Protein 5ZEE (pdb70)

Structure (mmCIF, N/CA/C/O backbone):
data_5ZEE
#
_entry.id   5ZEE
#
_cell.length_a   87.722
_cell.length_b   97.538
_cell.length_c   125.067
_cell.angle_alpha   90.00
_cell.angle_beta   90.00
_cell.angle_gamma   90.00
#
_symmetry.space_group_name_H-M   'I 21 21 21'
#
loop_
_entity.id
_entity.type
_entity.pdbx_description
1 polymer Arginase
2 non-polymer N-OMEGA-HYDROXY-L-ARGININE
3 non-polymer 'MANGANESE (II) ION'
4 non-polymer 1,2-ETHANEDIOL
5 water water
#
loop_
_atom_site.group_PDB
_atom_site.id
_atom_site.type_symbol
_atom_site.label_atom_id
_atom_site.label_alt_id
_atom_site.label_comp_id
_atom_site.label_asym_id
_atom_site.label_entity_id
_atom_site.label_seq_id
_atom_site.pdbx_PDB_ins_code
_atom_site.Cartn_x
_atom_site.Cartn_y
_atom_site.Cartn_z
_atom_site.occupancy
_atom_site.B_iso_or_equiv
_atom_site.auth_seq_id
_atom_site.auth_comp_id
_atom_site.auth_asym_id
_atom_site.auth_atom_id
_atom_site.pdbx_PDB_model_num
ATOM 1 N N . MET A 1 17 ? 6.379 -17.153 5.117 1.00 86.77 1 MET A N 1
ATOM 2 C CA . MET A 1 17 ? 5.416 -16.116 4.827 1.00 89.11 1 MET A CA 1
ATOM 3 C C . MET A 1 17 ? 5.794 -15.403 3.540 1.00 100.74 1 MET A C 1
ATOM 4 O O . MET A 1 17 ? 5.483 -14.222 3.335 1.00 96.50 1 MET A O 1
ATOM 9 N N . GLN A 1 18 ? 6.479 -16.146 2.688 1.00 98.79 2 GLN A N 1
ATOM 10 C CA . GLN A 1 18 ? 6.942 -15.685 1.402 1.00 95.50 2 GLN A CA 1
ATOM 11 C C . GLN A 1 18 ? 5.882 -16.000 0.380 1.00 80.86 2 GLN A C 1
ATOM 12 O O . GLN A 1 18 ? 5.247 -17.022 0.488 1.00 83.74 2 GLN A O 1
ATOM 18 N N . PHE A 1 19 ? 5.739 -15.170 -0.641 1.00 66.46 3 PHE A N 1
ATOM 19 C CA . PHE A 1 19 ? 4.725 -15.394 -1.653 1.00 61.01 3 PHE A CA 1
ATOM 20 C C . PHE A 1 19 ? 5.105 -16.391 -2.728 1.00 53.28 3 PHE A C 1
ATOM 21 O O . PHE A 1 19 ? 6.243 -16.529 -3.082 1.00 52.05 3 PHE A O 1
ATOM 29 N N . GLU A 1 20 ? 4.116 -17.095 -3.227 1.00 49.74 4 GLU A N 1
ATOM 30 C CA . GLU A 1 20 ? 4.327 -17.960 -4.370 1.00 55.08 4 GLU A CA 1
ATOM 31 C C . GLU A 1 20 ? 4.740 -17.120 -5.578 1.00 50.11 4 GLU A C 1
ATOM 32 O O . GLU A 1 20 ? 5.652 -17.504 -6.329 1.00 49.73 4 GLU A O 1
ATOM 38 N N . LYS A 1 21 ? 4.095 -15.973 -5.762 1.00 43.42 5 LYS A N 1
ATOM 39 C CA . LYS A 1 21 ? 4.426 -15.152 -6.908 1.00 40.64 5 LYS A CA 1
ATOM 40 C C . LYS A 1 21 ? 4.150 -13.691 -6.656 1.00 40.67 5 LYS A C 1
ATOM 41 O O . LYS A 1 21 ? 3.323 -13.330 -5.806 1.00 40.64 5 LYS A O 1
ATOM 47 N N . VAL A 1 22 ? 4.843 -12.831 -7.377 1.00 35.18 6 VAL A N 1
ATOM 48 C CA . VAL A 1 22 ? 4.485 -11.443 -7.438 1.00 33.49 6 VAL A CA 1
ATOM 49 C C . VAL A 1 22 ? 4.065 -11.195 -8.876 1.00 31.51 6 VAL A C 1
ATOM 50 O O . VAL A 1 22 ? 4.746 -11.645 -9.797 1.00 30.38 6 VAL A O 1
ATOM 54 N N . THR A 1 23 ? 2.986 -10.460 -9.065 1.00 28.68 7 THR A N 1
ATOM 55 C CA . THR A 1 23 ? 2.601 -9.990 -10.376 1.00 27.89 7 THR A CA 1
ATOM 56 C C . THR A 1 23 ? 3.068 -8.541 -10.475 1.00 26.81 7 THR A C 1
ATOM 57 O O . THR A 1 23 ? 2.749 -7.709 -9.628 1.00 31.87 7 THR A O 1
ATOM 61 N N . TYR A 1 24 ? 3.873 -8.260 -11.493 1.00 27.09 8 TYR A N 1
ATOM 62 C CA . TYR A 1 24 ? 4.502 -6.963 -11.685 1.00 26.88 8 TYR A CA 1
ATOM 63 C C . TYR A 1 24 ? 3.957 -6.426 -13.024 1.00 25.01 8 TYR A C 1
ATOM 64 O O . TYR A 1 24 ? 4.213 -6.999 -14.067 1.00 25.23 8 TYR A O 1
ATOM 73 N N . ILE A 1 25 ? 3.196 -5.344 -12.960 1.00 23.54 9 ILE A N 1
ATOM 74 C CA . ILE A 1 25 ? 2.643 -4.751 -14.146 1.00 25.65 9 ILE A CA 1
ATOM 75 C C . ILE A 1 25 ? 3.365 -3.430 -14.376 1.00 24.84 9 ILE A C 1
ATOM 76 O O . ILE A 1 25 ? 3.328 -2.545 -13.518 1.00 27.90 9 ILE A O 1
ATOM 81 N N . ALA A 1 26 ? 4.023 -3.315 -15.518 1.00 26.17 10 ALA A N 1
ATOM 82 C CA . ALA A 1 26 ? 4.703 -2.103 -15.891 1.00 26.14 10 ALA A CA 1
ATOM 83 C C . ALA A 1 26 ? 3.718 -1.292 -16.717 1.00 28.46 10 ALA A C 1
ATOM 84 O O . ALA A 1 26 ? 3.124 -1.821 -17.654 1.00 27.28 10 ALA A O 1
ATOM 86 N N . VAL A 1 27 ? 3.532 -0.033 -16.355 1.00 24.89 11 VAL A N 1
ATOM 87 C CA . VAL A 1 27 ? 2.540 0.843 -16.973 1.00 26.29 11 VAL A CA 1
ATOM 88 C C . VAL A 1 27 ? 3.222 2.112 -17.510 1.00 24.78 11 VAL A C 1
ATOM 89 O O . VAL A 1 27 ? 3.291 3.123 -16.838 1.00 27.83 11 VAL A O 1
ATOM 93 N N . PRO A 1 28 ? 3.700 2.060 -18.763 1.00 26.71 12 PRO A N 1
ATOM 94 C CA . PRO A 1 28 ? 4.466 3.148 -19.312 1.00 29.41 12 PRO A CA 1
ATOM 95 C C . PRO A 1 28 ? 3.523 4.246 -19.829 1.00 29.39 12 PRO A C 1
ATOM 96 O O . PRO A 1 28 ? 3.365 4.405 -21.025 1.00 29.04 12 PRO A O 1
ATOM 100 N N . GLN A 1 29 ? 2.980 5.001 -18.893 1.00 27.41 13 GLN A N 1
ATOM 101 C CA . GLN A 1 29 ? 2.009 6.048 -19.138 1.00 27.73 13 GLN A CA 1
ATOM 102 C C . GLN A 1 29 ? 2.550 7.419 -18.793 1.00 28.06 13 GLN A C 1
ATOM 103 O O . GLN A 1 29 ? 2.881 7.721 -17.610 1.00 28.16 13 GLN A O 1
ATOM 109 N N . LYS A 1 30 ? 2.578 8.285 -19.796 1.00 25.30 14 LYS A N 1
ATOM 110 C CA . LYS A 1 30 ? 2.882 9.719 -19.600 1.00 27.46 14 LYS A CA 1
ATOM 111 C C . LYS A 1 30 ? 1.727 10.662 -19.933 1.00 29.81 14 LYS A C 1
ATOM 112 O O . LYS A 1 30 ? 1.838 11.864 -19.651 1.00 30.28 14 LYS A O 1
ATOM 118 N N . TYR A 1 31 ? 0.654 10.150 -20.538 1.00 29.01 15 TYR A N 1
ATOM 119 C CA . TYR A 1 31 ? -0.348 11.028 -21.156 1.00 29.44 15 TYR A CA 1
ATOM 120 C C . TYR A 1 31 ? -1.286 11.660 -20.105 1.00 26.81 15 TYR A C 1
ATOM 121 O O . TYR A 1 31 ? -2.079 12.513 -20.441 1.00 27.84 15 TYR A O 1
ATOM 130 N N . GLY A 1 32 ? -1.174 11.292 -18.819 1.00 25.57 16 GLY A N 1
ATOM 131 C CA . GLY A 1 32 ? -1.861 12.017 -17.788 1.00 26.79 16 GLY A CA 1
ATOM 132 C C . GLY A 1 32 ? -1.303 13.369 -17.409 1.00 27.74 16 GLY A C 1
ATOM 133 O O . GLY A 1 32 ? -1.848 14.025 -16.544 1.00 28.18 16 GLY A O 1
ATOM 134 N N . GLN A 1 33 ? -0.196 13.765 -18.025 1.00 27.56 17 GLN A N 1
ATOM 135 C CA . GLN A 1 33 ? 0.493 15.006 -17.717 1.00 28.82 17 GLN A CA 1
ATOM 136 C C . GLN A 1 33 ? 1.324 15.365 -18.931 1.00 32.45 17 GLN A C 1
ATOM 137 O O . GLN A 1 33 ? 1.140 14.754 -19.991 1.00 32.74 17 GLN A O 1
ATOM 143 N N . LYS A 1 34 ? 2.166 16.391 -18.844 1.00 32.44 18 LYS A N 1
ATOM 144 C CA . LYS A 1 34 ? 2.850 16.915 -20.041 1.00 37.57 18 LYS A CA 1
ATOM 145 C C . LYS A 1 34 ? 4.318 16.585 -20.172 1.00 38.28 18 LYS A C 1
ATOM 146 O O . LYS A 1 34 ? 4.853 16.708 -21.247 1.00 41.55 18 LYS A O 1
ATOM 152 N N . LYS A 1 35 ? 4.970 16.187 -19.086 1.00 37.25 19 LYS A N 1
ATOM 153 C CA . LYS A 1 35 ? 6.423 15.993 -19.132 1.00 40.21 19 LYS A CA 1
ATOM 154 C C . LYS A 1 35 ? 6.766 14.590 -19.628 1.00 39.35 19 LYS A C 1
ATOM 155 O O . LYS A 1 35 ? 6.188 13.597 -19.178 1.00 41.69 19 LYS A O 1
ATOM 161 N N . VAL A 1 36 ? 7.738 14.528 -20.525 1.00 37.63 20 VAL A N 1
ATOM 162 C CA A VAL A 1 36 ? 8.247 13.275 -21.044 0.50 37.61 20 VAL A CA 1
ATOM 163 C CA B VAL A 1 36 ? 8.203 13.244 -21.018 0.50 37.45 20 VAL A CA 1
ATOM 164 C C . VAL A 1 36 ? 9.142 12.646 -19.972 1.00 36.95 20 VAL A C 1
ATOM 165 O O . VAL A 1 36 ? 9.849 13.369 -19.251 1.00 36.75 20 VAL A O 1
ATOM 172 N N . GLY A 1 37 ? 9.087 11.319 -19.855 1.00 35.70 21 GLY A N 1
ATOM 173 C CA . GLY A 1 37 ? 10.022 10.568 -19.027 1.00 34.85 21 GLY A CA 1
ATOM 174 C C . GLY A 1 37 ? 9.398 9.677 -17.988 1.00 31.61 21 GLY A C 1
ATOM 175 O O . GLY A 1 37 ? 10.001 8.647 -17.610 1.00 32.51 21 GLY A O 1
ATOM 176 N N . VAL A 1 38 ? 8.198 10.031 -17.516 1.00 30.24 22 VAL A N 1
ATOM 177 C CA . VAL A 1 38 ? 7.534 9.283 -16.459 1.00 28.81 22 VAL A CA 1
ATOM 178 C C . VAL A 1 38 ? 7.133 7.916 -16.989 1.00 30.22 22 VAL A C 1
ATOM 179 O O . VAL A 1 38 ? 7.102 6.958 -16.222 1.00 29.59 22 VAL A O 1
ATOM 183 N N . GLU A 1 39 ? 6.999 7.786 -18.301 1.00 26.65 23 GLU A N 1
ATOM 184 C CA . GLU A 1 39 ? 6.732 6.461 -18.903 1.00 29.70 23 GLU A CA 1
ATOM 185 C C . GLU A 1 39 ? 7.910 5.486 -18.797 1.00 30.10 23 GLU A C 1
ATOM 186 O O . GLU A 1 39 ? 7.736 4.271 -18.971 1.00 33.21 23 GLU A O 1
ATOM 192 N N . GLU A 1 40 ? 9.108 6.000 -18.538 1.00 31.49 24 GLU A N 1
ATOM 193 C CA . GLU A 1 40 ? 10.309 5.171 -18.384 1.00 31.67 24 GLU A CA 1
ATOM 194 C C . GLU A 1 40 ? 10.586 4.811 -16.912 1.00 31.50 24 GLU A C 1
ATOM 195 O O . GLU A 1 40 ? 11.588 4.201 -16.611 1.00 31.11 24 GLU A O 1
ATOM 201 N N . GLY A 1 41 ? 9.684 5.160 -16.011 1.00 31.62 25 GLY A N 1
ATOM 202 C CA . GLY A 1 41 ? 9.782 4.737 -14.612 1.00 31.71 25 GLY A CA 1
ATOM 203 C C . GLY A 1 41 ? 10.100 3.265 -14.415 1.00 32.95 25 GLY A C 1
ATOM 204 O O . GLY A 1 41 ? 11.091 2.927 -13.749 1.00 30.81 25 GLY A O 1
ATOM 205 N N . PRO A 1 42 ? 9.304 2.372 -15.020 1.00 32.91 26 PRO A N 1
ATOM 206 C CA . PRO A 1 42 ? 9.603 0.955 -14.852 1.00 32.15 26 PRO A CA 1
ATOM 207 C C . PRO A 1 42 ? 10.974 0.559 -15.349 1.00 33.09 26 PRO A C 1
ATOM 208 O O . PRO A 1 42 ? 11.723 -0.121 -14.643 1.00 31.93 26 PRO A O 1
ATOM 212 N N . LYS A 1 43 ? 11.316 0.998 -16.550 1.00 31.12 27 LYS A N 1
ATOM 213 C CA . LYS A 1 43 ? 12.583 0.640 -17.126 1.00 34.08 27 LYS A CA 1
ATOM 214 C C . LYS A 1 43 ? 13.760 1.085 -16.259 1.00 32.92 27 LYS A C 1
ATOM 215 O O . LYS A 1 43 ? 14.726 0.327 -16.095 1.00 32.95 27 LYS A O 1
ATOM 221 N N . PHE A 1 44 ? 13.682 2.280 -15.683 1.00 30.48 28 PHE A N 1
ATOM 222 C CA . PHE A 1 44 ? 14.792 2.768 -14.820 1.00 30.88 28 PHE A CA 1
ATOM 223 C C . PHE A 1 44 ? 14.806 2.123 -13.436 1.00 30.84 28 PHE A C 1
ATOM 224 O O . PHE A 1 44 ? 15.870 1.929 -12.873 1.00 33.87 28 PHE A O 1
ATOM 232 N N . LEU A 1 45 ? 13.657 1.743 -12.896 1.00 30.53 29 LEU A N 1
ATOM 233 C CA . LEU A 1 45 ? 13.660 0.950 -11.640 1.00 31.55 29 LEU A CA 1
ATOM 234 C C . LEU A 1 45 ? 14.247 -0.434 -11.892 1.00 31.52 29 LEU A C 1
ATOM 235 O O . LEU A 1 45 ? 14.978 -0.944 -11.053 1.00 33.60 29 LEU A O 1
ATOM 240 N N . GLU A 1 46 ? 13.997 -1.013 -13.069 1.00 32.29 30 GLU A N 1
ATOM 241 C CA . GLU A 1 46 ? 14.673 -2.278 -13.435 1.00 33.59 30 GLU A CA 1
ATOM 242 C C . GLU A 1 46 ? 16.172 -2.102 -13.506 1.00 35.02 30 GLU A C 1
ATOM 243 O O . GLU A 1 46 ? 16.900 -2.904 -12.952 1.00 35.08 30 GLU A O 1
ATOM 249 N N . LYS A 1 47 ? 16.627 -1.036 -14.175 1.00 35.61 31 LYS A N 1
ATOM 250 C CA . LYS A 1 47 ? 18.040 -0.727 -14.303 1.00 37.74 31 LYS A CA 1
ATOM 251 C C . LYS A 1 47 ? 18.729 -0.639 -12.920 1.00 37.44 31 LYS A C 1
ATOM 252 O O . LYS A 1 47 ? 19.859 -1.053 -12.782 1.00 35.58 31 LYS A O 1
ATOM 258 N N . LEU A 1 48 ? 18.030 -0.073 -11.941 1.00 38.46 32 LEU A N 1
ATOM 259 C CA . LEU A 1 48 ? 18.552 0.124 -10.590 1.00 41.40 32 LEU A CA 1
ATOM 260 C C . LEU A 1 48 ? 18.342 -1.076 -9.685 1.00 40.58 32 LEU A C 1
ATOM 261 O O . LEU A 1 48 ? 18.742 -1.025 -8.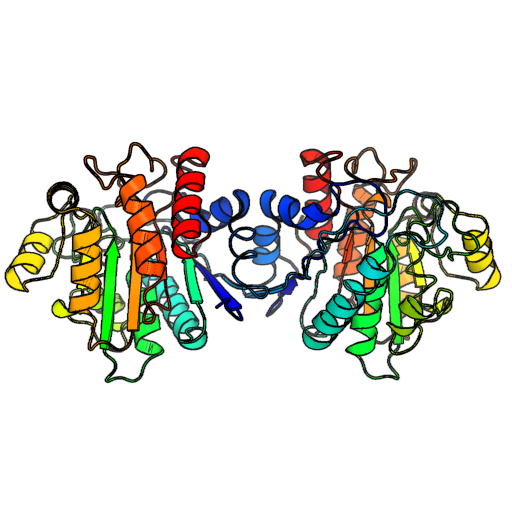560 1.00 42.46 32 LEU A O 1
ATOM 266 N N . GLY A 1 49 ? 17.725 -2.149 -10.180 1.00 40.79 33 GLY A N 1
ATOM 267 C CA . GLY A 1 49 ? 17.715 -3.460 -9.492 1.00 40.75 33 GLY A CA 1
ATOM 268 C C . GLY A 1 49 ? 16.367 -3.901 -8.932 1.00 36.86 33 GLY A C 1
ATOM 269 O O . GLY A 1 49 ? 16.310 -4.777 -8.050 1.00 35.26 33 GLY A O 1
ATOM 270 N N . PHE A 1 50 ? 15.277 -3.336 -9.438 1.00 33.74 34 PHE A N 1
ATOM 271 C CA . PHE A 1 50 ? 13.916 -3.732 -9.022 1.00 35.28 34 PHE A CA 1
ATOM 272 C C . PHE A 1 50 ? 13.691 -5.246 -9.087 1.00 35.09 34 PHE A C 1
ATOM 273 O O . PHE A 1 50 ? 13.131 -5.813 -8.150 1.00 32.71 34 PHE A O 1
ATOM 281 N N . MET A 1 51 ? 14.155 -5.910 -10.148 1.00 34.35 35 MET A N 1
ATOM 282 C CA . MET A 1 51 ? 13.926 -7.360 -10.248 1.00 36.68 35 MET A CA 1
ATOM 283 C C . MET A 1 51 ? 14.682 -8.106 -9.151 1.00 36.56 35 MET A C 1
ATOM 284 O O . MET A 1 51 ? 14.201 -9.134 -8.679 1.00 37.28 35 MET A O 1
ATOM 289 N N . ASN A 1 52 ? 15.834 -7.591 -8.720 1.00 37.52 36 ASN A N 1
ATOM 290 C CA A ASN A 1 52 ? 16.596 -8.248 -7.673 0.67 43.20 36 ASN A CA 1
ATOM 291 C CA B ASN A 1 52 ? 16.606 -8.241 -7.649 0.33 42.63 36 ASN A CA 1
ATOM 292 C C . ASN A 1 52 ? 15.895 -8.101 -6.321 1.00 42.82 36 ASN A C 1
ATOM 293 O O . ASN A 1 52 ? 15.981 -9.005 -5.474 1.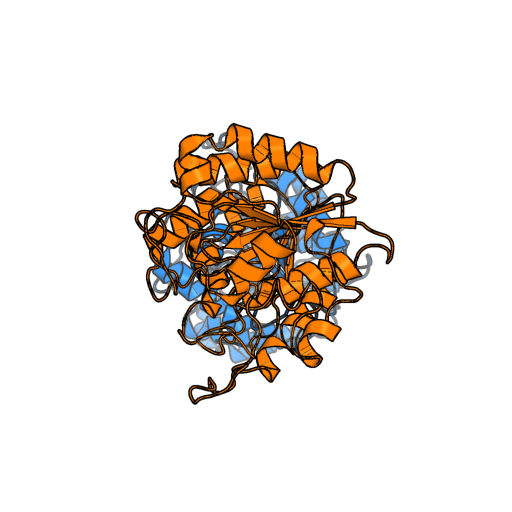00 46.36 36 ASN A O 1
ATOM 302 N N . VAL A 1 53 ? 15.206 -6.967 -6.130 1.00 41.00 37 VAL A N 1
ATOM 303 C CA . VAL A 1 53 ? 14.348 -6.751 -4.949 1.00 42.67 37 VAL A CA 1
ATOM 304 C C . VAL A 1 53 ? 13.215 -7.787 -4.936 1.00 44.51 37 VAL A C 1
ATOM 305 O O . VAL A 1 53 ? 12.959 -8.422 -3.912 1.00 41.09 37 VAL A O 1
ATOM 309 N N . LEU A 1 54 ? 12.540 -7.957 -6.078 1.00 39.34 38 LEU A N 1
ATOM 310 C CA . LEU A 1 54 ? 11.454 -8.939 -6.173 1.00 40.28 38 LEU A CA 1
ATOM 311 C C . LEU A 1 54 ? 11.909 -10.375 -5.951 1.00 42.66 38 LEU A C 1
ATOM 312 O O . LEU A 1 54 ? 11.136 -11.197 -5.439 1.00 44.46 38 LEU A O 1
ATOM 317 N N . GLU A 1 55 ? 13.149 -10.670 -6.318 1.00 44.50 39 GLU A N 1
ATOM 318 C CA . GLU A 1 55 ? 13.762 -11.981 -6.103 1.00 50.79 39 GLU A CA 1
ATOM 319 C C . GLU A 1 55 ? 13.866 -12.368 -4.611 1.00 53.09 39 GLU A C 1
ATOM 320 O O . GLU A 1 55 ? 13.891 -13.537 -4.275 1.00 50.87 39 GLU A O 1
ATOM 326 N N A GLN A 1 56 ? 13.957 -11.388 -3.720 0.50 51.36 40 GLN A N 1
ATOM 327 N N B GLN A 1 56 ? 13.959 -11.388 -3.723 0.50 51.29 40 GLN A N 1
ATOM 328 C CA A GLN A 1 56 ? 14.047 -11.668 -2.285 0.50 53.37 40 GLN A CA 1
ATOM 329 C CA B GLN A 1 56 ? 14.061 -11.654 -2.291 0.50 53.22 40 GLN A CA 1
ATOM 330 C C A GLN A 1 56 ? 12.672 -12.039 -1.738 0.50 54.32 40 GLN A C 1
ATOM 331 C C B GLN A 1 56 ? 12.677 -12.029 -1.738 0.50 54.21 40 GLN A C 1
ATOM 332 O O A GLN A 1 56 ? 12.581 -12.605 -0.671 0.50 56.38 40 GLN A O 1
ATOM 333 O O B GLN A 1 56 ? 12.587 -12.595 -0.670 0.50 56.27 40 GLN A O 1
ATOM 344 N N . VAL A 1 57 ? 11.613 -11.724 -2.479 1.00 53.31 41 VAL A N 1
ATOM 345 C CA . VAL A 1 57 ? 10.236 -11.893 -2.024 1.00 57.28 41 VAL A CA 1
ATOM 346 C C . VAL A 1 57 ? 9.488 -13.081 -2.667 1.00 56.56 41 VAL A C 1
ATOM 347 O O . VAL A 1 57 ? 8.559 -13.613 -2.065 1.00 52.90 41 VAL A O 1
ATOM 351 N N . ALA A 1 58 ? 9.850 -13.487 -3.886 1.00 49.34 42 ALA A N 1
ATOM 352 C CA . ALA A 1 58 ? 9.164 -14.636 -4.549 1.00 50.43 42 ALA A CA 1
ATOM 353 C C . ALA A 1 58 ? 10.099 -15.226 -5.583 1.00 46.86 42 ALA A C 1
ATOM 354 O O . ALA A 1 58 ? 10.846 -14.479 -6.234 1.00 51.18 42 ALA A O 1
ATOM 356 N N . LYS A 1 59 ? 10.044 -16.528 -5.792 1.00 50.49 43 LYS A N 1
ATOM 357 C CA . LYS A 1 59 ? 10.831 -17.129 -6.880 1.00 50.34 43 LYS A CA 1
ATOM 358 C C . LYS A 1 59 ? 10.179 -16.949 -8.245 1.00 51.52 43 LYS A C 1
ATOM 359 O O . LYS A 1 59 ? 10.856 -17.141 -9.258 1.00 55.67 43 LYS A O 1
ATOM 365 N N A SER A 1 60 ? 8.884 -16.619 -8.278 0.61 42.75 44 SER A N 1
ATOM 366 N N B SER A 1 60 ? 8.883 -16.624 -8.275 0.39 46.29 44 SER A N 1
ATOM 367 C CA A SER A 1 60 ? 8.164 -16.402 -9.532 0.61 37.72 44 SER A CA 1
ATOM 368 C CA B SER A 1 60 ? 8.166 -16.403 -9.526 0.39 42.55 44 SER A CA 1
ATOM 369 C C A SER A 1 60 ? 7.713 -14.968 -9.601 0.61 35.86 44 SER A C 1
ATOM 370 C C B SER A 1 60 ? 7.711 -14.964 -9.599 0.39 38.38 44 SER A C 1
ATOM 371 O O A SER A 1 60 ? 7.097 -14.470 -8.654 0.61 36.97 44 SER A O 1
ATOM 372 O O B SER A 1 60 ? 7.090 -14.465 -8.657 0.39 39.00 44 SER A O 1
ATOM 377 N N . VAL A 1 61 ? 8.073 -14.279 -10.684 1.00 34.10 45 VAL A N 1
ATOM 378 C CA . VAL A 1 61 ? 7.560 -12.956 -10.958 1.00 31.73 45 VAL A CA 1
ATOM 379 C C . VAL A 1 61 ? 6.895 -13.042 -12.323 1.00 32.47 45 VAL A C 1
ATOM 380 O O . VAL A 1 61 ? 7.536 -13.421 -13.298 1.00 31.88 45 VAL A O 1
ATOM 384 N N . ASN A 1 62 ? 5.602 -12.727 -12.383 1.00 29.66 46 ASN A N 1
ATOM 385 C CA . ASN A 1 62 ? 4.854 -12.664 -13.620 1.00 29.30 46 ASN A CA 1
ATOM 386 C C . ASN A 1 62 ? 4.779 -11.183 -13.997 1.00 28.80 46 ASN A C 1
ATOM 387 O O . ASN A 1 62 ? 4.017 -10.428 -13.409 1.00 29.40 46 ASN A O 1
ATOM 392 N N . LYS A 1 63 ? 5.549 -10.784 -15.006 1.00 26.62 47 LYS A N 1
ATOM 393 C CA . LYS A 1 63 ? 5.543 -9.447 -15.428 1.00 28.18 47 LYS A CA 1
ATOM 394 C C . LYS A 1 63 ? 4.586 -9.295 -16.601 1.00 28.12 47 LYS A C 1
ATOM 395 O O . LYS A 1 63 ? 4.613 -10.111 -17.529 1.00 28.56 47 LYS A O 1
ATOM 401 N N . LYS A 1 64 ? 3.805 -8.217 -16.552 1.00 30.38 48 LYS A N 1
ATOM 402 C CA . LYS A 1 64 ? 2.936 -7.821 -17.665 1.00 31.63 48 LYS A CA 1
ATOM 403 C C . LYS A 1 64 ? 3.331 -6.414 -18.050 1.00 30.77 48 LYS A C 1
ATOM 404 O O . LYS A 1 64 ? 3.597 -5.586 -17.167 1.00 28.79 48 LYS A O 1
ATOM 410 N N . THR A 1 65 ? 3.327 -6.114 -19.344 1.00 28.70 49 THR A N 1
ATOM 411 C CA . THR A 1 65 ? 3.572 -4.744 -19.789 1.00 32.01 49 THR A CA 1
ATOM 412 C C . THR A 1 65 ? 2.308 -4.226 -20.445 1.00 31.17 49 THR A C 1
ATOM 413 O O . THR A 1 65 ? 1.837 -4.825 -21.420 1.00 31.50 49 THR A O 1
ATOM 417 N N . ILE A 1 66 ? 1.790 -3.122 -19.939 1.00 27.61 50 ILE A N 1
ATOM 418 C CA . ILE A 1 66 ? 0.628 -2.476 -20.557 1.00 26.47 50 ILE A CA 1
ATOM 419 C C . ILE A 1 66 ? 1.140 -1.744 -21.817 1.00 28.84 50 ILE A C 1
ATOM 420 O O . ILE A 1 66 ? 2.224 -1.164 -21.803 1.00 31.46 50 ILE A O 1
ATOM 425 N N . THR A 1 67 ? 0.416 -1.831 -22.924 1.00 28.35 51 THR A N 1
ATOM 426 C CA . THR A 1 67 ? 0.877 -1.224 -24.171 1.00 30.83 51 THR A CA 1
ATOM 427 C C . THR A 1 67 ? 1.066 0.283 -24.005 1.00 29.59 51 THR A C 1
ATOM 428 O O . THR A 1 67 ? 0.166 0.972 -23.506 1.00 30.04 51 THR A O 1
ATOM 432 N N . GLU A 1 68 ? 2.226 0.785 -24.410 1.00 31.41 52 GLU A N 1
ATOM 433 C CA . GLU A 1 68 ? 2.492 2.222 -24.412 1.00 34.01 52 GLU A CA 1
ATOM 434 C C . GLU A 1 68 ? 1.866 2.886 -25.678 1.00 33.14 52 GLU A C 1
ATOM 435 O O . GLU A 1 68 ? 2.244 2.531 -26.781 1.00 35.82 52 GLU A O 1
ATOM 441 N N . PRO A 1 69 ? 0.952 3.868 -25.520 1.00 32.84 53 PRO A N 1
ATOM 442 C CA . PRO A 1 69 ? 0.543 4.637 -26.698 1.00 33.24 53 PRO A CA 1
ATOM 443 C C . PRO A 1 69 ? 1.723 5.440 -27.289 1.00 34.93 53 PRO A C 1
ATOM 444 O O . PRO A 1 69 ? 2.602 5.833 -26.579 1.00 36.01 53 PRO A O 1
ATOM 448 N N . LYS A 1 70 ? 1.729 5.654 -28.590 1.00 34.91 54 LYS A N 1
ATOM 449 C CA . LYS A 1 70 ? 2.806 6.363 -29.288 1.00 39.34 54 LYS A CA 1
ATOM 450 C C . LYS A 1 70 ? 2.367 7.629 -30.042 1.00 43.02 54 LYS A C 1
ATOM 451 O O . LYS A 1 70 ? 3.014 8.071 -30.992 1.00 61.27 54 LYS A O 1
ATOM 457 N N . THR A 1 71 ? 1.245 8.191 -29.692 1.00 42.22 55 THR A N 1
ATOM 458 C CA . THR A 1 71 ? 0.706 9.332 -30.394 1.00 45.03 55 THR A CA 1
ATOM 459 C C . THR A 1 71 ? 1.373 10.626 -29.908 1.00 43.31 55 THR A C 1
ATOM 460 O O . THR A 1 71 ? 1.925 10.679 -28.805 1.00 39.22 55 THR A O 1
ATOM 464 N N . PRO A 1 72 ? 1.298 11.688 -30.712 1.00 40.69 56 PRO A N 1
ATOM 465 C CA . PRO A 1 72 ? 1.802 13.002 -30.259 1.00 39.77 56 PRO A CA 1
ATOM 466 C C . PRO A 1 72 ? 1.023 13.496 -29.037 1.00 42.00 56 PRO A C 1
ATOM 467 O O . PRO A 1 72 ? -0.153 13.224 -28.913 1.00 41.04 56 PRO A O 1
ATOM 471 N N . GLN A 1 73 ? 1.706 14.088 -28.076 1.00 45.97 57 GLN A N 1
ATOM 472 C CA . GLN A 1 73 ? 1.062 14.677 -26.897 1.00 43.88 57 GLN A CA 1
ATOM 473 C C . GLN A 1 73 ? 0.216 15.891 -27.328 1.00 43.25 57 GLN A C 1
ATOM 474 O O . GLN A 1 73 ? 0.557 16.593 -28.270 1.00 39.38 57 GLN A O 1
ATOM 480 N N . GLU A 1 74 ? -0.906 16.106 -26.650 1.00 40.53 58 GLU A N 1
ATOM 481 C CA . GLU A 1 74 ? -1.782 17.307 -26.825 1.00 46.57 58 GLU A CA 1
ATOM 482 C C . GLU A 1 74 ? -1.227 18.318 -25.802 1.00 43.75 58 GLU A C 1
ATOM 483 O O . GLU A 1 74 ? -1.355 18.148 -24.576 1.00 42.70 58 GLU A O 1
ATOM 489 N N . LEU A 1 75 ? -0.506 19.310 -26.297 1.00 44.95 59 LEU A N 1
ATOM 490 C CA . LEU A 1 75 ? 0.222 20.250 -25.413 1.00 45.61 59 LEU A CA 1
ATOM 491 C C . LEU A 1 75 ? -0.418 21.650 -25.284 1.00 48.27 59 LEU A C 1
ATOM 492 O O . LEU A 1 75 ? 0.115 22.480 -24.531 1.00 54.56 59 LEU A O 1
ATOM 497 N N . GLY A 1 76 ? -1.519 21.905 -25.999 1.00 43.15 60 GLY A N 1
ATOM 498 C CA . GLY A 1 76 ? -2.280 23.152 -25.849 1.00 48.28 60 GLY A CA 1
ATOM 499 C C . GLY A 1 76 ? -3.147 23.231 -24.584 1.00 49.19 60 GLY A C 1
ATOM 500 O O . GLY A 1 76 ? -3.019 22.435 -23.650 1.00 45.81 60 GLY A O 1
ATOM 501 N N . VAL A 1 77 ? -4.039 24.216 -24.567 1.00 52.28 61 VAL A N 1
ATOM 502 C CA . VAL A 1 77 ? -5.040 24.360 -23.491 1.00 53.39 61 VAL A CA 1
ATOM 503 C C . VAL A 1 77 ? -6.202 23.394 -23.821 1.00 51.84 61 VAL A C 1
ATOM 504 O O . VAL A 1 77 ? -6.726 23.369 -24.934 1.00 49.51 61 VAL A O 1
ATOM 508 N N . THR A 1 78 ? -6.559 22.569 -22.858 1.00 50.03 62 THR A N 1
ATOM 509 C CA . THR A 1 78 ? -7.736 21.714 -22.941 1.00 48.61 62 THR A CA 1
ATOM 510 C C . THR A 1 78 ? -8.103 21.375 -21.514 1.00 44.42 62 THR A C 1
ATOM 511 O O . THR A 1 78 ? -7.257 21.481 -20.633 1.00 42.55 62 THR A O 1
ATOM 515 N N . ASN A 1 79 ? -9.351 20.975 -21.305 1.00 44.38 63 ASN A N 1
ATOM 516 C CA . ASN A 1 79 ? -9.845 20.538 -19.969 1.00 45.44 63 ASN A CA 1
ATOM 517 C C . ASN A 1 79 ? -9.563 19.054 -19.636 1.00 43.08 63 ASN A C 1
ATOM 518 O O . ASN A 1 79 ? -9.697 18.643 -18.464 1.00 38.45 63 ASN A O 1
ATOM 523 N N . ALA A 1 80 ? -9.172 18.267 -20.640 1.00 42.57 64 ALA A N 1
ATOM 524 C CA . ALA A 1 80 ? -8.931 16.829 -20.445 1.00 46.35 64 ALA A CA 1
ATOM 525 C C . ALA A 1 80 ? -7.969 16.298 -21.524 1.00 47.06 64 ALA A C 1
ATOM 526 O O . ALA A 1 80 ? -8.368 15.741 -22.579 1.00 41.85 64 ALA A O 1
ATOM 528 N N . ARG A 1 81 ? -6.688 16.556 -21.286 1.00 35.94 65 ARG A N 1
ATOM 529 C CA . ARG A 1 81 ? -5.627 16.216 -22.228 1.00 37.67 65 ARG A CA 1
ATOM 530 C C . ARG A 1 81 ? -5.359 14.739 -22.494 1.00 33.45 65 ARG A C 1
ATOM 531 O O . ARG A 1 81 ? -5.180 13.943 -21.573 1.00 29.80 65 ARG A O 1
ATOM 539 N N . ASN A 1 82 ? -5.334 14.395 -23.778 1.00 30.51 66 ASN A N 1
ATOM 540 C CA . ASN A 1 82 ? -5.018 13.042 -24.218 1.00 33.29 66 ASN A CA 1
ATOM 541 C C . ASN A 1 82 ? -5.929 11.982 -23.576 1.00 31.37 66 ASN A C 1
ATOM 542 O O . ASN A 1 82 ? -5.494 10.908 -23.135 1.00 29.62 66 ASN A O 1
ATOM 547 N N . LEU A 1 83 ? -7.214 12.313 -23.527 1.00 33.97 67 LEU A N 1
ATOM 548 C CA . LEU A 1 83 ? -8.222 11.406 -23.019 1.00 34.64 67 LEU A CA 1
ATOM 549 C C . LEU A 1 83 ? -8.202 10.020 -23.683 1.00 32.09 67 LEU A C 1
ATOM 550 O O . LEU A 1 83 ? -8.304 9.034 -22.972 1.00 31.96 67 LEU A O 1
ATOM 555 N N . ASN A 1 84 ? -8.021 9.923 -24.995 1.00 33.09 68 ASN A N 1
ATOM 556 C CA . ASN A 1 84 ? -7.931 8.602 -25.655 1.00 34.91 68 ASN A CA 1
ATOM 557 C C . ASN A 1 84 ? -6.851 7.721 -25.017 1.00 36.75 68 ASN A C 1
ATOM 558 O O . ASN A 1 84 ? -7.082 6.531 -24.809 1.00 33.67 68 ASN A O 1
ATOM 563 N N . GLU A 1 85 ? -5.679 8.294 -24.728 1.00 32.25 69 GLU A N 1
ATOM 564 C CA . GLU A 1 85 ? -4.522 7.512 -24.264 1.00 29.97 69 GLU A CA 1
ATOM 565 C C . GLU A 1 85 ? -4.718 7.118 -22.788 1.00 29.03 69 GLU A C 1
ATOM 566 O O . GLU A 1 85 ? -4.287 6.037 -22.369 1.00 27.49 69 GLU A O 1
ATOM 572 N N . VAL A 1 86 ? -5.346 7.986 -22.000 1.00 27.45 70 VAL A N 1
ATOM 573 C CA . VAL A 1 86 ? -5.602 7.652 -20.604 1.00 28.36 70 VAL A CA 1
ATOM 574 C C . VAL A 1 86 ? -6.673 6.552 -20.555 1.00 29.40 70 VAL A C 1
ATOM 575 O O . VAL A 1 86 ? -6.589 5.618 -19.737 1.00 28.55 70 VAL A O 1
ATOM 579 N N . GLU A 1 87 ? -7.661 6.659 -21.431 1.00 28.26 71 GLU A N 1
ATOM 580 C CA . GLU A 1 87 ? -8.751 5.694 -21.472 1.00 29.70 71 GLU A CA 1
ATOM 581 C C . GLU A 1 87 ? -8.223 4.319 -21.875 1.00 29.28 71 GLU A C 1
ATOM 582 O O . GLU A 1 87 ? -8.493 3.322 -21.213 1.00 28.93 71 GLU A O 1
ATOM 588 N N . SER A 1 88 ? -7.516 4.262 -22.992 1.00 30.01 72 SER A N 1
ATOM 589 C CA . SER A 1 88 ? -7.014 2.996 -23.500 1.00 30.29 72 SER A CA 1
ATOM 590 C C . SER A 1 88 ? -6.070 2.286 -22.505 1.00 29.72 72 SER A C 1
ATOM 591 O O . SER A 1 88 ? -6.245 1.090 -22.225 1.00 29.32 72 SER A O 1
ATOM 594 N N . VAL A 1 89 ? -5.108 2.993 -21.955 1.00 25.07 73 VAL A N 1
ATOM 595 C CA . VAL A 1 89 ? -4.251 2.431 -20.938 1.00 29.97 73 VAL A CA 1
ATOM 596 C C . VAL A 1 89 ? -5.031 1.950 -19.711 1.00 27.02 73 VAL A C 1
ATOM 597 O O . VAL A 1 89 ? -4.815 0.828 -19.244 1.00 27.16 73 VAL A O 1
ATOM 601 N N . ASN A 1 90 ? -5.970 2.756 -19.214 1.00 26.22 74 ASN A N 1
ATOM 602 C CA . ASN A 1 90 ? -6.697 2.370 -17.995 1.00 24.37 74 ASN A CA 1
ATOM 603 C C . ASN A 1 90 ? -7.612 1.168 -18.200 1.00 25.82 74 ASN A C 1
ATOM 604 O O . ASN A 1 90 ? -7.784 0.362 -17.299 1.00 24.24 74 ASN A O 1
ATOM 609 N N . ILE A 1 91 ? -8.179 1.042 -19.371 1.00 23.87 75 ILE A N 1
ATOM 610 C CA . ILE A 1 91 ? -9.011 -0.120 -19.689 1.00 26.57 75 ILE A CA 1
ATOM 611 C C . ILE A 1 91 ? -8.144 -1.388 -19.748 1.00 26.79 75 ILE A C 1
ATOM 612 O O . ILE A 1 91 ? -8.508 -2.394 -19.164 1.00 25.54 75 ILE A O 1
ATOM 617 N N . GLU A 1 92 ? -7.026 -1.336 -20.468 1.00 26.60 76 GLU A N 1
ATOM 618 C CA . GLU A 1 92 ? -6.107 -2.472 -20.519 1.00 26.48 76 GLU A CA 1
ATOM 619 C C . GLU A 1 92 ? -5.581 -2.846 -19.088 1.00 25.89 76 GLU A C 1
ATOM 620 O O . GLU A 1 92 ? -5.512 -4.023 -18.692 1.00 28.98 76 GLU A O 1
ATOM 626 N N . LEU A 1 93 ? -5.240 -1.835 -18.331 1.00 24.96 77 LEU A N 1
ATOM 627 C CA . LEU A 1 93 ? -4.774 -2.010 -16.975 1.00 23.45 77 LEU A CA 1
ATOM 628 C C . LEU A 1 93 ? -5.821 -2.650 -16.069 1.00 24.12 77 LEU A C 1
ATOM 629 O O . LEU A 1 93 ? -5.533 -3.671 -15.388 1.00 25.81 77 LEU A O 1
ATOM 634 N N . ARG A 1 94 ? -7.043 -2.112 -16.093 1.00 24.67 78 ARG A N 1
ATOM 635 C CA . ARG A 1 94 ? -8.179 -2.690 -15.381 1.00 24.19 78 ARG A CA 1
ATOM 636 C C . ARG A 1 94 ? -8.382 -4.166 -15.697 1.00 25.63 78 ARG A C 1
ATOM 637 O O . ARG A 1 94 ? -8.534 -4.982 -14.802 1.00 24.38 78 ARG A O 1
ATOM 645 N N . ASP A 1 95 ? -8.409 -4.502 -16.978 1.00 23.04 79 ASP A N 1
ATOM 646 C CA . ASP A 1 95 ? -8.689 -5.844 -17.399 1.00 26.24 79 ASP A CA 1
ATOM 647 C C . ASP A 1 95 ? -7.542 -6.820 -17.067 1.00 26.83 79 ASP A C 1
ATOM 648 O O . ASP A 1 95 ? -7.811 -7.978 -16.761 1.00 30.15 79 ASP A O 1
ATOM 653 N N . THR A 1 96 ? -6.295 -6.343 -17.089 1.00 24.75 80 THR A N 1
ATOM 654 C CA . THR A 1 96 ? -5.161 -7.174 -16.751 1.00 25.01 80 THR A CA 1
ATOM 655 C C . THR A 1 96 ? -5.181 -7.451 -15.221 1.00 24.74 80 THR A C 1
ATOM 656 O O . THR A 1 96 ? -5.026 -8.568 -14.799 1.00 26.22 80 THR A O 1
ATOM 660 N N . ILE A 1 97 ? -5.424 -6.429 -14.431 1.00 24.07 81 ILE A N 1
ATOM 661 C CA . ILE A 1 97 ? -5.554 -6.574 -12.957 1.00 25.57 81 ILE A CA 1
ATOM 662 C C . ILE A 1 97 ? -6.709 -7.499 -12.604 1.00 29.02 81 ILE A C 1
ATOM 663 O O . ILE A 1 97 ? -6.574 -8.376 -11.752 1.00 27.29 81 ILE A O 1
ATOM 668 N N . ALA A 1 98 ? -7.827 -7.372 -13.315 1.00 26.07 82 ALA A N 1
ATOM 669 C CA . ALA A 1 98 ? -8.982 -8.206 -13.039 1.00 28.44 82 ALA A CA 1
ATOM 670 C C . ALA A 1 98 ? -8.641 -9.687 -13.145 1.00 31.67 82 ALA A C 1
ATOM 671 O O . ALA A 1 98 ? -9.101 -10.505 -12.325 1.00 32.49 82 ALA A O 1
ATOM 673 N N . LYS A 1 99 ? -7.827 -10.034 -14.135 1.00 28.95 83 LYS A N 1
ATOM 674 C CA . LYS A 1 99 ? -7.345 -11.397 -14.311 1.00 30.50 83 LYS A CA 1
ATOM 675 C C . LYS A 1 99 ? -6.265 -11.828 -13.326 1.00 31.41 83 LYS A C 1
ATOM 676 O O . LYS A 1 99 ? -6.262 -12.968 -12.927 1.00 31.83 83 LYS A O 1
ATOM 682 N N . GLU A 1 100 ? -5.323 -10.958 -12.988 1.00 27.92 84 GLU A N 1
ATOM 683 C CA . GLU A 1 100 ? -4.141 -11.367 -12.196 1.00 28.80 84 GLU A CA 1
ATOM 684 C C . GLU A 1 100 ? -4.257 -11.126 -10.676 1.00 29.58 84 GLU A C 1
ATOM 685 O O . GLU A 1 100 ? -3.536 -11.711 -9.899 1.00 32.96 84 GLU A O 1
ATOM 691 N N . TYR A 1 101 ? -5.166 -10.274 -10.249 1.00 28.49 85 TYR A N 1
ATOM 692 C CA . TYR A 1 101 ? -5.359 -9.984 -8.831 1.00 29.20 85 TYR A CA 1
ATOM 693 C C . TYR A 1 101 ? -5.628 -11.235 -8.032 1.00 31.60 85 TYR A C 1
ATOM 694 O O . TYR A 1 101 ? -6.403 -12.083 -8.438 1.00 28.98 85 TYR A O 1
ATOM 703 N N . ASP A 1 102 ? -5.001 -11.369 -6.878 1.00 29.98 86 ASP A N 1
ATOM 704 C CA . ASP A 1 102 ? -5.057 -12.645 -6.145 1.00 33.70 86 ASP A CA 1
ATOM 705 C C . ASP A 1 102 ? -4.816 -12.289 -4.677 1.00 34.72 86 ASP A C 1
ATOM 706 O O . ASP A 1 102 ? -3.757 -11.732 -4.326 1.00 31.89 86 ASP A O 1
ATOM 711 N N . VAL A 1 103 ? -5.763 -12.644 -3.824 1.00 33.90 87 VAL A N 1
ATOM 712 C CA . VAL A 1 103 ? -5.666 -12.335 -2.373 1.00 37.01 87 VAL A CA 1
ATOM 713 C C . VAL A 1 103 ? -4.607 -13.108 -1.619 1.00 38.98 87 VAL A C 1
ATOM 714 O O . VAL A 1 103 ? -4.354 -12.789 -0.459 1.00 41.80 87 VAL A O 1
ATOM 718 N N . ASN A 1 104 ? -4.005 -14.127 -2.243 1.00 39.79 88 ASN A N 1
ATOM 719 C CA . ASN A 1 104 ? -2.879 -14.869 -1.667 1.00 39.91 88 ASN A CA 1
ATOM 720 C C . ASN A 1 104 ? -1.499 -14.508 -2.206 1.00 37.96 88 ASN A C 1
ATOM 721 O O . ASN A 1 104 ? -0.489 -15.056 -1.765 1.00 40.51 88 ASN A O 1
ATOM 726 N N . ASN A 1 105 ? -1.446 -13.592 -3.140 1.00 34.63 89 ASN A N 1
ATOM 727 C CA . ASN A 1 105 ? -0.178 -13.110 -3.675 1.00 37.09 89 ASN A CA 1
ATOM 728 C C . ASN A 1 105 ? -0.163 -11.598 -3.745 1.00 33.54 89 ASN A C 1
ATOM 729 O O . ASN A 1 105 ? -1.015 -10.941 -3.181 1.00 38.74 89 ASN A O 1
ATOM 734 N N . LEU A 1 106 ? 0.815 -11.018 -4.424 1.00 32.11 90 LEU A N 1
ATOM 735 C CA . LEU A 1 106 ? 0.992 -9.625 -4.376 1.00 31.11 90 LEU A CA 1
ATOM 736 C C . LEU A 1 106 ? 1.066 -9.123 -5.787 1.00 30.32 90 LEU A C 1
ATOM 737 O O . LEU A 1 106 ? 1.735 -9.726 -6.624 1.00 31.62 90 LEU A O 1
ATOM 742 N N . LEU A 1 107 ? 0.369 -8.035 -6.024 1.00 27.57 91 LEU A N 1
ATOM 743 C CA . LEU A 1 107 ? 0.382 -7.327 -7.356 1.00 24.97 91 LEU A CA 1
ATOM 744 C C . LEU A 1 107 ? 0.972 -5.926 -7.180 1.00 27.91 91 LEU A C 1
ATOM 745 O O . LEU A 1 107 ? 0.574 -5.174 -6.285 1.00 30.59 91 LEU A O 1
ATOM 750 N N . ILE A 1 108 ? 1.975 -5.583 -7.993 1.00 26.88 92 ILE A N 1
ATOM 751 C CA . ILE A 1 108 ? 2.606 -4.267 -7.926 1.00 26.77 92 ILE A CA 1
ATOM 752 C C . ILE A 1 108 ? 2.564 -3.636 -9.311 1.00 26.58 92 ILE A C 1
ATOM 753 O O . ILE A 1 108 ? 3.013 -4.261 -10.273 1.00 27.51 92 ILE A O 1
ATOM 758 N N . ASN A 1 109 ? 1.966 -2.449 -9.381 1.00 25.11 93 ASN A N 1
ATOM 759 C CA . ASN A 1 109 ? 1.864 -1.689 -10.621 1.00 26.12 93 ASN A CA 1
ATOM 760 C C . ASN A 1 109 ? 2.899 -0.581 -10.544 1.00 26.66 93 ASN A C 1
ATOM 761 O O . ASN A 1 109 ? 2.917 0.168 -9.582 1.00 27.77 93 ASN A O 1
ATOM 766 N N . ILE A 1 110 ? 3.774 -0.496 -11.532 1.00 25.58 94 ILE A N 1
ATOM 767 C CA . ILE A 1 110 ? 4.793 0.572 -11.542 1.00 27.71 94 ILE A CA 1
ATOM 768 C C . ILE A 1 110 ? 4.427 1.495 -12.690 1.00 26.87 94 ILE A C 1
ATOM 769 O O . ILE A 1 110 ? 4.390 1.062 -13.845 1.00 25.19 94 ILE A O 1
ATOM 774 N N . GLY A 1 111 ? 4.202 2.775 -12.359 1.00 26.32 95 GLY A N 1
ATOM 775 C CA . GLY A 1 111 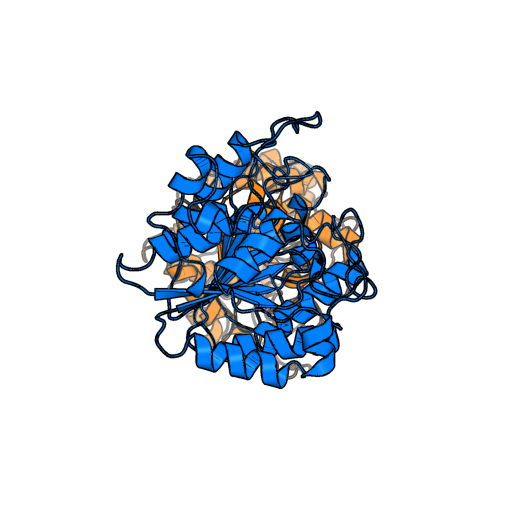? 3.927 3.794 -13.353 1.00 26.27 95 GLY A CA 1
ATOM 776 C C . GLY A 1 111 ? 5.175 4.506 -13.820 1.00 27.94 95 GLY A C 1
ATOM 777 O O . GLY A 1 111 ? 6.288 4.210 -13.378 1.00 27.84 95 GLY A O 1
ATOM 778 N N . GLY A 1 112 ? 5.023 5.465 -14.739 1.00 28.48 96 GLY A N 1
ATOM 779 C CA . GLY A 1 112 ? 3.766 6.006 -15.169 1.00 27.00 96 GLY A CA 1
ATOM 780 C C . GLY A 1 112 ? 3.206 7.031 -14.237 1.00 26.35 96 GLY A C 1
ATOM 781 O O . GLY A 1 112 ? 3.429 7.002 -13.000 1.00 27.35 96 GLY A O 1
ATOM 782 N N . ASP A 1 113 ? 2.446 7.950 -14.814 1.00 26.59 97 ASP A N 1
ATOM 783 C CA . ASP A 1 113 ? 1.805 8.991 -14.009 1.00 27.36 97 ASP A CA 1
ATOM 784 C C . ASP A 1 113 ? 0.564 8.500 -13.243 1.00 28.49 97 ASP A C 1
ATOM 785 O O . ASP A 1 113 ? 0.079 7.372 -13.441 1.00 27.68 97 ASP A O 1
ATOM 790 N N . HIS A 1 114 ? 0.054 9.339 -12.347 1.00 27.12 98 HIS A N 1
ATOM 791 C CA . HIS A 1 114 ? -1.033 8.897 -11.450 1.00 25.19 98 HIS A CA 1
ATOM 792 C C . HIS A 1 114 ? -2.392 8.774 -12.099 1.00 26.24 98 HIS A C 1
ATOM 793 O O . HIS A 1 114 ? -3.317 8.251 -11.461 1.00 26.21 98 HIS A O 1
ATOM 800 N N . SER A 1 115 ? -2.546 9.088 -13.403 1.00 24.31 99 SER A N 1
ATOM 801 C CA . SER A 1 115 ? -3.803 8.806 -14.058 1.00 24.11 99 SER A CA 1
ATOM 802 C C . SER A 1 115 ? -4.071 7.322 -14.074 1.00 26.54 99 SER A C 1
ATOM 803 O O . SER A 1 115 ? -5.243 6.887 -14.159 1.00 26.06 99 SER A O 1
ATOM 806 N N . ILE A 1 116 ? -3.009 6.515 -13.988 1.00 25.84 100 ILE A N 1
ATOM 807 C CA . ILE A 1 116 ? -3.176 5.067 -13.940 1.00 26.33 100 ILE A CA 1
ATOM 808 C C . ILE A 1 116 ? -3.950 4.559 -12.695 1.00 25.49 100 ILE A C 1
ATOM 809 O O . ILE A 1 116 ? -4.452 3.420 -12.704 1.00 26.69 100 ILE A O 1
ATOM 814 N N . GLY A 1 117 ? -4.055 5.389 -11.668 1.00 26.86 101 GLY A N 1
ATOM 815 C CA . GLY A 1 117 ? -4.769 5.022 -10.415 1.00 25.81 101 GLY A CA 1
ATOM 816 C C . GLY A 1 117 ? -6.244 4.720 -10.674 1.00 28.79 101 GLY A C 1
ATOM 817 O O . GLY A 1 117 ? -6.864 3.943 -9.938 1.00 27.37 101 GLY A O 1
ATOM 818 N N . LEU A 1 118 ? -6.827 5.327 -11.733 1.00 23.16 102 LEU A N 1
ATOM 819 C CA . LEU A 1 118 ? -8.193 4.986 -12.101 1.00 26.86 102 LEU A CA 1
ATOM 820 C C . LEU A 1 118 ? -8.241 3.513 -12.568 1.00 28.61 102 LEU A C 1
ATOM 821 O O . LEU A 1 118 ? -9.135 2.760 -12.173 1.00 27.70 102 LEU A O 1
ATOM 826 N N . GLY A 1 119 ? -7.318 3.115 -13.438 1.00 26.50 103 GLY A N 1
ATOM 827 C CA . GLY A 1 119 ? -7.207 1.742 -13.906 1.00 24.51 103 GLY A CA 1
ATOM 828 C C . GLY A 1 119 ? -6.919 0.737 -12.797 1.00 27.98 103 GLY A C 1
ATOM 829 O O . GLY A 1 119 ? -7.453 -0.355 -12.802 1.00 24.59 103 GLY A O 1
ATOM 830 N N . THR A 1 120 ? -6.054 1.092 -11.857 1.00 24.35 104 THR A N 1
ATOM 831 C CA . THR A 1 120 ? -5.668 0.161 -10.807 1.00 25.90 104 THR A CA 1
ATOM 832 C C . THR A 1 120 ? -6.814 -0.078 -9.890 1.00 25.56 104 THR A C 1
ATOM 833 O O . THR A 1 120 ? -7.175 -1.235 -9.633 1.00 29.13 104 THR A O 1
ATOM 837 N N . ILE A 1 121 ? -7.499 0.984 -9.480 1.00 26.65 105 ILE A N 1
ATOM 838 C CA . ILE A 1 121 ? -8.625 0.827 -8.569 1.00 27.13 105 ILE A CA 1
ATOM 839 C C . ILE A 1 121 ? -9.766 0.123 -9.313 1.00 25.53 105 ILE A C 1
ATOM 840 O O . ILE A 1 121 ? -10.402 -0.757 -8.774 1.00 26.29 105 ILE A O 1
ATOM 845 N N . ALA A 1 122 ? -10.022 0.487 -10.574 1.00 27.95 106 ALA A N 1
ATOM 846 C CA . ALA A 1 122 ? -11.057 -0.200 -11.349 1.00 24.68 106 ALA A CA 1
ATOM 847 C C . ALA A 1 122 ? -10.781 -1.684 -11.442 1.00 23.98 106 ALA A C 1
ATOM 848 O O . ALA A 1 122 ? -11.723 -2.487 -11.404 1.00 25.13 106 ALA A O 1
ATOM 850 N N . GLY A 1 123 ? -9.503 -2.047 -11.635 1.00 25.71 107 GLY A N 1
ATOM 851 C CA . GLY A 1 123 ? -9.126 -3.421 -11.769 1.00 25.00 107 GLY A CA 1
ATOM 852 C C . GLY A 1 123 ? -9.367 -4.218 -10.486 1.00 22.69 107 GLY A C 1
ATOM 853 O O . GLY A 1 123 ? -9.848 -5.341 -10.546 1.00 25.43 107 GLY A O 1
ATOM 854 N N . VAL A 1 124 ? -9.033 -3.631 -9.338 1.00 24.32 108 VAL A N 1
ATOM 855 C CA . VAL A 1 124 ? -9.314 -4.278 -8.042 1.00 26.45 108 VAL A CA 1
ATOM 856 C C . VAL A 1 124 ? -10.788 -4.460 -7.856 1.00 26.79 108 VAL A C 1
ATOM 857 O O . VAL A 1 124 ? -11.259 -5.558 -7.510 1.00 27.40 108 VAL A O 1
ATOM 861 N N . VAL A 1 125 ? -11.558 -3.419 -8.135 1.00 27.76 109 VAL A N 1
ATOM 862 C CA . VAL A 1 125 ? -13.015 -3.533 -8.082 1.00 26.82 109 VAL A CA 1
ATOM 863 C C . VAL A 1 125 ? -13.567 -4.614 -9.019 1.00 30.17 109 VAL A C 1
ATOM 864 O O . VAL A 1 125 ? -14.455 -5.391 -8.654 1.00 29.39 109 VAL A O 1
ATOM 868 N N . LYS A 1 126 ? -13.050 -4.688 -10.238 1.00 27.79 110 LYS A N 1
ATOM 869 C CA . LYS A 1 126 ? -13.507 -5.691 -11.180 1.00 26.68 110 LYS A CA 1
ATOM 870 C C . LYS A 1 126 ? -13.211 -7.133 -10.759 1.00 27.82 110 LYS A C 1
ATOM 871 O O . LYS A 1 126 ? -13.980 -8.062 -11.081 1.00 28.09 110 LYS A O 1
ATOM 877 N N . ALA A 1 127 ? -12.089 -7.300 -10.032 1.00 28.68 111 ALA A N 1
ATOM 878 C CA . ALA A 1 127 ? -11.628 -8.608 -9.591 1.00 31.50 111 ALA A CA 1
ATOM 879 C C . ALA A 1 127 ? -12.539 -9.137 -8.463 1.00 33.13 111 ALA A C 1
ATOM 880 O O . ALA A 1 127 ? -12.625 -10.324 -8.265 1.00 34.36 111 ALA A O 1
ATOM 882 N N . MET A 1 128 ? -13.183 -8.243 -7.740 1.00 31.13 112 MET A N 1
ATOM 883 C CA . MET A 1 128 ? -14.011 -8.622 -6.573 1.00 35.26 112 MET A CA 1
ATOM 884 C C . MET A 1 128 ? -15.479 -8.702 -6.976 1.00 32.01 112 MET A C 1
ATOM 885 O O . MET A 1 128 ? -15.906 -8.088 -7.956 1.00 34.57 112 MET A O 1
ATOM 890 N N . LYS A 1 129 ? -16.259 -9.419 -6.189 1.00 34.94 113 LYS A N 1
ATOM 891 C CA . LYS A 1 129 ? -17.727 -9.413 -6.302 1.00 38.52 113 LYS A CA 1
ATOM 892 C C . LYS A 1 129 ? -18.311 -7.999 -6.136 1.00 34.43 113 LYS A C 1
ATOM 893 O O . LYS A 1 129 ? -17.685 -7.157 -5.506 1.00 33.56 113 LYS A O 1
ATOM 899 N N . PRO A 1 130 ? -19.458 -7.742 -6.732 1.00 36.51 114 PRO A N 1
ATOM 900 C CA . PRO A 1 130 ? -20.029 -6.409 -6.690 1.00 38.85 114 PRO A CA 1
ATOM 901 C C . PRO A 1 130 ? -20.277 -5.843 -5.308 1.00 39.53 114 PRO A C 1
ATOM 902 O O . PRO A 1 130 ? -20.277 -4.675 -5.160 1.00 40.55 114 PRO A O 1
ATOM 906 N N . ASN A 1 131 ? -20.464 -6.681 -4.327 1.00 40.26 115 ASN A N 1
ATOM 907 C CA . ASN A 1 131 ? -20.726 -6.209 -2.993 1.00 49.19 115 ASN A CA 1
ATOM 908 C C . ASN A 1 131 ? -19.484 -6.044 -2.151 1.00 49.77 115 ASN A C 1
ATOM 909 O O . ASN A 1 131 ? -19.596 -5.772 -0.986 1.00 48.25 115 ASN A O 1
ATOM 914 N N . ALA A 1 132 ? -18.305 -6.199 -2.736 1.00 45.16 116 ALA A N 1
ATOM 915 C CA . ALA A 1 132 ? -17.084 -6.120 -1.968 1.00 42.01 116 ALA A CA 1
ATOM 916 C C . ALA A 1 132 ? -16.756 -4.709 -1.544 1.00 40.05 116 ALA A C 1
ATOM 917 O O . ALA A 1 132 ? -17.072 -3.746 -2.234 1.00 36.16 116 ALA A O 1
ATOM 919 N N . ARG A 1 133 ? -16.095 -4.587 -0.396 1.00 35.37 117 ARG A N 1
ATOM 920 C CA . ARG A 1 133 ? -15.672 -3.295 0.120 1.00 35.74 117 ARG A CA 1
ATOM 921 C C . ARG A 1 133 ? -14.155 -3.149 -0.088 1.00 33.97 117 ARG A C 1
ATOM 922 O O . ARG A 1 133 ? -13.371 -3.859 0.512 1.00 33.01 117 ARG A O 1
ATOM 930 N N . VAL A 1 134 ? -13.797 -2.212 -0.946 1.00 30.49 118 VAL A N 1
ATOM 931 C CA . VAL A 1 134 ? -12.466 -1.939 -1.338 1.00 34.63 118 VAL A CA 1
ATOM 932 C C . VAL A 1 134 ? -12.021 -0.613 -0.728 1.00 33.04 118 VAL A C 1
ATOM 933 O O . VAL A 1 134 ? -12.671 0.402 -0.943 1.00 33.84 118 VAL A O 1
ATOM 937 N N . GLY A 1 135 ? -10.943 -0.647 0.041 1.00 31.15 119 GLY A N 1
ATOM 938 C CA . GLY A 1 135 ? -10.384 0.547 0.688 1.00 33.26 119 GLY A CA 1
ATOM 939 C C . GLY A 1 135 ? -9.209 1.071 -0.123 1.00 31.00 119 GLY A C 1
ATOM 940 O O . GLY A 1 135 ? -8.473 0.287 -0.731 1.00 32.29 119 GLY A O 1
ATOM 941 N N . VAL A 1 136 ? -9.017 2.377 -0.126 1.00 31.10 120 VAL A N 1
ATOM 942 C CA . VAL A 1 136 ? -7.896 2.954 -0.825 1.00 31.76 120 VAL A CA 1
ATOM 943 C C . VAL A 1 136 ? -7.082 3.875 0.087 1.00 31.37 120 VAL A C 1
ATOM 944 O O . VAL A 1 136 ? -7.643 4.757 0.681 1.00 31.80 120 VAL A O 1
ATOM 948 N N . VAL A 1 137 ? -5.779 3.639 0.202 1.00 30.48 121 VAL A N 1
ATOM 949 C CA . VAL A 1 137 ? -4.852 4.538 0.862 1.00 30.26 121 VAL A CA 1
ATOM 950 C C . VAL A 1 137 ? -4.103 5.218 -0.254 1.00 30.41 121 VAL A C 1
ATOM 951 O O . VAL A 1 137 ? -3.489 4.558 -1.093 1.00 29.04 121 VAL A O 1
ATOM 955 N N . TRP A 1 138 ? -4.145 6.545 -0.241 1.00 31.49 122 TRP A N 1
ATOM 956 C CA . TRP A 1 138 ? -3.603 7.355 -1.341 1.00 28.73 122 TRP A CA 1
ATOM 957 C C . TRP A 1 138 ? -2.533 8.225 -0.729 1.00 28.43 122 TRP A C 1
ATOM 958 O O . TRP A 1 138 ? -2.825 9.198 -0.055 1.00 30.22 122 TRP A O 1
ATOM 969 N N . PHE A 1 139 ? -1.285 7.832 -0.921 1.00 28.19 123 PHE A N 1
ATOM 970 C CA . PHE A 1 139 ? -0.127 8.551 -0.395 1.00 28.85 123 PHE A CA 1
ATOM 971 C C . PHE A 1 139 ? 0.359 9.485 -1.501 1.00 29.28 123 PHE A C 1
ATOM 972 O O . PHE A 1 139 ? 0.763 9.038 -2.584 1.00 27.96 123 PHE A O 1
ATOM 980 N N . ASP A 1 140 ? 0.349 10.781 -1.224 1.00 28.67 124 ASP A N 1
ATOM 981 C CA . ASP A 1 140 ? 0.479 11.763 -2.304 1.00 27.66 124 ASP A CA 1
ATOM 982 C C . ASP A 1 140 ? 0.584 13.149 -1.730 1.00 29.80 124 ASP A C 1
ATOM 983 O O . ASP A 1 140 ? 0.072 13.420 -0.631 1.00 31.21 124 ASP A O 1
ATOM 988 N N . ALA A 1 141 ? 1.292 14.044 -2.410 1.00 31.54 125 ALA A N 1
ATOM 989 C CA . ALA A 1 141 ? 1.142 15.498 -2.148 1.00 32.17 125 ALA A CA 1
ATOM 990 C C . ALA A 1 141 ? -0.241 16.084 -2.582 1.00 31.17 125 ALA A C 1
ATOM 991 O O . ALA A 1 141 ? -0.679 17.124 -2.053 1.00 33.30 125 ALA A O 1
ATOM 993 N N . HIS A 1 142 ? -0.922 15.391 -3.514 1.00 29.17 126 HIS A N 1
ATOM 994 C CA . HIS A 1 142 ? -2.142 15.875 -4.130 1.00 28.65 126 HIS A CA 1
ATOM 995 C C . HIS A 1 142 ? -3.316 14.922 -3.898 1.00 27.44 126 HIS A C 1
ATOM 996 O O . HIS A 1 142 ? -3.154 13.721 -3.964 1.00 29.92 126 HIS A O 1
ATOM 1003 N N . PRO A 1 143 ? -4.513 15.462 -3.688 1.00 28.94 127 PRO A N 1
ATOM 1004 C CA . PRO A 1 143 ? -5.689 14.593 -3.590 1.00 27.27 127 PRO A CA 1
ATOM 1005 C C . PRO A 1 143 ? -6.168 13.963 -4.901 1.00 29.21 127 PRO A C 1
ATOM 1006 O O . PRO A 1 143 ? -6.908 12.969 -4.862 1.00 30.54 127 PRO A O 1
ATOM 1010 N N . ASP A 1 144 ? -5.788 14.545 -6.035 1.00 27.29 128 ASP A N 1
ATOM 1011 C CA . ASP A 1 144 ? -6.125 13.975 -7.362 1.00 26.82 128 ASP A CA 1
ATOM 1012 C C . ASP A 1 144 ? -7.633 13.791 -7.510 1.00 26.52 128 ASP A C 1
ATOM 1013 O O . ASP A 1 144 ? -8.107 12.797 -8.081 1.00 28.75 128 ASP A O 1
ATOM 1018 N N . MET A 1 145 ? -8.378 14.782 -7.048 1.00 28.38 129 MET A N 1
ATOM 1019 C CA . MET A 1 145 ? -9.843 14.794 -7.098 1.00 30.85 129 MET A CA 1
ATOM 1020 C C . MET A 1 145 ? -10.411 16.000 -7.868 1.00 33.76 129 MET A C 1
ATOM 1021 O O . MET A 1 145 ? -11.508 16.460 -7.563 1.00 35.77 129 MET A O 1
ATOM 1026 N N . ASN A 1 146 ? -9.683 16.480 -8.875 1.00 30.22 130 ASN A N 1
ATOM 1027 C CA . ASN A 1 146 ? -10.168 17.544 -9.727 1.00 32.97 130 ASN A CA 1
ATOM 1028 C C . ASN A 1 146 ? -11.000 16.910 -10.852 1.00 31.40 130 ASN A C 1
ATOM 1029 O O . ASN A 1 146 ? -10.935 15.713 -11.085 1.00 29.92 130 ASN A O 1
ATOM 1034 N N . THR A 1 147 ? -11.818 17.723 -11.494 1.00 31.87 131 THR A N 1
ATOM 1035 C CA . THR A 1 147 ? -12.548 17.338 -12.705 1.00 31.91 131 THR A CA 1
ATOM 1036 C C . THR A 1 147 ? -12.131 18.229 -13.855 1.00 35.80 131 THR A C 1
ATOM 1037 O O . THR A 1 147 ? -11.484 19.260 -13.651 1.00 35.86 131 THR A O 1
ATOM 1041 N N . PRO A 1 148 ? -12.564 17.881 -15.078 1.00 35.41 132 PRO A N 1
ATOM 1042 C CA . PRO A 1 148 ? -12.272 18.775 -16.173 1.00 37.22 132 PRO A CA 1
ATOM 1043 C C . PRO A 1 148 ? -12.897 20.163 -15.980 1.00 40.35 132 PRO A C 1
ATOM 1044 O O . PRO A 1 148 ? -12.363 21.116 -16.505 1.00 39.30 132 PRO A O 1
ATOM 1048 N N . GLU A 1 149 ? -13.992 20.281 -15.233 1.00 42.91 133 GLU A N 1
ATOM 1049 C CA . GLU A 1 149 ? -14.591 21.580 -15.013 1.00 48.36 133 GLU A CA 1
ATOM 1050 C C . GLU A 1 149 ? -13.747 22.467 -14.090 1.00 43.26 133 GLU A C 1
ATOM 1051 O O . GLU A 1 149 ? -13.774 23.676 -14.232 1.00 45.63 133 GLU A O 1
ATOM 1057 N N . ASN A 1 150 ? -13.038 21.910 -13.126 1.00 41.04 134 ASN A N 1
ATOM 1058 C CA . ASN A 1 150 ? -12.254 22.759 -12.164 1.00 40.91 134 ASN A CA 1
ATOM 1059 C C . ASN A 1 150 ? -10.748 22.560 -12.229 1.00 39.18 134 ASN A C 1
ATOM 1060 O O . ASN A 1 150 ? -10.029 23.126 -11.427 1.00 43.01 134 ASN A O 1
ATOM 1065 N N . SER A 1 151 ? -10.259 21.744 -13.163 1.00 37.99 135 SER A N 1
ATOM 1066 C CA . SER A 1 151 ? -8.815 21.430 -13.186 1.00 38.22 135 SER A CA 1
ATOM 1067 C C . SER A 1 151 ? -8.029 22.653 -13.593 1.00 41.40 135 SER A C 1
ATOM 1068 O O . SER A 1 151 ? -8.381 23.284 -14.557 1.00 38.81 135 SER A O 1
ATOM 1071 N N . PRO A 1 152 ? -6.942 22.969 -12.883 1.00 44.85 136 PRO A N 1
ATOM 1072 C CA . PRO A 1 152 ? -6.129 24.113 -13.359 1.00 47.12 136 PRO A CA 1
ATOM 1073 C C . PRO A 1 152 ? -5.258 23.806 -14.565 1.00 47.55 136 PRO A C 1
ATOM 1074 O O . PRO A 1 152 ? -4.734 24.724 -15.150 1.00 48.06 136 PRO A O 1
ATOM 1078 N N . SER A 1 153 ? -5.074 22.541 -14.921 1.00 44.47 137 SER A N 1
ATOM 1079 C CA . SER A 1 153 ? -4.132 22.146 -15.951 1.00 40.89 137 SER A CA 1
ATOM 1080 C C . SER A 1 153 ? -4.732 21.345 -17.112 1.00 41.98 137 SER A C 1
ATOM 1081 O O . SER A 1 153 ? -4.119 21.259 -18.168 1.00 40.13 137 SER A O 1
ATOM 1084 N N . GLY A 1 154 ? -5.878 20.693 -16.928 1.00 39.64 138 GLY A N 1
ATOM 1085 C CA . GLY A 1 154 ? -6.361 19.683 -17.890 1.00 37.64 138 GLY A CA 1
ATOM 1086 C C . GLY A 1 154 ? -5.650 18.333 -17.859 1.00 35.99 138 GLY A C 1
ATOM 1087 O O . GLY A 1 154 ? -5.965 17.435 -18.638 1.00 36.91 138 GLY A O 1
ATOM 1088 N N . ASN A 1 155 ? -4.719 18.157 -16.913 1.00 36.53 139 ASN A N 1
ATOM 1089 C CA . ASN A 1 155 ? -3.905 16.947 -16.789 1.00 33.61 139 ASN A CA 1
ATOM 1090 C C . ASN A 1 155 ? -4.693 15.901 -15.978 1.00 30.25 139 ASN A C 1
ATOM 1091 O O . ASN A 1 155 ? -5.040 16.121 -14.837 1.00 30.23 139 ASN A O 1
ATOM 1096 N N . ILE A 1 156 ? -4.962 14.764 -16.604 1.00 29.37 140 ILE A N 1
ATOM 1097 C CA . ILE A 1 156 ? -5.821 13.734 -16.043 1.00 27.43 140 ILE A CA 1
ATOM 1098 C C . ILE A 1 156 ? -5.194 13.064 -14.816 1.00 28.19 140 ILE A C 1
ATOM 1099 O O . ILE A 1 156 ? -5.911 12.475 -13.998 1.00 26.29 140 ILE A O 1
ATOM 1104 N N . HIS A 1 157 ? -3.880 13.207 -14.630 1.00 27.15 141 HIS A N 1
ATOM 1105 C CA . HIS A 1 157 ? -3.267 12.654 -13.428 1.00 27.80 141 HIS A CA 1
ATOM 1106 C C . HIS A 1 157 ? -3.734 13.333 -12.155 1.00 27.30 141 HIS A C 1
ATOM 1107 O O . HIS A 1 157 ? -3.526 12.777 -11.062 1.00 30.13 141 HIS A O 1
ATOM 1114 N N . GLY A 1 158 ? -4.428 14.437 -12.297 1.00 28.00 142 GLY A N 1
ATOM 1115 C CA . GLY A 1 158 ? -4.983 15.124 -11.165 1.00 30.96 142 GLY A CA 1
ATOM 1116 C C . GLY A 1 158 ? -6.449 14.818 -10.961 1.00 27.28 142 GLY A C 1
ATOM 1117 O O . GLY A 1 158 ? -7.072 15.402 -10.142 1.00 30.35 142 GLY A O 1
ATOM 1118 N N . MET A 1 159 ? -6.966 13.854 -11.700 1.00 30.20 143 MET A N 1
ATOM 1119 C CA . MET A 1 159 ? -8.375 13.494 -11.641 1.00 28.23 143 MET A CA 1
ATOM 1120 C C . MET A 1 159 ? -8.795 12.063 -11.288 1.00 26.19 143 MET A C 1
ATOM 1121 O O . MET A 1 159 ? -9.953 11.819 -11.123 1.00 28.66 143 MET A O 1
ATOM 1126 N N . PRO A 1 160 ? -7.859 11.130 -11.160 1.00 25.84 144 PRO A N 1
ATOM 1127 C CA . PRO A 1 160 ? -8.300 9.747 -10.996 1.00 27.30 144 PRO A CA 1
ATOM 1128 C C . PRO A 1 160 ? -9.207 9.408 -9.835 1.00 26.81 144 PRO A C 1
ATOM 1129 O O . PRO A 1 160 ? -10.075 8.610 -9.997 1.00 25.07 144 PRO A O 1
ATOM 1133 N N . LEU A 1 161 ? -9.033 10.017 -8.684 1.00 27.35 145 LEU A N 1
ATOM 1134 C CA A LEU A 1 161 ? -9.891 9.667 -7.563 0.46 28.58 145 LEU A CA 1
ATOM 1135 C CA B LEU A 1 161 ? -9.904 9.671 -7.568 0.54 26.50 145 LEU A CA 1
ATOM 1136 C C . LEU A 1 161 ? -11.276 10.296 -7.734 1.00 30.24 145 LEU A C 1
ATOM 1137 O O . LEU A 1 161 ? -12.242 9.755 -7.262 1.00 30.45 145 LEU A O 1
ATOM 1146 N N . ALA A 1 162 ? -11.357 11.440 -8.418 1.00 27.71 146 ALA A N 1
ATOM 1147 C CA . ALA A 1 162 ? -12.640 11.994 -8.788 1.00 30.05 146 ALA A CA 1
ATOM 1148 C C . ALA A 1 162 ? -13.352 10.996 -9.709 1.00 28.96 146 ALA A C 1
ATOM 1149 O O . ALA A 1 162 ? -14.496 10.650 -9.442 1.00 29.59 146 ALA A O 1
ATOM 1151 N N . CYS A 1 163 ? -12.677 10.531 -10.775 1.00 30.81 147 CYS A N 1
ATOM 1152 C CA . CYS A 1 163 ? -13.293 9.567 -11.683 1.00 28.20 147 CYS A CA 1
ATOM 1153 C C . CYS A 1 163 ? -13.725 8.296 -10.912 1.00 29.13 147 CYS A C 1
ATOM 1154 O O . CYS A 1 163 ? -14.814 7.779 -11.178 1.00 32.61 147 CYS A O 1
ATOM 1157 N N . ALA A 1 164 ? -12.909 7.843 -9.947 1.00 25.88 148 ALA A N 1
ATOM 1158 C CA . ALA A 1 164 ? -13.220 6.619 -9.227 1.00 26.33 148 ALA A CA 1
ATOM 1159 C C . ALA A 1 164 ? -14.489 6.726 -8.377 1.00 26.79 148 ALA A C 1
ATOM 1160 O O . ALA A 1 164 ? -15.174 5.706 -8.190 1.00 27.85 148 ALA A O 1
ATOM 1162 N N . VAL A 1 165 ? -14.823 7.939 -7.927 1.00 28.26 149 VAL A N 1
ATOM 1163 C CA . VAL A 1 165 ? -16.043 8.174 -7.158 1.00 29.21 149 VAL A CA 1
ATOM 1164 C C . VAL A 1 165 ? -17.171 8.619 -8.046 1.00 32.88 149 VAL A C 1
ATOM 1165 O O . VAL A 1 165 ? -18.256 8.863 -7.568 1.00 34.54 149 VAL A O 1
ATOM 1169 N N . GLY A 1 166 ? -16.957 8.665 -9.358 1.00 30.10 150 GLY A N 1
ATOM 1170 C CA . GLY A 1 166 ? -18.031 9.005 -10.265 1.00 31.67 150 GLY A CA 1
ATOM 1171 C C . GLY A 1 166 ? -18.162 10.475 -10.637 1.00 34.19 150 GLY A C 1
ATOM 1172 O O . GLY A 1 166 ? -19.194 10.865 -11.155 1.00 33.91 150 GLY A O 1
ATOM 1173 N N . LEU A 1 167 ? -17.120 11.272 -10.405 1.00 31.08 151 LEU A N 1
ATOM 1174 C CA . LEU A 1 167 ? -17.117 12.702 -10.755 1.00 34.50 151 LEU A CA 1
ATOM 1175 C C . LEU A 1 167 ? -16.138 12.827 -11.892 1.00 36.85 151 LEU A C 1
ATOM 1176 O O . LEU A 1 167 ? -14.927 12.671 -11.707 1.00 36.15 151 LEU A O 1
ATOM 1181 N N . GLY A 1 168 ? -16.634 13.079 -13.086 1.00 37.39 152 GLY A N 1
ATOM 1182 C CA . GLY A 1 168 ? -15.710 13.142 -14.212 1.00 35.70 152 GLY A CA 1
ATOM 1183 C C . GLY A 1 168 ? -16.425 12.861 -15.502 1.00 36.60 152 GLY A C 1
ATOM 1184 O O . GLY A 1 168 ? -17.616 12.619 -15.494 1.00 33.07 152 GLY A O 1
ATOM 1185 N N . PRO A 1 169 ? -15.688 12.886 -16.608 1.00 33.86 153 PRO A N 1
ATOM 1186 C CA . PRO A 1 169 ? -16.260 12.562 -17.888 1.00 37.77 153 PRO A CA 1
ATOM 1187 C C . PRO A 1 169 ? -16.651 11.095 -17.985 1.00 37.13 153 PRO A C 1
ATOM 1188 O O . PRO A 1 169 ? -15.964 10.241 -17.438 1.00 33.19 153 PRO A O 1
ATOM 1192 N N . GLN A 1 170 ? -17.736 10.846 -18.691 1.00 33.96 154 GLN A N 1
ATOM 1193 C CA . GLN A 1 170 ? -18.273 9.528 -18.866 1.00 37.68 154 GLN A CA 1
ATOM 1194 C C . GLN A 1 170 ? -17.256 8.502 -19.346 1.00 32.42 154 GLN A C 1
ATOM 1195 O O . GLN A 1 170 ? -17.277 7.361 -18.895 1.00 33.00 154 GLN A O 1
ATOM 1201 N N . ARG A 1 171 ? -16.401 8.900 -20.282 1.00 34.15 155 ARG A N 1
ATOM 1202 C CA . ARG A 1 171 ? -15.394 8.002 -20.840 1.00 32.84 155 ARG A CA 1
ATOM 1203 C C . ARG A 1 171 ? -14.479 7.421 -19.768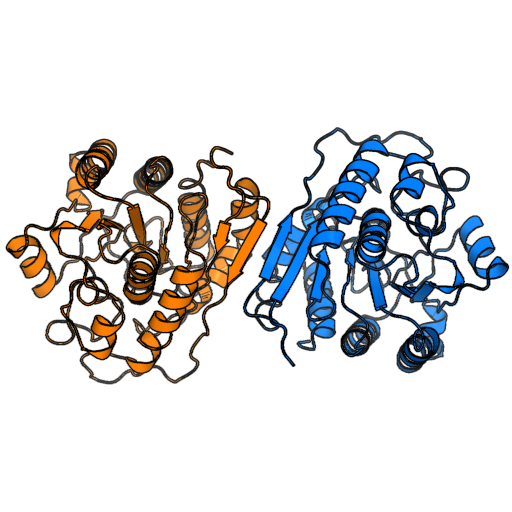 1.00 30.34 155 ARG A C 1
ATOM 1204 O O . ARG A 1 171 ? -14.012 6.288 -19.884 1.00 31.96 155 ARG A O 1
ATOM 1212 N N . LEU A 1 172 ? -14.229 8.205 -18.727 1.00 29.13 156 LEU A N 1
ATOM 1213 C CA . LEU A 1 172 ? -13.369 7.781 -17.637 1.00 29.96 156 LEU A CA 1
ATOM 1214 C C . LEU A 1 172 ? -14.134 7.155 -16.480 1.00 27.93 156 LEU A C 1
ATOM 1215 O O . LEU A 1 172 ? -13.709 6.139 -15.980 1.00 26.59 156 LEU A O 1
ATOM 1220 N N . THR A 1 173 ? -15.243 7.754 -16.064 1.00 29.28 157 THR A N 1
ATOM 1221 C CA . THR A 1 173 ? -15.992 7.199 -14.943 1.00 30.17 157 THR A CA 1
ATOM 1222 C C . THR A 1 173 ? -16.566 5.832 -15.296 1.00 29.81 157 THR A C 1
ATOM 1223 O O . THR A 1 173 ? -16.660 4.985 -14.418 1.00 30.44 157 THR A O 1
ATOM 1227 N N . SER A 1 174 ? -16.902 5.597 -16.571 1.00 29.00 158 SER A N 1
ATOM 1228 C CA . SER A 1 174 ? -17.416 4.333 -16.957 1.00 29.21 158 SER A CA 1
ATOM 1229 C C . SER A 1 174 ? -16.372 3.171 -16.929 1.00 29.43 158 SER A C 1
ATOM 1230 O O . SER A 1 174 ? -16.740 2.023 -17.043 1.00 30.83 158 SER A O 1
ATOM 1233 N N . ILE A 1 175 ? -15.109 3.475 -16.760 1.00 28.53 159 ILE A N 1
ATOM 1234 C CA . ILE A 1 175 ? -14.072 2.451 -16.579 1.00 26.15 159 ILE A CA 1
ATOM 1235 C C . ILE A 1 175 ? -14.314 1.697 -15.260 1.00 27.68 159 ILE A C 1
ATOM 1236 O O . ILE A 1 175 ? -14.037 0.498 -15.171 1.00 29.08 159 ILE A O 1
ATOM 1241 N N . MET A 1 176 ? -14.900 2.368 -14.282 1.00 28.37 160 MET A N 1
ATOM 1242 C CA . MET A 1 176 ? -15.199 1.691 -13.019 1.00 27.58 160 MET A CA 1
ATOM 1243 C C . MET A 1 176 ? -16.379 0.704 -13.216 1.00 30.84 160 MET A C 1
ATOM 1244 O O . MET A 1 176 ? -17.424 1.102 -13.763 1.00 30.03 160 MET A O 1
ATOM 1249 N N . PRO A 1 177 ? -16.234 -0.550 -12.782 1.00 30.20 161 PRO A N 1
ATOM 1250 C CA . PRO A 1 177 ? -17.421 -1.406 -12.784 1.00 31.52 161 PRO A CA 1
ATOM 1251 C C . PRO A 1 177 ? -18.555 -0.853 -11.908 1.00 32.78 161 PRO A C 1
ATOM 1252 O O . PRO A 1 177 ? -19.706 -0.875 -12.309 1.00 30.52 161 PRO A O 1
ATOM 1256 N N . HIS A 1 178 ? -18.213 -0.322 -10.740 1.00 30.70 162 HIS A N 1
ATOM 1257 C CA . HIS A 1 178 ? -19.081 0.577 -10.022 1.00 32.07 162 HIS A CA 1
ATOM 1258 C C . HIS A 1 178 ? -18.176 1.522 -9.241 1.00 32.06 162 HIS A C 1
ATOM 1259 O O . HIS A 1 178 ? -16.969 1.273 -9.114 1.00 31.93 162 HIS A O 1
ATOM 1266 N N . TYR A 1 179 ? -18.724 2.615 -8.726 1.00 29.91 163 TYR A N 1
ATOM 1267 C CA . TYR A 1 179 ? -17.898 3.628 -8.075 1.00 32.20 163 TYR A CA 1
ATOM 1268 C C . TYR A 1 179 ? -17.493 3.203 -6.672 1.00 31.83 163 TYR A C 1
ATOM 1269 O O . TYR A 1 179 ? -18.222 2.489 -6.024 1.00 31.97 163 TYR A O 1
ATOM 1278 N N . ILE A 1 180 ? -16.314 3.614 -6.240 1.00 30.75 164 ILE A N 1
ATOM 1279 C CA . ILE A 1 180 ? -16.024 3.652 -4.786 1.00 31.64 164 ILE A CA 1
ATOM 1280 C C . ILE A 1 180 ? -16.641 4.952 -4.273 1.00 31.29 164 ILE A C 1
ATOM 1281 O O . ILE A 1 180 ? -17.214 5.740 -5.070 1.00 31.00 164 ILE A O 1
ATOM 1286 N N . THR A 1 181 ? -16.570 5.162 -2.967 1.00 31.69 165 THR A N 1
ATOM 1287 C CA . THR A 1 181 ? -17.201 6.311 -2.361 1.00 33.30 165 THR A CA 1
ATOM 1288 C C . THR A 1 181 ? -16.151 7.095 -1.590 1.00 36.88 165 THR A C 1
ATOM 1289 O O . THR A 1 181 ? -15.097 6.550 -1.259 1.00 32.35 165 THR A O 1
ATOM 1293 N N . PRO A 1 182 ? -16.408 8.383 -1.316 1.00 37.17 166 PRO A N 1
ATOM 1294 C CA . PRO A 1 182 ? -15.436 9.104 -0.525 1.00 38.72 166 PRO A CA 1
ATOM 1295 C C . PRO A 1 182 ? -15.081 8.483 0.860 1.00 40.72 166 PRO A C 1
ATOM 1296 O O . PRO A 1 182 ? -13.937 8.660 1.318 1.00 37.96 166 PRO A O 1
ATOM 1300 N N . LYS A 1 183 ? -16.017 7.775 1.498 1.00 34.56 167 LYS A N 1
ATOM 1301 C CA . LYS A 1 183 ? -15.696 7.088 2.750 1.00 39.49 167 LYS A CA 1
ATOM 1302 C C . LYS A 1 183 ? -14.650 5.959 2.601 1.00 35.38 167 LYS A C 1
ATOM 1303 O O . LYS A 1 183 ? -14.075 5.542 3.591 1.00 35.46 167 LYS A O 1
ATOM 1309 N N . ASP A 1 184 ? -14.348 5.527 1.374 1.00 30.93 168 ASP A N 1
ATOM 1310 C CA . ASP A 1 184 ? -13.366 4.451 1.142 1.00 32.34 168 ASP A CA 1
ATOM 1311 C C . ASP A 1 184 ? -11.912 4.927 1.078 1.00 31.07 168 ASP A C 1
ATOM 1312 O O . ASP A 1 184 ? -11.024 4.095 1.007 1.00 31.79 168 ASP A O 1
ATOM 1317 N N . ILE A 1 185 ? -11.671 6.237 1.167 1.00 30.61 169 ILE A N 1
ATOM 1318 C CA . ILE A 1 185 ? -10.385 6.828 0.893 1.00 30.32 169 ILE A CA 1
ATOM 1319 C C . ILE A 1 185 ? -9.711 7.320 2.148 1.00 32.29 169 ILE A C 1
ATOM 1320 O O . ILE A 1 185 ? -10.353 7.972 2.972 1.00 32.58 169 ILE A O 1
ATOM 1325 N N . MET A 1 186 ? -8.407 7.034 2.273 1.00 30.91 170 MET A N 1
ATOM 1326 C CA . MET A 1 186 ? -7.549 7.633 3.301 1.00 34.10 170 MET A CA 1
ATOM 1327 C C . MET A 1 186 ? -6.389 8.300 2.583 1.00 31.84 170 MET A C 1
ATOM 1328 O O . MET A 1 186 ? -5.563 7.630 1.986 1.00 31.70 170 MET A O 1
ATOM 1333 N N . TYR A 1 187 ? -6.317 9.619 2.695 1.00 33.28 171 TYR A N 1
ATOM 1334 C CA . TYR A 1 187 ? -5.193 10.363 2.187 1.00 32.80 171 TYR A CA 1
ATOM 1335 C C . TYR A 1 187 ? -4.042 10.434 3.203 1.00 33.67 171 TYR A C 1
ATOM 1336 O O . TYR A 1 187 ? -4.279 10.658 4.372 1.00 34.68 171 TYR A O 1
ATOM 1345 N N . VAL A 1 188 ? -2.821 10.384 2.716 1.00 34.34 172 VAL A N 1
ATOM 1346 C CA . VAL A 1 188 ? -1.639 10.515 3.533 1.00 35.50 172 VAL A CA 1
ATOM 1347 C C . VAL A 1 188 ? -0.604 11.385 2.820 1.00 35.14 172 VAL A C 1
ATOM 1348 O O . VAL A 1 188 ? -0.148 11.037 1.789 1.00 29.95 172 VAL A O 1
ATOM 1352 N N . GLY A 1 189 ? -0.256 12.514 3.412 1.00 35.45 173 GLY A N 1
ATOM 1353 C CA . GLY A 1 189 ? 0.743 13.394 2.867 1.00 33.78 173 GLY A CA 1
ATOM 1354 C C . GLY A 1 189 ? 0.273 14.578 2.080 1.00 32.71 173 GLY A C 1
ATOM 1355 O O . GLY A 1 189 ? 1.049 15.376 1.731 1.00 32.93 173 GLY A O 1
ATOM 1356 N N . ILE A 1 190 ? -1.011 14.707 1.860 1.00 32.94 174 ILE A N 1
ATOM 1357 C CA . ILE A 1 190 ? -1.524 15.779 1.040 1.00 36.29 174 ILE A CA 1
ATOM 1358 C C . ILE A 1 190 ? -1.198 17.160 1.560 1.00 36.80 174 ILE A C 1
ATOM 1359 O O . ILE A 1 190 ? -1.292 17.408 2.736 1.00 37.25 174 ILE A O 1
ATOM 1364 N N . ARG A 1 191 ? -0.842 18.043 0.637 1.00 33.82 175 ARG A N 1
ATOM 1365 C CA . ARG A 1 191 ? -0.431 19.393 0.968 1.00 35.50 175 ARG A CA 1
ATOM 1366 C C . ARG A 1 191 ? -0.612 20.406 -0.145 1.00 34.89 175 ARG A C 1
ATOM 1367 O O . ARG A 1 191 ? -0.458 21.552 0.073 1.00 34.22 175 ARG A O 1
ATOM 1375 N N . SER A 1 192 ? -0.910 19.966 -1.347 1.00 34.26 176 SER A N 1
ATOM 1376 C CA . SER A 1 192 ? -1.181 20.885 -2.430 1.00 36.20 176 SER A CA 1
ATOM 1377 C C . SER A 1 192 ? -2.613 20.581 -2.839 1.00 35.60 176 SER A C 1
ATOM 1378 O O . SER A 1 192 ? -2.856 19.688 -3.582 1.00 40.41 176 SER A O 1
ATOM 1381 N N . ILE A 1 193 ? -3.543 21.349 -2.326 1.00 35.61 177 ILE A N 1
ATOM 1382 C CA . ILE A 1 193 ? -4.952 21.127 -2.498 1.00 36.85 177 ILE A CA 1
ATOM 1383 C C . ILE A 1 193 ? -5.701 22.230 -3.219 1.00 36.86 177 ILE A C 1
ATOM 1384 O O . ILE A 1 193 ? -5.630 23.337 -2.826 1.00 37.53 177 ILE A O 1
ATOM 1389 N N . ASP A 1 194 ? -6.422 21.905 -4.276 1.00 33.63 178 ASP A N 1
ATOM 1390 C CA . ASP A 1 194 ? -7.154 22.890 -5.040 1.00 37.46 178 ASP A CA 1
ATOM 1391 C C . ASP A 1 194 ? -8.519 23.166 -4.453 1.00 36.84 178 ASP A C 1
ATOM 1392 O O . ASP A 1 194 ? -8.970 22.455 -3.612 1.00 37.96 178 ASP A O 1
ATOM 1397 N N . VAL A 1 195 ? -9.170 24.200 -4.931 1.00 35.86 179 VAL A N 1
ATOM 1398 C CA . VAL A 1 195 ? -10.452 24.595 -4.412 1.00 38.92 179 VAL A CA 1
ATOM 1399 C C . VAL A 1 195 ? -11.488 23.481 -4.402 1.00 40.29 179 VAL A C 1
ATOM 1400 O O . VAL A 1 195 ? -12.082 23.211 -3.408 1.00 40.51 179 VAL A O 1
ATOM 1404 N N . GLY A 1 196 ? -11.656 22.816 -5.519 1.00 38.23 180 GLY A N 1
ATOM 1405 C CA . GLY A 1 196 ? -12.618 21.695 -5.619 1.00 40.50 180 GLY A CA 1
ATOM 1406 C C . GLY A 1 196 ? -12.285 20.503 -4.725 1.00 38.63 180 GLY A C 1
ATOM 1407 O O . GLY A 1 196 ? -13.160 19.808 -4.253 1.00 40.99 180 GLY A O 1
ATOM 1408 N N . GLU A 1 197 ? -11.012 20.262 -4.498 1.00 35.66 181 GLU A N 1
ATOM 1409 C CA . GLU A 1 197 ? -10.564 19.159 -3.689 1.00 35.42 181 GLU A CA 1
ATOM 1410 C C . GLU A 1 197 ? -10.808 19.444 -2.212 1.00 36.80 181 GLU A C 1
ATOM 1411 O O . GLU A 1 197 ? -11.260 18.575 -1.492 1.00 35.84 181 GLU A O 1
ATOM 1417 N N . GLN A 1 198 ? -10.524 20.662 -1.784 1.00 35.84 182 GLN A N 1
ATOM 1418 C CA . GLN A 1 198 ? -10.815 21.109 -0.428 1.00 36.33 182 GLN A CA 1
ATOM 1419 C C . GLN A 1 198 ? -12.295 20.966 -0.158 1.00 40.72 182 GLN A C 1
ATOM 1420 O O . GLN A 1 198 ? -12.677 20.536 0.926 1.00 40.38 182 GLN A O 1
ATOM 1426 N N . PHE A 1 199 ? -13.132 21.373 -1.121 1.00 39.54 183 PHE A N 1
ATOM 1427 C CA . PHE A 1 199 ? -14.568 21.232 -0.973 1.00 41.71 183 PHE A CA 1
ATOM 1428 C C . PHE A 1 199 ? -14.955 19.736 -0.759 1.00 39.38 183 PHE A C 1
ATOM 1429 O O . PHE A 1 199 ? -15.662 19.420 0.189 1.00 42.33 183 PHE A O 1
ATOM 1437 N N . GLU A 1 200 ? -14.515 18.852 -1.633 1.00 38.54 184 GLU A N 1
ATOM 1438 C CA . GLU A 1 200 ? -14.833 17.404 -1.496 1.00 40.85 184 GLU A CA 1
ATOM 1439 C C . GLU A 1 200 ? -14.354 16.818 -0.158 1.00 39.76 184 GLU A C 1
ATOM 1440 O O . GLU A 1 200 ? -15.114 16.129 0.527 1.00 38.84 184 GLU A O 1
ATOM 1446 N N . ILE A 1 201 ? -13.133 17.156 0.235 1.00 35.95 185 ILE A N 1
ATOM 1447 C CA . ILE A 1 201 ? -12.569 16.637 1.460 1.00 36.79 185 ILE A CA 1
ATOM 1448 C C . ILE A 1 201 ? -13.387 17.073 2.673 1.00 43.22 185 ILE A C 1
ATOM 1449 O O . ILE A 1 201 ? -13.706 16.244 3.512 1.00 42.60 185 ILE A O 1
ATOM 1454 N N . GLN A 1 202 ? -13.738 18.345 2.761 1.00 43.03 186 GLN A N 1
ATOM 1455 C CA . GLN A 1 202 ? -14.544 18.816 3.860 1.00 45.45 186 GLN A CA 1
ATOM 1456 C C . GLN A 1 202 ? -16.021 18.441 3.728 1.00 46.37 186 GLN A C 1
ATOM 1457 O O . GLN A 1 202 ? -16.656 18.070 4.717 1.00 45.82 186 GLN A O 1
ATOM 1463 N N . ASP A 1 203 ? -16.587 18.540 2.527 1.00 43.26 187 ASP A N 1
ATOM 1464 C CA . ASP A 1 203 ? -18.039 18.245 2.341 1.00 47.75 187 ASP A CA 1
ATOM 1465 C C . ASP A 1 203 ? -18.339 16.757 2.544 1.00 47.91 187 ASP A C 1
ATOM 1466 O O . ASP A 1 203 ? -19.378 16.413 3.089 1.00 49.26 187 ASP A O 1
ATOM 1471 N N . LYS A 1 204 ? -17.452 15.877 2.082 1.00 44.25 188 LYS A N 1
ATOM 1472 C CA . LYS A 1 204 ? -17.683 14.445 2.204 1.00 46.41 188 LYS A CA 1
ATOM 1473 C C . LYS A 1 204 ? -16.964 13.844 3.410 1.00 47.13 188 LYS A C 1
ATOM 1474 O O . LYS A 1 204 ? -16.978 12.645 3.542 1.00 45.10 188 LYS A O 1
ATOM 1480 N N . HIS A 1 205 ? -16.333 14.659 4.261 1.00 45.63 189 HIS A N 1
ATOM 1481 C CA . HIS A 1 205 ? -15.577 14.186 5.420 1.00 47.19 189 HIS A CA 1
ATOM 1482 C C . HIS A 1 205 ? -14.566 13.080 5.093 1.00 45.10 189 HIS A C 1
ATOM 1483 O O . HIS A 1 205 ? -14.543 12.012 5.725 1.00 45.43 189 HIS A O 1
ATOM 1490 N N . ILE A 1 206 ? -13.737 13.329 4.086 1.00 36.98 190 ILE A N 1
ATOM 1491 C CA . ILE A 1 206 ? -12.814 12.317 3.618 1.00 36.79 190 ILE A CA 1
ATOM 1492 C C . ILE A 1 206 ? -11.656 12.278 4.619 1.00 39.44 190 ILE A C 1
ATOM 1493 O O . ILE A 1 206 ? -11.090 13.303 4.978 1.00 37.88 190 ILE A O 1
ATOM 1498 N N . ASP A 1 207 ? -11.325 11.071 5.080 1.00 40.91 191 ASP A N 1
ATOM 1499 C CA . ASP A 1 207 ? -10.267 10.875 6.066 1.00 37.98 191 ASP A CA 1
ATOM 1500 C C . ASP A 1 207 ? -8.924 11.212 5.465 1.00 35.50 191 ASP A C 1
ATOM 1501 O O . ASP A 1 207 ? -8.618 10.828 4.307 1.00 34.47 191 ASP A O 1
ATOM 1506 N N . HIS A 1 208 ? -8.114 11.962 6.218 1.00 33.86 192 HIS A N 1
ATOM 1507 C CA . HIS A 1 208 ? -6.804 12.365 5.696 1.00 34.41 192 HIS A CA 1
ATOM 1508 C C . HIS A 1 208 ? -5.867 12.757 6.817 1.00 37.32 192 HIS A C 1
ATOM 1509 O O . HIS A 1 208 ? -6.315 13.153 7.889 1.00 35.66 192 HIS A O 1
ATOM 1516 N N . PHE A 1 209 ? -4.578 12.657 6.513 1.00 36.59 193 PHE A N 1
ATOM 1517 C CA . PHE A 1 209 ? -3.500 13.299 7.233 1.00 38.72 193 PHE A CA 1
ATOM 1518 C C . PHE A 1 209 ? -2.694 14.082 6.199 1.00 37.23 193 PHE A C 1
ATOM 1519 O O . PHE A 1 209 ? -2.133 13.499 5.237 1.00 36.88 193 PHE A O 1
ATOM 1527 N N . THR A 1 210 ? -2.647 15.392 6.392 1.00 38.55 194 THR A N 1
ATOM 1528 C CA . THR A 1 210 ? -1.749 16.239 5.609 1.00 36.74 194 THR A CA 1
ATOM 1529 C C . THR A 1 210 ? -0.316 15.916 6.050 1.00 38.17 194 THR A C 1
ATOM 1530 O O . THR A 1 210 ? -0.101 15.232 7.050 1.00 36.22 194 THR A O 1
ATOM 1534 N N . ALA A 1 211 ? 0.664 16.426 5.338 1.00 37.18 195 ALA A N 1
ATOM 1535 C CA . ALA A 1 211 ? 2.027 16.203 5.721 1.00 35.72 195 ALA A CA 1
ATOM 1536 C C . ALA A 1 211 ? 2.264 16.853 7.081 1.00 40.09 195 ALA A C 1
ATOM 1537 O O . ALA A 1 211 ? 2.935 16.313 7.893 1.00 44.59 195 ALA A O 1
ATOM 1539 N N . GLU A 1 212 ? 1.684 18.009 7.309 1.00 42.32 196 GLU A N 1
ATOM 1540 C CA . GLU A 1 212 ? 1.817 18.678 8.594 1.00 46.96 196 GLU A CA 1
ATOM 1541 C C . GLU A 1 212 ? 1.196 17.844 9.710 1.00 44.80 196 GLU A C 1
ATOM 1542 O O . GLU A 1 212 ? 1.725 17.779 10.798 1.00 43.16 196 GLU A O 1
ATOM 1548 N N . ASP A 1 213 ? 0.062 17.224 9.434 1.00 41.65 197 ASP A N 1
ATOM 1549 C CA . ASP A 1 213 ? -0.592 16.354 10.385 1.00 43.85 197 ASP A CA 1
ATOM 1550 C C . ASP A 1 213 ? 0.336 15.222 10.741 1.00 44.20 197 ASP A C 1
ATOM 1551 O O . ASP A 1 213 ? 0.480 14.894 11.874 1.00 43.68 197 ASP A O 1
ATOM 1556 N N . VAL A 1 214 ? 0.948 14.606 9.752 1.00 40.08 198 VAL A N 1
ATOM 1557 C CA . VAL A 1 214 ? 1.884 13.494 9.984 1.00 41.75 198 VAL A CA 1
ATOM 1558 C C . VAL A 1 214 ? 3.030 13.933 10.880 1.00 46.00 198 VAL A C 1
ATOM 1559 O O . VAL A 1 214 ? 3.405 13.213 11.820 1.00 44.50 198 VAL A O 1
ATOM 1563 N N . LYS A 1 215 ? 3.591 15.101 10.590 1.00 44.72 199 LYS A N 1
ATOM 1564 C CA . LYS A 1 215 ? 4.671 15.603 11.387 1.00 49.48 199 LYS A CA 1
ATOM 1565 C C . LYS A 1 215 ? 4.218 15.767 12.857 1.00 50.93 199 LYS A C 1
ATOM 1566 O O . LYS A 1 215 ? 4.978 15.491 13.779 1.00 54.00 199 LYS A O 1
ATOM 1572 N N . ARG A 1 216 ? 2.993 16.236 13.052 1.00 52.04 200 ARG A N 1
ATOM 1573 C CA . ARG A 1 216 ? 2.471 16.513 14.376 1.00 53.66 200 ARG A CA 1
ATOM 1574 C C . ARG A 1 216 ? 2.146 15.229 15.149 1.00 53.78 200 ARG A C 1
ATOM 1575 O O . ARG A 1 216 ? 2.475 15.121 16.331 1.00 51.27 200 ARG A O 1
ATOM 1583 N N . VAL A 1 217 ? 1.485 14.270 14.513 1.00 49.10 201 VAL A N 1
ATOM 1584 C CA . VAL A 1 217 ? 0.979 13.104 15.250 1.00 49.06 201 VAL A CA 1
ATOM 1585 C C . VAL A 1 217 ? 1.844 11.852 15.124 1.00 50.44 201 VAL A C 1
ATOM 1586 O O . VAL A 1 217 ? 1.689 10.929 15.918 1.00 54.17 201 VAL A O 1
ATOM 1590 N N . GLY A 1 218 ? 2.714 11.799 14.116 1.00 46.82 202 GLY A N 1
ATOM 1591 C CA . GLY A 1 218 ? 3.571 10.644 13.872 1.00 46.00 202 GLY A CA 1
ATOM 1592 C C . GLY A 1 218 ? 2.916 9.599 12.976 1.00 46.49 202 GLY A C 1
ATOM 1593 O O . GLY A 1 218 ? 1.701 9.433 12.969 1.00 46.93 202 GLY A O 1
ATOM 1594 N N . MET A 1 219 ? 3.744 8.841 12.280 1.00 44.30 203 MET A N 1
ATOM 1595 C CA . MET A 1 219 ? 3.289 7.872 11.317 1.00 47.46 203 MET A CA 1
ATOM 1596 C C . MET A 1 219 ? 2.696 6.651 12.041 1.00 48.34 203 MET A C 1
ATOM 1597 O O . MET A 1 219 ? 1.827 5.966 11.513 1.00 46.08 203 MET A O 1
ATOM 1602 N N . LYS A 1 220 ? 3.093 6.400 13.274 1.00 47.34 204 LYS A N 1
ATOM 1603 C CA . LYS A 1 220 ? 2.452 5.321 14.035 1.00 51.01 204 LYS A CA 1
ATOM 1604 C C . LYS A 1 220 ? 0.934 5.562 14.145 1.00 50.55 204 LYS A C 1
ATOM 1605 O O . LYS A 1 220 ? 0.138 4.627 13.919 1.00 51.14 204 LYS A O 1
ATOM 1611 N N . GLU A 1 221 ? 0.538 6.796 14.463 1.00 48.33 205 GLU A N 1
ATOM 1612 C CA . GLU A 1 221 ? -0.884 7.132 14.548 1.00 49.82 205 GLU A CA 1
ATOM 1613 C C . GLU A 1 221 ? -1.577 6.991 13.181 1.00 47.68 205 GLU A C 1
ATOM 1614 O O . GLU A 1 221 ? -2.735 6.585 13.092 1.00 45.40 205 GLU A O 1
ATOM 1620 N N . VAL A 1 222 ? -0.873 7.343 12.130 1.00 42.08 206 VAL A N 1
ATOM 1621 C CA . VAL A 1 222 ? -1.461 7.224 10.778 1.00 39.79 206 VAL A CA 1
ATOM 1622 C C . VAL A 1 222 ? -1.811 5.766 10.486 1.00 38.17 206 VAL A C 1
ATOM 1623 O O . VAL A 1 222 ? -2.912 5.447 10.043 1.00 37.27 206 VAL A O 1
ATOM 1627 N N . ILE A 1 223 ? -0.861 4.884 10.750 1.00 42.21 207 ILE A N 1
ATOM 1628 C CA . ILE A 1 223 ? -1.055 3.441 10.551 1.00 42.51 207 ILE A CA 1
ATOM 1629 C C . ILE A 1 223 ? -2.213 2.901 11.424 1.00 45.72 207 ILE A C 1
ATOM 1630 O O . ILE A 1 223 ? -3.030 2.108 10.939 1.00 41.23 207 ILE A O 1
ATOM 1635 N N . GLU A 1 224 ? -2.296 3.336 12.679 1.00 44.99 208 GLU A N 1
ATOM 1636 C CA . GLU A 1 224 ? -3.389 2.909 13.547 1.00 48.15 208 GLU A CA 1
ATOM 1637 C C . GLU A 1 224 ? -4.774 3.316 12.973 1.00 44.08 208 GLU A C 1
ATOM 1638 O O . GLU A 1 224 ? -5.714 2.529 12.975 1.00 42.08 208 GLU A O 1
ATOM 1644 N N . ALA A 1 225 ? -4.865 4.535 12.460 1.00 41.99 209 ALA A N 1
ATOM 1645 C CA . ALA A 1 225 ? -6.061 5.074 11.854 1.00 42.43 209 ALA A CA 1
ATOM 1646 C C . ALA A 1 225 ? -6.425 4.283 10.605 1.00 39.43 209 ALA A C 1
ATOM 1647 O O . ALA A 1 225 ? -7.589 3.980 10.421 1.00 41.16 209 ALA A O 1
ATOM 1649 N N . ILE A 1 226 ? -5.436 3.896 9.796 1.00 37.94 210 ILE A N 1
ATOM 1650 C CA . ILE A 1 226 ? -5.680 3.060 8.615 1.00 37.00 210 ILE A CA 1
ATOM 1651 C C . ILE A 1 226 ? -6.238 1.669 9.048 1.00 39.57 210 ILE A C 1
ATOM 1652 O O . ILE A 1 226 ? -7.260 1.229 8.536 1.00 38.30 210 ILE A O 1
ATOM 1657 N N . ASN A 1 227 ? -5.574 1.017 10.013 1.00 38.83 211 ASN A N 1
ATOM 1658 C CA . ASN A 1 227 ? -6.041 -0.259 10.553 1.00 42.48 211 ASN A CA 1
ATOM 1659 C C . ASN A 1 227 ? -7.487 -0.196 11.064 1.00 45.20 211 ASN A C 1
ATOM 1660 O O . ASN A 1 227 ? -8.298 -1.089 10.771 1.00 44.23 211 ASN A O 1
ATOM 1665 N N . LYS A 1 228 ? -7.803 0.845 11.815 1.00 42.85 212 LYS A N 1
ATOM 1666 C CA . LYS A 1 228 ? -9.153 1.003 12.348 1.00 48.86 212 LYS A CA 1
ATOM 1667 C C . LYS A 1 228 ? -10.156 1.290 11.235 1.00 44.19 212 LYS A C 1
ATOM 1668 O O . LYS A 1 228 ? -11.204 0.704 11.209 1.00 42.74 212 LYS A O 1
ATOM 1674 N N . LYS A 1 229 ? -9.815 2.162 10.303 1.00 41.63 213 LYS A N 1
ATOM 1675 C CA . LYS A 1 229 ? -10.747 2.525 9.254 1.00 43.37 213 LYS A CA 1
ATOM 1676 C C . LYS A 1 229 ? -11.194 1.306 8.399 1.00 41.12 213 LYS A C 1
ATOM 1677 O O . LYS A 1 229 ? -12.371 1.195 8.041 1.00 41.26 213 LYS A O 1
ATOM 1683 N N . PHE A 1 230 ? -10.252 0.420 8.064 1.00 39.43 214 PHE A N 1
ATOM 1684 C CA . PHE A 1 230 ? -10.491 -0.639 7.089 1.00 39.32 214 PHE A CA 1
ATOM 1685 C C . PHE A 1 230 ? -10.795 -2.042 7.702 1.00 40.35 214 PHE A C 1
ATOM 1686 O O . PHE A 1 230 ? -10.806 -3.093 6.981 1.00 38.27 214 PHE A O 1
ATOM 1694 N N . VAL A 1 231 ? -11.034 -2.056 9.011 1.00 42.05 215 VAL A N 1
ATOM 1695 C CA . VAL A 1 231 ? -11.213 -3.302 9.726 1.00 43.23 215 VAL A CA 1
ATOM 1696 C C . VAL A 1 231 ? -12.364 -4.125 9.150 1.00 45.38 215 VAL A C 1
ATOM 1697 O O . VAL A 1 231 ? -12.249 -5.349 9.097 1.00 45.07 215 VAL A O 1
ATOM 1701 N N . ASP A 1 232 ? -13.438 -3.485 8.682 1.00 44.11 216 ASP A N 1
ATOM 1702 C CA . ASP A 1 232 ? -14.597 -4.237 8.104 1.00 41.50 216 ASP A CA 1
ATOM 1703 C C . ASP A 1 232 ? -14.564 -4.272 6.565 1.00 40.02 216 ASP A C 1
ATOM 1704 O O . ASP A 1 232 ? -15.492 -4.743 5.959 1.00 37.55 216 ASP A O 1
ATOM 1709 N N . TYR A 1 233 ? -13.469 -3.864 5.945 1.00 35.94 217 TYR A N 1
ATOM 1710 C CA . TYR A 1 233 ? -13.345 -3.934 4.486 1.00 37.15 217 TYR A CA 1
ATOM 1711 C C . TYR A 1 233 ? -12.801 -5.276 4.028 1.00 39.37 217 TYR A C 1
ATOM 1712 O O . TYR A 1 233 ? -12.226 -6.015 4.815 1.00 37.57 217 TYR A O 1
ATOM 1721 N N . ASP A 1 234 ? -13.002 -5.616 2.763 1.00 36.51 218 ASP A N 1
ATOM 1722 C CA . ASP A 1 234 ? -12.494 -6.882 2.263 1.00 36.98 218 ASP A CA 1
ATOM 1723 C C . ASP A 1 234 ? -11.028 -6.815 1.864 1.00 36.28 218 ASP A C 1
ATOM 1724 O O . ASP A 1 234 ? -10.256 -7.734 2.177 1.00 36.85 218 ASP A O 1
ATOM 1729 N N . VAL A 1 235 ? -10.670 -5.766 1.115 1.00 32.15 219 VAL A N 1
ATOM 1730 C CA . VAL A 1 235 ? -9.306 -5.535 0.707 1.00 31.73 219 VAL A CA 1
ATOM 1731 C C . VAL A 1 235 ? -8.950 -4.066 0.849 1.00 34.40 219 VAL A C 1
ATOM 1732 O O . VAL A 1 235 ? -9.824 -3.190 0.874 1.00 35.99 219 VAL A O 1
ATOM 1736 N N . ILE A 1 236 ? -7.651 -3.799 0.857 1.00 30.38 220 ILE A N 1
ATOM 1737 C CA . ILE A 1 236 ? -7.091 -2.472 0.821 1.00 33.07 220 ILE A CA 1
ATOM 1738 C C . ILE A 1 236 ? -6.160 -2.387 -0.384 1.00 30.40 220 ILE A C 1
ATOM 1739 O O . ILE A 1 236 ? -5.415 -3.336 -0.644 1.00 31.36 220 ILE A O 1
ATOM 1744 N N . HIS A 1 237 ? -6.166 -1.258 -1.084 1.00 29.28 221 HIS A N 1
ATOM 1745 C CA . HIS A 1 237 ? -5.256 -1.004 -2.210 1.00 27.59 221 HIS A CA 1
ATOM 1746 C C . HIS A 1 237 ? -4.464 0.233 -1.821 1.00 28.19 221 HIS A C 1
ATOM 1747 O O . HIS A 1 237 ? -5.049 1.246 -1.387 1.00 30.28 221 HIS A O 1
ATOM 1754 N N . LEU A 1 238 ? -3.144 0.157 -1.955 1.00 26.02 222 LEU A N 1
ATOM 1755 C CA . LEU A 1 238 ? -2.267 1.330 -1.709 1.00 25.44 222 LEU A CA 1
ATOM 1756 C C . LEU A 1 238 ? -1.843 1.957 -3.045 1.00 26.16 222 LEU A C 1
ATOM 1757 O O . LEU A 1 238 ? -1.282 1.278 -3.874 1.00 27.65 222 LEU A O 1
ATOM 1762 N N . SER A 1 239 ? -2.065 3.256 -3.215 1.00 25.85 223 SER A N 1
ATOM 1763 C CA . SER A 1 239 ? -1.565 3.983 -4.386 1.00 26.64 223 SER A CA 1
ATOM 1764 C C . SER A 1 239 ? -0.544 5.011 -3.899 1.00 27.65 223 SER A C 1
ATOM 1765 O O . SER A 1 239 ? -0.901 5.969 -3.234 1.00 28.97 223 SER A O 1
ATOM 1768 N N . PHE A 1 240 ? 0.725 4.770 -4.199 1.00 27.21 224 PHE A N 1
ATOM 1769 C CA . PHE A 1 240 ? 1.857 5.513 -3.617 1.00 25.78 224 PHE A CA 1
ATOM 1770 C C . PHE A 1 240 ? 2.473 6.380 -4.694 1.00 28.40 224 PHE A C 1
ATOM 1771 O O . PHE A 1 240 ? 3.192 5.893 -5.551 1.00 27.83 224 PHE A O 1
ATOM 1779 N N . ASP A 1 241 ? 2.148 7.676 -4.654 1.00 29.77 225 ASP A N 1
ATOM 1780 C CA . ASP A 1 241 ? 2.767 8.703 -5.439 1.00 31.17 225 ASP A CA 1
ATOM 1781 C C . ASP A 1 241 ? 4.011 9.172 -4.725 1.00 30.19 225 ASP A C 1
ATOM 1782 O O . ASP A 1 241 ? 3.966 9.673 -3.592 1.00 29.60 225 ASP A O 1
ATOM 1787 N N . ILE A 1 242 ? 5.144 8.982 -5.373 1.00 30.26 226 ILE A N 1
ATOM 1788 C CA . ILE A 1 242 ? 6.402 9.317 -4.751 1.00 29.36 226 ILE A CA 1
ATOM 1789 C C . ILE A 1 242 ? 6.537 10.805 -4.389 1.00 31.42 226 ILE A C 1
ATOM 1790 O O . ILE A 1 242 ? 7.363 11.157 -3.529 1.00 28.14 226 ILE A O 1
ATOM 1795 N N . ASP A 1 243 ? 5.741 11.686 -4.998 1.00 28.56 227 ASP A N 1
ATOM 1796 C CA . ASP A 1 243 ? 5.797 13.117 -4.617 1.00 32.65 227 ASP A CA 1
ATOM 1797 C C . ASP A 1 243 ? 5.150 13.433 -3.251 1.00 30.29 227 ASP A C 1
ATOM 1798 O O . ASP A 1 243 ? 5.230 14.545 -2.755 1.00 30.48 227 ASP A O 1
ATOM 1803 N N . GLY A 1 244 ? 4.534 12.431 -2.661 1.00 29.60 228 GLY A N 1
ATOM 1804 C CA . GLY A 1 244 ? 4.202 12.496 -1.211 1.00 30.21 228 GLY A CA 1
ATOM 1805 C C . GLY A 1 244 ? 5.423 12.776 -0.357 1.00 32.25 228 GLY A C 1
ATOM 1806 O O . GLY A 1 244 ? 5.352 13.460 0.692 1.00 33.82 228 GLY A O 1
ATOM 1807 N N . ILE A 1 245 ? 6.543 12.182 -0.772 1.00 30.09 229 ILE A N 1
ATOM 1808 C CA . ILE A 1 245 ? 7.795 12.295 -0.057 1.00 31.98 229 ILE A CA 1
ATOM 1809 C C . ILE A 1 245 ? 8.389 13.704 -0.267 1.00 33.21 229 ILE A C 1
ATOM 1810 O O . ILE A 1 245 ? 8.314 14.291 -1.368 1.00 31.05 229 ILE A O 1
ATOM 1815 N N . ASP A 1 246 ? 9.007 14.232 0.772 1.00 32.98 230 ASP A N 1
ATOM 1816 C CA . ASP A 1 246 ? 9.709 15.516 0.628 1.00 36.66 230 ASP A CA 1
ATOM 1817 C C . ASP A 1 246 ? 10.726 15.565 -0.578 1.00 39.32 230 ASP A C 1
ATOM 1818 O O . ASP A 1 246 ? 11.495 14.621 -0.762 1.00 38.31 230 ASP A O 1
ATOM 1823 N N . PRO A 1 247 ? 10.761 16.685 -1.341 1.00 38.43 231 PRO A N 1
ATOM 1824 C CA . PRO A 1 247 ? 11.696 16.815 -2.471 1.00 40.86 231 PRO A CA 1
ATOM 1825 C C . PRO A 1 247 ? 13.189 16.766 -2.178 1.00 40.83 231 PRO A C 1
ATOM 1826 O O . PRO A 1 247 ? 13.975 16.586 -3.103 1.00 42.88 231 PRO A O 1
ATOM 1830 N N . GLU A 1 248 ? 13.605 16.915 -0.931 1.00 40.87 232 GLU A N 1
ATOM 1831 C CA . GLU A 1 248 ? 14.991 16.576 -0.574 1.00 44.11 232 GLU A CA 1
ATOM 1832 C C . GLU A 1 248 ? 15.395 15.153 -1.039 1.00 43.44 232 GLU A C 1
ATOM 1833 O O . GLU A 1 248 ? 16.494 14.958 -1.502 1.00 42.12 232 GLU A O 1
ATOM 1839 N N . PHE A 1 249 ? 14.476 14.191 -0.930 1.00 41.31 233 PHE A N 1
ATOM 1840 C CA . PHE A 1 249 ? 14.728 12.776 -1.245 1.00 40.09 233 PHE A CA 1
ATOM 1841 C C . PHE A 1 249 ? 14.235 12.327 -2.619 1.00 37.83 233 PHE A C 1
ATOM 1842 O O . PHE A 1 249 ? 14.753 11.347 -3.189 1.00 37.82 233 PHE A O 1
ATOM 1850 N N . ILE A 1 250 ? 13.229 13.018 -3.142 1.00 39.85 234 ILE A N 1
ATOM 1851 C CA . ILE A 1 250 ? 12.583 12.616 -4.380 1.00 37.68 234 ILE A CA 1
ATOM 1852 C C . ILE A 1 250 ? 12.574 13.846 -5.285 1.00 37.65 234 ILE A C 1
ATOM 1853 O O . ILE A 1 250 ? 11.748 14.754 -5.129 1.00 42.15 234 ILE A O 1
ATOM 1858 N N . LEU A 1 251 ? 13.513 13.862 -6.209 1.00 39.47 235 LEU A N 1
ATOM 1859 C CA . LEU A 1 251 ? 13.693 14.940 -7.138 1.00 39.40 235 LEU A CA 1
ATOM 1860 C C . LEU A 1 251 ? 13.066 14.608 -8.503 1.00 38.64 235 LEU A C 1
ATOM 1861 O O . LEU A 1 251 ? 12.569 15.477 -9.172 1.00 34.57 235 LEU A O 1
ATOM 1866 N N . GLY A 1 252 ? 13.142 13.353 -8.922 1.00 34.40 236 GLY A N 1
ATOM 1867 C CA . GLY A 1 252 ? 12.779 12.953 -10.286 1.00 34.20 236 GLY A CA 1
ATOM 1868 C C . GLY A 1 252 ? 11.293 12.703 -10.309 1.00 31.29 236 GLY A C 1
ATOM 1869 O O . GLY A 1 252 ? 10.822 11.554 -10.273 1.00 32.31 236 GLY A O 1
ATOM 1870 N N . THR A 1 253 ? 10.526 13.779 -10.327 1.00 32.65 237 THR A N 1
ATOM 1871 C CA . THR A 1 253 ? 9.059 13.684 -10.299 1.00 30.37 237 THR A CA 1
ATOM 1872 C C . THR A 1 253 ? 8.540 15.001 -10.847 1.00 31.85 237 THR A C 1
ATOM 1873 O O . THR A 1 253 ? 9.192 15.998 -10.736 1.00 30.88 237 THR A O 1
ATOM 1877 N N . GLY A 1 254 ? 7.398 14.982 -11.503 1.00 31.79 238 GLY A N 1
ATOM 1878 C CA . GLY A 1 254 ? 6.952 16.130 -12.293 1.00 32.11 238 GLY A CA 1
ATOM 1879 C C . GLY A 1 254 ? 6.364 17.276 -11.516 1.00 35.06 238 GLY A C 1
ATOM 1880 O O . GLY A 1 254 ? 6.453 18.429 -11.976 1.00 32.71 238 GLY A O 1
ATOM 1881 N N . THR A 1 255 ? 5.767 16.985 -10.353 1.00 33.08 239 THR A N 1
ATOM 1882 C CA . THR A 1 255 ? 5.117 18.004 -9.548 1.00 33.43 239 THR A CA 1
ATOM 1883 C C . THR A 1 255 ? 5.568 17.902 -8.084 1.00 35.60 239 THR A C 1
ATOM 1884 O O . THR A 1 255 ? 4.758 17.545 -7.207 1.00 35.81 239 THR A O 1
ATOM 1888 N N . PRO A 1 256 ? 6.833 18.265 -7.802 1.00 35.16 240 PRO A N 1
ATOM 1889 C CA . PRO A 1 256 ? 7.320 18.253 -6.418 1.00 35.06 240 PRO A CA 1
ATOM 1890 C C . PRO A 1 256 ? 6.703 19.364 -5.610 1.00 35.81 240 PRO A C 1
ATOM 1891 O O . PRO A 1 256 ? 6.515 20.450 -6.121 1.00 37.06 240 PRO A O 1
ATOM 1895 N N . VAL A 1 257 ? 6.457 19.113 -4.335 1.00 35.09 241 VAL A N 1
ATOM 1896 C CA . VAL A 1 257 ? 5.843 20.099 -3.477 1.00 35.32 241 VAL A CA 1
ATOM 1897 C C . VAL A 1 257 ? 6.625 20.085 -2.163 1.00 36.79 241 VAL A C 1
ATOM 1898 O O . VAL A 1 257 ? 6.784 19.026 -1.577 1.00 35.66 241 VAL A O 1
ATOM 1902 N N . PRO A 1 258 ? 7.099 21.238 -1.711 1.00 37.94 242 PRO A N 1
ATOM 1903 C CA . PRO A 1 258 ? 7.877 21.257 -0.443 1.00 38.42 242 PRO A CA 1
ATOM 1904 C C . PRO A 1 258 ? 7.091 20.859 0.796 1.00 37.04 242 PRO A C 1
ATOM 1905 O O . PRO A 1 258 ? 5.869 20.719 0.740 1.00 36.51 242 PRO A O 1
ATOM 1909 N N . LYS A 1 259 ? 7.834 20.635 1.878 1.00 36.86 243 LYS A N 1
ATOM 1910 C CA . LYS A 1 259 ? 7.291 20.267 3.207 1.00 39.46 243 LYS A CA 1
ATOM 1911 C C . LYS A 1 259 ? 6.493 18.991 3.183 1.00 37.57 243 LYS A C 1
ATOM 1912 O O . LYS A 1 259 ? 5.360 18.922 3.666 1.00 39.46 243 LYS A O 1
ATOM 1918 N N . GLY A 1 260 ? 7.134 17.985 2.596 1.00 34.91 244 GLY A N 1
ATOM 1919 C CA . GLY A 1 260 ? 6.592 16.650 2.419 1.00 34.98 244 GLY A CA 1
ATOM 1920 C C . GLY A 1 260 ? 6.919 15.689 3.563 1.00 36.89 244 GLY A C 1
ATOM 1921 O O . GLY A 1 260 ? 7.502 16.070 4.565 1.00 37.82 244 GLY A O 1
ATOM 1922 N N . ILE A 1 261 ? 6.553 14.439 3.378 1.00 36.96 245 ILE A N 1
ATOM 1923 C CA . ILE A 1 261 ? 6.847 13.365 4.339 1.00 40.46 245 ILE A CA 1
ATOM 1924 C C . ILE A 1 261 ? 8.342 13.013 4.263 1.00 39.10 245 ILE A C 1
ATOM 1925 O O . ILE A 1 261 ? 8.907 12.887 3.169 1.00 34.16 245 ILE A O 1
ATOM 1930 N N . SER A 1 262 ? 8.987 12.882 5.420 1.00 37.54 246 SER A N 1
ATOM 1931 C CA . SER A 1 262 ? 10.399 12.517 5.455 1.00 39.94 246 SER A CA 1
ATOM 1932 C C . SER A 1 262 ? 10.572 11.098 4.870 1.00 41.70 246 SER A C 1
ATOM 1933 O O . SER A 1 262 ? 9.631 10.264 4.855 1.00 38.61 246 SER A O 1
ATOM 1936 N N . LEU A 1 263 ? 11.778 10.817 4.391 1.00 40.49 247 LEU A N 1
ATOM 1937 C CA . LEU A 1 263 ? 12.067 9.477 3.911 1.00 42.59 247 LEU A CA 1
ATOM 1938 C C . LEU A 1 263 ? 11.948 8.463 5.058 1.00 42.86 247 LEU A C 1
ATOM 1939 O O . LEU A 1 263 ? 11.392 7.386 4.869 1.00 40.60 247 LEU A O 1
ATOM 1944 N N . GLU A 1 264 ? 12.420 8.814 6.235 1.00 39.23 248 GLU A N 1
ATOM 1945 C CA . GLU A 1 264 ? 12.303 7.930 7.380 1.00 43.65 248 GLU A CA 1
ATOM 1946 C C . GLU A 1 264 ? 10.852 7.537 7.642 1.00 40.89 248 GLU A C 1
ATOM 1947 O O . GLU A 1 264 ? 10.527 6.350 7.824 1.00 40.95 248 GLU A O 1
ATOM 1953 N N . ASP A 1 265 ? 9.965 8.529 7.648 1.00 39.22 249 ASP A N 1
ATOM 1954 C CA . ASP A 1 265 ? 8.540 8.255 7.830 1.00 41.15 249 ASP A CA 1
ATOM 1955 C C . ASP A 1 265 ? 7.937 7.493 6.706 1.00 39.26 249 ASP A C 1
ATOM 1956 O O . ASP A 1 265 ? 7.006 6.700 6.930 1.00 37.21 249 ASP A O 1
ATOM 1961 N N . SER A 1 266 ? 8.396 7.754 5.484 1.00 35.17 250 SER A N 1
ATOM 1962 C CA . SER A 1 266 ? 7.874 7.010 4.344 1.00 36.42 250 SER A CA 1
ATOM 1963 C C . SER A 1 266 ? 8.276 5.532 4.393 1.00 38.13 250 SER A C 1
ATOM 1964 O O . SER A 1 266 ? 7.493 4.664 4.027 1.00 35.25 250 SER A O 1
ATOM 1967 N N . LEU A 1 267 ? 9.497 5.244 4.827 1.00 39.03 251 LEU A N 1
ATOM 1968 C CA . LEU A 1 267 ? 9.946 3.853 4.938 1.00 40.16 251 LEU A CA 1
ATOM 1969 C C . LEU A 1 267 ? 9.173 3.101 6.029 1.00 40.96 251 LEU A C 1
ATOM 1970 O O . LEU A 1 267 ? 8.778 1.959 5.855 1.00 41.19 251 LEU A O 1
ATOM 1975 N N . TYR A 1 268 ? 8.952 3.768 7.150 1.00 41.51 252 TYR A N 1
ATOM 1976 C CA . TYR A 1 268 ? 8.149 3.203 8.200 1.00 41.61 252 TYR A CA 1
ATOM 1977 C C . TYR A 1 268 ? 6.717 2.936 7.736 1.00 39.43 252 TYR A C 1
ATOM 1978 O O . TYR A 1 268 ? 6.161 1.862 8.018 1.00 39.73 252 TYR A O 1
ATOM 1987 N N . PHE A 1 269 ? 6.129 3.924 7.053 1.00 40.26 253 PHE A N 1
ATOM 1988 C CA . PHE A 1 269 ? 4.803 3.792 6.467 1.00 37.70 253 PHE A CA 1
ATOM 1989 C C . PHE A 1 269 ? 4.719 2.547 5.567 1.00 37.96 253 PHE A C 1
ATOM 1990 O O . PHE A 1 269 ? 3.808 1.713 5.741 1.00 36.91 253 PHE A O 1
ATOM 1998 N N . MET A 1 270 ? 5.646 2.426 4.615 1.00 37.43 254 MET A N 1
ATOM 1999 C CA . MET A 1 270 ? 5.646 1.266 3.730 1.00 37.50 254 MET A CA 1
ATOM 2000 C C . MET A 1 270 ? 5.823 -0.045 4.511 1.00 38.47 254 MET A C 1
ATOM 2001 O O . MET A 1 270 ? 5.156 -1.024 4.239 1.00 37.41 254 MET A O 1
ATOM 2006 N N . SER A 1 271 ? 6.689 -0.045 5.505 1.00 39.10 255 SER A N 1
ATOM 2007 C CA . SER A 1 271 ? 6.926 -1.260 6.253 1.00 42.31 255 SER A CA 1
ATOM 2008 C C . SER A 1 271 ? 5.633 -1.727 6.930 1.00 42.47 255 SER A C 1
ATOM 2009 O O . SER A 1 271 ? 5.292 -2.932 6.879 1.00 42.06 255 SER A O 1
ATOM 2012 N N . GLU A 1 272 ? 4.927 -0.769 7.539 1.00 40.30 256 GLU A N 1
ATOM 2013 C CA . GLU A 1 272 ? 3.664 -1.066 8.231 1.00 42.34 256 GLU A CA 1
ATOM 2014 C C . GLU A 1 272 ? 2.483 -1.414 7.305 1.00 39.98 256 GLU A C 1
ATOM 2015 O O . GLU A 1 272 ? 1.688 -2.326 7.598 1.00 38.50 256 GLU A O 1
ATOM 2021 N N . MET A 1 273 ? 2.383 -0.727 6.178 1.00 35.39 257 MET A N 1
ATOM 2022 C CA . MET A 1 273 ? 1.406 -1.126 5.153 1.00 37.71 257 MET A CA 1
ATOM 2023 C C . MET A 1 273 ? 1.630 -2.577 4.694 1.00 38.76 257 MET A C 1
ATOM 2024 O O . MET A 1 273 ? 0.666 -3.318 4.450 1.00 36.31 257 MET A O 1
ATOM 2029 N N . GLY A 1 274 ? 2.899 -2.969 4.543 1.00 38.24 258 GLY A N 1
ATOM 2030 C CA . GLY A 1 274 ? 3.260 -4.305 4.083 1.00 40.47 258 GLY A CA 1
ATOM 2031 C C . GLY A 1 274 ? 2.842 -5.444 4.984 1.00 41.59 258 GLY A C 1
ATOM 2032 O O . GLY A 1 274 ? 2.696 -6.583 4.526 1.00 40.67 258 GLY A O 1
ATOM 2033 N N . LYS A 1 275 ? 2.674 -5.136 6.264 1.00 41.10 259 LYS A N 1
ATOM 2034 C CA . LYS A 1 275 ? 2.173 -6.078 7.258 1.00 44.61 259 LYS A CA 1
ATOM 2035 C C . LYS A 1 275 ? 0.659 -6.223 7.297 1.00 45.08 259 LYS A C 1
ATOM 2036 O O . LYS A 1 275 ? 0.147 -7.033 8.045 1.00 44.25 259 LYS A O 1
ATOM 2042 N N . MET A 1 276 ? -0.077 -5.427 6.536 1.00 43.31 260 MET A N 1
ATOM 2043 C CA . MET A 1 276 ? -1.540 -5.491 6.570 1.00 40.80 260 MET A CA 1
ATOM 2044 C C . MET A 1 276 ? -2.037 -6.650 5.723 1.00 40.43 260 MET A C 1
ATOM 2045 O O . MET A 1 276 ? -1.769 -6.722 4.502 1.00 39.97 260 MET A O 1
ATOM 2050 N N . LYS A 1 277 ? -2.799 -7.554 6.332 1.00 41.23 261 LYS A N 1
ATOM 2051 C CA . LYS A 1 277 ? -3.157 -8.775 5.605 1.00 43.95 261 LYS A CA 1
ATOM 2052 C C . LYS A 1 277 ? -4.115 -8.512 4.435 1.00 40.00 261 LYS A C 1
ATOM 2053 O O . LYS A 1 277 ? -4.177 -9.302 3.512 1.00 40.78 261 LYS A O 1
ATOM 2059 N N . LYS A 1 278 ? -4.822 -7.393 4.460 1.00 38.66 262 LYS A N 1
ATOM 2060 C CA . LYS A 1 278 ? -5.809 -7.073 3.431 1.00 39.47 262 LYS A CA 1
ATOM 2061 C C . LYS A 1 278 ? -5.206 -6.390 2.224 1.00 36.03 262 LYS A C 1
ATOM 2062 O O . LYS A 1 278 ? -5.908 -6.152 1.257 1.00 34.48 262 LYS A O 1
ATOM 2068 N N . LEU A 1 279 ? -3.916 -6.053 2.295 1.00 34.25 263 LEU A N 1
ATOM 2069 C CA . LEU A 1 279 ? -3.245 -5.359 1.218 1.00 34.37 263 LEU A CA 1
ATOM 2070 C C . LEU A 1 279 ? -2.738 -6.374 0.228 1.00 33.88 263 LEU A C 1
ATOM 2071 O O . LEU A 1 279 ? -1.914 -7.174 0.583 1.00 35.33 263 LEU A O 1
ATOM 2076 N N . HIS A 1 280 ? -3.230 -6.354 -0.997 1.00 30.40 264 HIS A N 1
ATOM 2077 C CA . HIS A 1 280 ? -2.750 -7.306 -2.021 1.00 29.43 264 HIS A CA 1
ATOM 2078 C C . HIS A 1 280 ? -2.323 -6.633 -3.288 1.00 30.85 264 HIS A C 1
ATOM 2079 O O . HIS A 1 280 ? -1.956 -7.307 -4.225 1.00 30.10 264 HIS A O 1
ATOM 2086 N N . SER A 1 281 ? -2.344 -5.310 -3.322 1.00 31.01 265 SER A N 1
ATOM 2087 C CA . SER A 1 281 ? -1.972 -4.576 -4.519 1.00 29.56 265 SER A CA 1
ATOM 2088 C C . SER A 1 281 ? -1.469 -3.191 -4.125 1.00 30.35 265 SER A C 1
ATOM 2089 O O . SER A 1 281 ? -1.948 -2.587 -3.112 1.00 29.13 265 SER A O 1
ATOM 2092 N N . VAL A 1 282 ? -0.462 -2.740 -4.876 1.00 27.97 266 VAL A N 1
ATOM 2093 C CA A VAL A 1 282 ? 0.234 -1.481 -4.607 0.71 28.90 266 VAL A CA 1
ATOM 2094 C CA B VAL A 1 282 ? 0.227 -1.479 -4.625 0.29 28.95 266 VAL A CA 1
ATOM 2095 C C . VAL A 1 282 ? 0.592 -0.856 -5.975 1.00 28.53 266 VAL A C 1
ATOM 2096 O O . VAL A 1 282 ? 0.991 -1.556 -6.876 1.00 26.35 266 VAL A O 1
ATOM 2103 N N . ASP A 1 283 ? 0.397 0.456 -6.097 1.00 28.08 267 ASP A N 1
ATOM 2104 C CA . ASP A 1 283 ? 0.862 1.237 -7.245 1.00 28.14 267 ASP A CA 1
ATOM 2105 C C . ASP A 1 283 ? 2.066 2.086 -6.766 1.00 28.51 267 ASP A C 1
ATOM 2106 O O . ASP A 1 283 ? 2.034 2.643 -5.660 1.00 29.11 267 ASP A O 1
ATOM 2111 N N . ILE A 1 284 ? 3.082 2.181 -7.588 1.00 25.93 268 ILE A N 1
ATOM 2112 C CA . ILE A 1 284 ? 4.202 3.113 -7.345 1.00 26.71 268 ILE A CA 1
ATOM 2113 C C . ILE A 1 284 ? 4.263 4.004 -8.570 1.00 28.36 268 ILE A C 1
ATOM 2114 O O . ILE A 1 284 ? 4.593 3.537 -9.666 1.00 28.21 268 ILE A O 1
ATOM 2119 N N . VAL A 1 285 ? 3.944 5.286 -8.383 1.00 28.30 269 VAL A N 1
ATOM 2120 C CA . VAL A 1 285 ? 3.773 6.186 -9.511 1.00 26.48 269 VAL A CA 1
ATOM 2121 C C . VAL A 1 285 ? 4.584 7.466 -9.424 1.00 27.53 269 VAL A C 1
ATOM 2122 O O . VAL A 1 285 ? 5.021 7.892 -8.362 1.00 25.14 269 VAL A O 1
ATOM 2126 N N . GLU A 1 286 ? 4.762 8.067 -10.595 1.00 26.36 270 GLU A N 1
ATOM 2127 C CA . GLU A 1 286 ? 5.289 9.401 -10.810 1.00 26.61 270 GLU A CA 1
ATOM 2128 C C . GLU A 1 286 ? 6.809 9.525 -10.763 1.00 25.59 270 GLU A C 1
ATOM 2129 O O . GLU A 1 286 ? 7.322 10.618 -10.699 1.00 28.70 270 GLU A O 1
ATOM 2135 N N . TYR A 1 287 ? 7.519 8.422 -10.890 1.00 25.56 271 TYR A N 1
ATOM 2136 C CA . TYR A 1 287 ? 8.977 8.454 -11.015 1.00 28.03 271 TYR A CA 1
ATOM 2137 C C . TYR A 1 287 ? 9.311 8.875 -12.453 1.00 28.49 271 TYR A C 1
ATOM 2138 O O . TYR A 1 287 ? 8.988 8.183 -13.391 1.00 29.64 271 TYR A O 1
ATOM 2147 N N . ASN A 1 288 ? 9.943 10.031 -12.593 1.00 27.68 272 ASN A N 1
ATOM 2148 C CA . ASN A 1 288 ? 10.387 10.502 -13.890 1.00 29.66 272 ASN A CA 1
ATOM 2149 C C . ASN A 1 288 ? 11.907 10.555 -13.873 1.00 29.84 272 ASN A C 1
ATOM 2150 O O . ASN A 1 288 ? 12.489 11.559 -13.450 1.00 31.82 272 ASN A O 1
ATOM 2155 N N . PRO A 1 289 ? 12.557 9.480 -14.364 1.00 31.54 273 PRO A N 1
ATOM 2156 C CA . PRO A 1 289 ? 14.016 9.426 -14.333 1.00 34.41 273 PRO A CA 1
ATOM 2157 C C . PRO A 1 289 ? 14.715 10.425 -15.229 1.00 35.40 273 PRO A C 1
ATOM 2158 O O . PRO A 1 289 ? 15.872 10.714 -15.005 1.00 36.04 273 PRO A O 1
ATOM 2162 N N . LYS A 1 290 ? 14.008 10.999 -16.195 1.00 34.53 274 LYS A N 1
ATOM 2163 C CA . LYS A 1 290 ? 14.589 12.049 -17.038 1.00 37.01 274 LYS A CA 1
ATOM 2164 C C . LYS A 1 290 ? 14.666 13.353 -16.291 1.00 38.30 274 LYS A C 1
ATOM 2165 O O . LYS A 1 290 ? 15.402 14.200 -16.676 1.00 41.31 274 LYS A O 1
ATOM 2171 N N . ILE A 1 291 ? 13.909 13.541 -15.210 1.00 34.31 275 ILE A N 1
ATOM 2172 C CA . ILE A 1 291 ? 14.062 14.723 -14.387 1.00 37.22 275 ILE A CA 1
ATOM 2173 C C . ILE A 1 291 ? 15.247 14.495 -13.427 1.00 38.01 275 ILE A C 1
ATOM 2174 O O . ILE A 1 291 ? 16.111 15.312 -13.347 1.00 36.73 275 ILE A O 1
ATOM 2179 N N . GLU A 1 292 ? 15.280 13.385 -12.721 1.00 37.28 276 GLU A N 1
ATOM 2180 C CA A GLU A 1 292 ? 16.469 12.970 -11.954 0.85 39.14 276 GLU A CA 1
ATOM 2181 C CA B GLU A 1 292 ? 16.458 12.969 -11.953 0.15 39.44 276 GLU A CA 1
ATOM 2182 C C . GLU A 1 292 ? 16.387 11.467 -11.745 1.00 38.78 276 GLU A C 1
ATOM 2183 O O . GLU A 1 292 ? 15.334 10.939 -11.321 1.00 36.65 276 GLU A O 1
ATOM 2194 N N . GLU A 1 293 ? 17.491 10.796 -12.050 1.00 38.98 277 GLU A N 1
ATOM 2195 C CA . GLU A 1 293 ? 17.495 9.354 -12.112 1.00 43.72 277 GLU A CA 1
ATOM 2196 C C . GLU A 1 293 ? 17.893 8.640 -10.806 1.00 41.64 277 GLU A C 1
ATOM 2197 O O . GLU A 1 293 ? 17.129 7.843 -10.284 1.00 40.35 277 GLU A O 1
ATOM 2203 N N . GLU A 1 294 ? 19.099 8.909 -10.342 1.00 44.12 278 GLU A N 1
ATOM 2204 C CA . GLU A 1 294 ? 19.761 8.013 -9.404 1.00 50.19 278 GLU A CA 1
ATOM 2205 C C . GLU A 1 294 ? 19.353 8.158 -7.952 1.00 48.50 278 GLU A C 1
ATOM 2206 O O . GLU A 1 294 ? 18.995 7.148 -7.333 1.00 46.36 278 GLU A O 1
ATOM 2212 N N . ILE A 1 295 ? 19.427 9.377 -7.409 1.00 42.67 279 ILE A N 1
ATOM 2213 C CA . ILE A 1 295 ? 19.008 9.625 -6.022 1.00 43.65 279 ILE A CA 1
ATOM 2214 C C . ILE A 1 295 ? 17.567 9.223 -5.853 1.00 40.44 279 ILE A C 1
ATOM 2215 O O . ILE A 1 295 ? 17.197 8.497 -4.909 1.00 41.70 279 ILE A O 1
ATOM 2220 N N . THR A 1 296 ? 16.737 9.672 -6.781 1.00 38.64 280 THR A N 1
ATOM 2221 C CA . THR A 1 296 ? 15.314 9.359 -6.718 1.00 36.97 280 THR A CA 1
ATOM 2222 C C . THR A 1 296 ? 15.014 7.846 -6.849 1.00 36.23 280 THR A C 1
ATOM 2223 O O . THR A 1 296 ? 14.275 7.282 -6.034 1.00 35.14 280 THR A O 1
ATOM 2227 N N . GLY A 1 297 ? 15.577 7.215 -7.875 1.00 36.32 281 GLY A N 1
ATOM 2228 C CA . GLY A 1 297 ? 15.305 5.812 -8.142 1.00 36.89 281 GLY A CA 1
ATOM 2229 C C . GLY A 1 297 ? 15.729 4.940 -6.958 1.00 38.98 281 GLY A C 1
ATOM 2230 O O . GLY A 1 297 ? 15.008 4.023 -6.558 1.00 35.02 281 GLY A O 1
ATOM 2231 N N . LYS A 1 298 ? 16.890 5.233 -6.403 1.00 39.69 282 LYS A N 1
ATOM 2232 C CA . LYS A 1 298 ? 17.377 4.496 -5.251 1.00 42.90 282 LYS A CA 1
ATOM 2233 C C . LYS A 1 298 ? 16.508 4.695 -4.025 1.00 43.63 282 LYS A C 1
ATOM 2234 O O . LYS A 1 298 ? 16.256 3.708 -3.339 1.00 39.06 282 LYS A O 1
ATOM 2240 N N . ASN A 1 299 ? 15.996 5.915 -3.786 1.00 39.87 283 ASN A N 1
ATOM 2241 C CA . ASN A 1 299 ? 15.028 6.115 -2.696 1.00 37.30 283 ASN A CA 1
ATOM 2242 C C . ASN A 1 299 ? 13.669 5.445 -2.958 1.00 36.27 283 ASN A C 1
ATOM 2243 O O . ASN A 1 299 ? 13.005 4.965 -2.010 1.00 36.87 283 ASN A O 1
ATOM 2248 N N . VAL A 1 300 ? 13.247 5.375 -4.235 1.00 32.53 284 VAL A N 1
ATOM 2249 C CA . VAL A 1 300 ? 12.023 4.671 -4.579 1.00 32.04 284 VAL A CA 1
ATOM 2250 C C . VAL A 1 300 ? 12.192 3.183 -4.268 1.00 34.33 284 VAL A C 1
ATOM 2251 O O . VAL A 1 300 ? 11.314 2.565 -3.699 1.00 31.64 284 VAL A O 1
ATOM 2255 N N . LEU A 1 301 ? 13.336 2.620 -4.632 1.00 34.45 285 LEU A N 1
ATOM 2256 C CA . LEU A 1 301 ? 13.614 1.204 -4.359 1.00 37.53 285 LEU A CA 1
ATOM 2257 C C . LEU A 1 301 ? 13.719 0.925 -2.867 1.00 36.76 285 LEU A C 1
ATOM 2258 O O . LEU A 1 301 ? 13.289 -0.113 -2.431 1.00 36.70 285 LEU A O 1
ATOM 2263 N N . LYS A 1 302 ? 14.226 1.865 -2.076 1.00 39.21 286 LYS A N 1
ATOM 2264 C CA . LYS A 1 302 ? 14.121 1.710 -0.623 1.00 42.08 286 LYS A CA 1
ATOM 2265 C C . LYS A 1 302 ? 12.681 1.602 -0.104 1.00 39.38 286 LYS A C 1
ATOM 2266 O O . LYS A 1 302 ? 12.405 0.780 0.818 1.00 38.90 286 LYS A O 1
ATOM 2272 N N . CYS A 1 303 ? 11.775 2.435 -0.642 1.00 37.45 287 CYS A N 1
ATOM 2273 C CA . CYS A 1 303 ? 10.377 2.414 -0.241 1.00 35.10 287 CYS A CA 1
ATOM 2274 C C . CYS A 1 303 ? 9.752 1.059 -0.583 1.00 36.43 287 CYS A C 1
ATOM 2275 O O . CYS A 1 303 ? 9.056 0.466 0.238 1.00 36.36 287 CYS A O 1
ATOM 2278 N N . ILE A 1 304 ? 10.030 0.574 -1.791 1.00 34.51 288 ILE A N 1
ATOM 2279 C CA . ILE A 1 304 ? 9.488 -0.683 -2.256 1.00 34.36 288 ILE A CA 1
ATOM 2280 C C . ILE A 1 304 ? 10.053 -1.816 -1.414 1.00 38.34 288 ILE A C 1
ATOM 2281 O O . ILE A 1 304 ? 9.291 -2.697 -0.962 1.00 38.03 288 ILE A O 1
ATOM 2286 N N . SER A 1 305 ? 11.363 -1.779 -1.169 1.00 36.63 289 SER A N 1
ATOM 2287 C CA . SER A 1 305 ? 12.000 -2.767 -0.307 1.00 39.69 289 SER A CA 1
ATOM 2288 C C . SER A 1 305 ? 11.379 -2.805 1.069 1.00 39.15 289 SER A C 1
ATOM 2289 O O . SER A 1 305 ? 11.144 -3.906 1.598 1.00 39.87 289 SER A O 1
ATOM 2292 N N . SER A 1 306 ? 11.135 -1.629 1.640 1.00 35.96 290 SER A N 1
ATOM 2293 C CA . SER A 1 306 ? 10.527 -1.582 2.978 1.00 40.90 290 SER A CA 1
ATOM 2294 C C . SER A 1 306 ? 9.111 -2.174 3.002 1.00 39.67 290 SER A C 1
ATOM 2295 O O . SER A 1 306 ? 8.746 -2.821 3.972 1.00 39.44 290 SER A O 1
ATOM 2298 N N . LEU A 1 307 ? 8.331 -1.932 1.945 1.00 36.41 291 LEU A N 1
ATOM 2299 C CA . LEU A 1 307 ? 6.987 -2.525 1.818 1.00 39.58 291 LEU A CA 1
ATOM 2300 C C . LEU A 1 307 ? 7.067 -4.063 1.986 1.00 41.67 291 LEU A C 1
ATOM 2301 O O . LEU A 1 307 ? 6.266 -4.694 2.705 1.00 40.12 291 LEU A O 1
ATOM 2306 N N . PHE A 1 308 ? 8.083 -4.645 1.353 1.00 46.12 292 PHE A N 1
ATOM 2307 C CA . PHE A 1 308 ? 8.288 -6.078 1.338 1.00 46.78 292 PHE A CA 1
ATOM 2308 C C . PHE A 1 308 ? 9.056 -6.589 2.530 1.00 48.08 292 PHE A C 1
ATOM 2309 O O . PHE A 1 308 ? 9.371 -7.769 2.559 1.00 51.98 292 PHE A O 1
ATOM 2317 N N . GLY A 1 309 ? 9.419 -5.741 3.490 1.00 53.06 293 GLY A N 1
ATOM 2318 C CA . GLY A 1 309 ? 10.173 -6.182 4.650 1.00 55.25 293 GLY A CA 1
ATOM 2319 C C . GLY A 1 309 ? 11.687 -6.335 4.466 1.00 59.84 293 GLY A C 1
ATOM 2320 O O . GLY A 1 309 ? 12.347 -6.877 5.347 1.00 63.51 293 GLY A O 1
ATOM 2321 N N . ILE A 1 310 ? 12.232 -5.869 3.340 1.00 60.51 294 ILE A N 1
ATOM 2322 C CA . ILE A 1 310 ? 13.651 -6.027 3.017 1.00 61.07 294 ILE A CA 1
ATOM 2323 C C . ILE A 1 310 ? 14.431 -4.861 3.608 1.00 68.42 294 ILE A C 1
ATOM 2324 O O . ILE A 1 310 ? 15.261 -5.099 4.488 1.00 89.54 294 ILE A O 1
ATOM 2329 N N . LYS A 1 311 ? 14.120 -3.633 3.182 1.00 69.15 295 LYS A N 1
ATOM 2330 C CA . LYS A 1 311 ? 14.728 -2.353 3.682 1.00 83.11 295 LYS A CA 1
ATOM 2331 C C . LYS A 1 311 ? 14.826 -1.299 2.563 1.00 83.46 295 LYS A C 1
ATOM 2332 O O . LYS A 1 311 ? 14.469 -0.132 2.734 1.00 63.30 295 LYS A O 1
ATOM 2338 N N . GLN B 1 15 ? 10.394 -6.279 -32.253 1.00 83.27 -1 GLN B N 1
ATOM 2339 C CA . GLN B 1 15 ? 10.503 -6.312 -33.696 1.00 83.75 -1 GLN B CA 1
ATOM 2340 C C . GLN B 1 15 ? 10.916 -7.674 -34.177 1.00 86.83 -1 GLN B C 1
ATOM 2341 O O . GLN B 1 15 ? 11.796 -8.270 -33.624 1.00 74.61 -1 GLN B O 1
ATOM 2342 N N . SER B 1 16 ? 10.275 -8.173 -35.217 1.00 93.48 0 SER B N 1
ATOM 2343 C CA . SER B 1 16 ? 10.611 -9.484 -35.728 1.00 89.86 0 SER B CA 1
ATOM 2344 C C . SER B 1 16 ? 9.945 -10.652 -35.022 1.00 87.93 0 SER B C 1
ATOM 2345 O O . SER B 1 16 ? 9.167 -11.382 -35.613 1.00 86.19 0 SER B O 1
ATOM 2346 N N . MET B 1 17 ? 10.262 -10.828 -33.751 1.00 82.34 1 MET B N 1
ATOM 2347 C CA . MET B 1 17 ? 9.753 -11.945 -32.963 1.00 74.35 1 MET B CA 1
ATOM 2348 C C . MET B 1 17 ? 8.717 -11.512 -31.955 1.00 61.65 1 MET B C 1
ATOM 2349 O O . MET B 1 17 ? 9.036 -10.711 -31.119 1.00 60.91 1 MET B O 1
ATOM 2354 N N . GLN B 1 18 ? 7.477 -11.968 -32.073 1.00 58.31 2 GLN B N 1
ATOM 2355 C CA . GLN B 1 18 ? 6.473 -11.720 -31.036 1.00 47.70 2 GLN B CA 1
ATOM 2356 C C . GLN B 1 18 ? 5.897 -13.019 -30.494 1.00 45.88 2 GLN B C 1
ATOM 2357 O O . GLN B 1 18 ? 5.403 -13.848 -31.234 1.00 42.65 2 GLN B O 1
ATOM 2363 N N . PHE B 1 19 ? 5.906 -13.167 -29.189 1.00 41.03 3 PHE B N 1
ATOM 2364 C CA . PHE B 1 19 ? 5.357 -14.325 -28.524 1.00 40.63 3 PHE B CA 1
ATOM 2365 C C . PHE B 1 19 ? 4.289 -13.895 -27.524 1.00 40.44 3 PHE B C 1
ATOM 2366 O O . PHE B 1 19 ? 4.286 -12.766 -27.080 1.00 38.17 3 PHE B O 1
ATOM 2374 N N . GLU B 1 20 ? 3.369 -14.802 -27.190 1.00 38.60 4 GLU B N 1
ATOM 2375 C CA . GLU B 1 20 ? 2.465 -14.575 -26.068 1.00 41.67 4 GLU B CA 1
ATOM 2376 C C . GLU B 1 20 ? 3.257 -14.377 -24.775 1.00 37.73 4 GLU B C 1
ATOM 2377 O O . GLU B 1 20 ? 2.935 -13.514 -23.982 1.00 37.61 4 GLU B O 1
ATOM 2383 N N . LYS B 1 21 ? 4.292 -15.146 -24.595 1.00 34.48 5 LYS B N 1
ATOM 2384 C CA . LYS B 1 21 ? 5.111 -15.029 -23.388 1.00 37.12 5 LYS B CA 1
ATOM 2385 C C . LYS B 1 21 ? 6.529 -15.459 -23.592 1.00 32.87 5 LYS B C 1
ATOM 2386 O O . LYS B 1 21 ? 6.819 -16.236 -24.465 1.00 35.80 5 LYS B O 1
ATOM 2392 N N . VAL B 1 22 ? 7.433 -14.910 -22.795 1.00 31.36 6 VAL B N 1
ATOM 2393 C CA . VAL B 1 22 ? 8.771 -15.447 -22.687 1.00 29.67 6 VAL B CA 1
ATOM 2394 C C . VAL B 1 22 ? 8.895 -15.985 -21.275 1.00 30.32 6 VAL B C 1
ATOM 2395 O O . VAL B 1 22 ? 8.505 -15.310 -20.339 1.00 31.38 6 VAL B O 1
ATOM 2399 N N . THR B 1 23 ? 9.477 -17.163 -21.124 1.00 28.44 7 THR B N 1
ATOM 2400 C CA . THR B 1 23 ? 9.869 -17.633 -19.812 1.00 28.62 7 THR B CA 1
ATOM 2401 C C . THR B 1 23 ? 11.352 -17.322 -19.621 1.00 28.66 7 THR B C 1
ATOM 2402 O O . THR B 1 23 ? 12.171 -17.746 -20.434 1.00 27.04 7 THR B O 1
ATOM 2406 N N . TYR B 1 24 ? 11.663 -16.597 -18.544 1.00 27.51 8 TYR B N 1
ATOM 2407 C CA . TYR B 1 24 ? 13.035 -16.209 -18.241 1.00 26.02 8 TYR B CA 1
ATOM 2408 C C . TYR B 1 24 ? 13.450 -16.873 -16.931 1.00 25.86 8 TYR B C 1
ATOM 2409 O O . TYR B 1 24 ? 12.872 -16.568 -15.891 1.00 26.32 8 TYR B O 1
ATOM 2418 N N . ILE B 1 25 ? 14.443 -17.764 -16.996 1.00 26.14 9 ILE B N 1
ATOM 2419 C CA A ILE B 1 25 ? 14.930 -18.432 -15.805 0.50 25.55 9 ILE B CA 1
ATOM 2420 C CA B ILE B 1 25 ? 14.954 -18.472 -15.823 0.50 28.76 9 ILE B CA 1
ATOM 2421 C C . ILE B 1 25 ? 16.317 -17.900 -15.501 1.00 28.79 9 ILE B C 1
ATOM 2422 O O . ILE B 1 25 ? 17.243 -18.031 -16.308 1.00 26.48 9 ILE B O 1
ATOM 2431 N N . ALA B 1 26 ? 16.449 -17.293 -14.320 1.00 28.29 10 ALA B N 1
ATOM 2432 C CA . ALA B 1 26 ? 17.741 -16.811 -13.869 1.00 29.44 10 ALA B CA 1
ATOM 2433 C C . ALA B 1 26 ? 18.390 -17.919 -13.076 1.00 30.12 10 ALA B C 1
ATOM 2434 O O . ALA B 1 26 ? 17.760 -18.491 -12.206 1.00 27.37 10 ALA B O 1
ATOM 2436 N N . VAL B 1 27 ? 19.635 -18.248 -13.404 1.00 29.46 11 VAL B N 1
ATOM 2437 C CA . VAL B 1 27 ? 20.331 -19.390 -12.787 1.00 29.77 11 VAL B CA 1
ATOM 2438 C C . VAL B 1 27 ? 21.650 -18.899 -12.178 1.00 29.26 11 VAL B C 1
ATOM 2439 O O . VAL B 1 27 ? 22.692 -18.950 -12.840 1.00 28.70 11 VAL B O 1
ATOM 2443 N N . PRO B 1 28 ? 21.621 -18.453 -10.927 1.00 29.19 12 PRO B N 1
ATOM 2444 C CA . PRO B 1 28 ? 22.785 -17.841 -10.315 1.00 33.71 12 PRO B CA 1
ATOM 2445 C C . PRO B 1 28 ? 23.736 -18.932 -9.797 1.00 34.61 12 PRO B C 1
ATOM 2446 O O . PRO B 1 28 ? 23.826 -19.194 -8.590 1.00 33.69 12 PRO B O 1
ATOM 2450 N N . GLN B 1 29 ? 24.424 -19.559 -10.741 1.00 31.07 13 GLN B N 1
ATOM 2451 C CA . GLN B 1 29 ? 25.314 -20.696 -10.467 1.00 32.69 13 GLN B CA 1
ATOM 2452 C C . GLN B 1 29 ? 26.774 -20.339 -10.737 1.00 31.94 13 GLN B C 1
ATOM 2453 O O . GLN B 1 29 ? 27.156 -20.005 -11.881 1.00 31.22 13 GLN B O 1
ATOM 2459 N N . LYS B 1 30 ? 27.591 -20.462 -9.716 1.00 31.74 14 LYS B N 1
ATOM 2460 C CA . LYS B 1 30 ? 29.081 -20.357 -9.828 1.00 30.99 14 LYS B CA 1
ATOM 2461 C C . LYS B 1 30 ? 29.835 -21.639 -9.513 1.00 33.28 14 LYS B C 1
ATOM 2462 O O . LYS B 1 30 ? 31.058 -21.679 -9.731 1.00 32.52 14 LYS B O 1
ATOM 2468 N N . TYR B 1 31 ? 29.143 -22.679 -9.022 1.00 33.10 15 TYR B N 1
ATOM 2469 C CA . TYR B 1 31 ? 29.837 -23.816 -8.427 1.00 35.64 15 TYR B CA 1
ATOM 2470 C C . TYR B 1 31 ? 30.438 -24.780 -9.472 1.00 33.97 15 TYR B C 1
ATOM 2471 O O . TYR B 1 31 ? 31.160 -25.697 -9.143 1.00 37.99 15 TYR B O 1
ATOM 2480 N N . GLY B 1 32 ? 30.144 -24.565 -10.739 1.00 30.94 16 GLY B N 1
ATOM 2481 C CA . GLY B 1 32 ? 30.802 -25.310 -11.793 1.00 30.53 16 GLY B CA 1
ATOM 2482 C C . GLY B 1 32 ? 32.230 -24.893 -12.087 1.00 32.76 16 GLY B C 1
ATOM 2483 O O . GLY B 1 32 ? 32.868 -25.498 -12.951 1.00 38.29 16 GLY B O 1
ATOM 2484 N N . GLN B 1 33 ? 32.731 -23.860 -11.423 1.00 33.60 17 GLN B N 1
ATOM 2485 C CA . GLN B 1 33 ? 34.063 -23.341 -11.659 1.00 36.63 17 GLN B CA 1
ATOM 2486 C C . GLN B 1 33 ? 34.481 -22.617 -10.396 1.00 39.91 17 GLN B C 1
ATOM 2487 O O . GLN B 1 33 ? 33.811 -22.755 -9.371 1.00 34.40 17 GLN B O 1
ATOM 2493 N N . LYS B 1 34 ? 35.624 -21.931 -10.425 1.00 39.86 18 LYS B N 1
ATOM 2494 C CA . LYS B 1 34 ? 36.222 -21.395 -9.214 1.00 44.23 18 LYS B CA 1
ATOM 2495 C C . LYS B 1 34 ? 36.135 -19.910 -8.998 1.00 41.07 18 LYS B C 1
ATOM 2496 O O . LYS B 1 34 ? 36.345 -19.450 -7.883 1.00 44.21 18 LYS B O 1
ATOM 2502 N N . LYS B 1 35 ? 35.828 -19.148 -10.028 1.00 38.91 19 LYS B N 1
ATOM 2503 C CA . LYS B 1 35 ? 35.812 -17.686 -9.907 1.00 39.51 19 LYS B CA 1
ATOM 2504 C C . LYS B 1 35 ? 34.468 -17.190 -9.393 1.00 39.89 19 LYS B C 1
ATOM 2505 O O . LYS B 1 35 ? 33.420 -17.618 -9.885 1.00 44.83 19 LYS B O 1
ATOM 2511 N N . VAL B 1 36 ? 34.512 -16.238 -8.485 1.00 40.56 20 VAL B N 1
ATOM 2512 C CA . VAL B 1 36 ? 33.322 -15.562 -8.006 1.00 43.39 20 VAL B CA 1
ATOM 2513 C C . VAL B 1 36 ? 32.842 -14.565 -9.058 1.00 42.61 20 VAL B C 1
ATOM 2514 O O . VAL B 1 36 ? 33.656 -13.939 -9.735 1.00 40.38 20 VAL B O 1
ATOM 2518 N N . GLY B 1 37 ? 31.532 -14.450 -9.220 1.00 38.93 21 GLY B N 1
ATOM 2519 C CA . GLY B 1 37 ? 30.944 -13.368 -10.018 1.00 37.11 21 GLY B CA 1
ATOM 2520 C C . GLY B 1 37 ? 29.995 -13.839 -11.126 1.00 35.53 21 GLY B C 1
ATOM 2521 O O . GLY B 1 37 ? 29.071 -13.095 -11.501 1.00 34.94 21 GLY B O 1
ATOM 2522 N N . VAL B 1 38 ? 30.203 -15.046 -11.633 1.00 33.39 22 VAL B N 1
ATOM 2523 C CA . VAL B 1 38 ? 29.392 -15.551 -12.745 1.00 33.47 22 VAL B CA 1
ATOM 2524 C C . VAL B 1 38 ? 27.966 -15.794 -12.276 1.00 33.31 22 VAL B C 1
ATOM 2525 O O . VAL B 1 38 ? 27.051 -15.668 -13.049 1.00 30.15 22 VAL B O 1
ATOM 2529 N N . GLU B 1 39 ? 27.771 -15.979 -10.950 1.00 30.55 23 GLU B N 1
ATOM 2530 C CA . GLU B 1 39 ? 26.415 -16.059 -10.417 1.00 32.93 23 GLU B CA 1
ATOM 2531 C C . GLU B 1 39 ? 25.604 -14.750 -10.501 1.00 34.02 23 GLU B C 1
ATOM 2532 O O . GLU B 1 39 ? 24.371 -14.779 -10.403 1.00 35.96 23 GLU B O 1
ATOM 2538 N N . GLU B 1 40 ? 26.279 -13.629 -10.714 1.00 34.62 24 GLU B N 1
ATOM 2539 C CA . GLU B 1 40 ? 25.652 -12.330 -10.859 1.00 37.98 24 GLU B CA 1
ATOM 2540 C C . GLU B 1 40 ? 25.364 -11.957 -12.325 1.00 35.20 24 GLU B C 1
ATOM 2541 O O . GLU B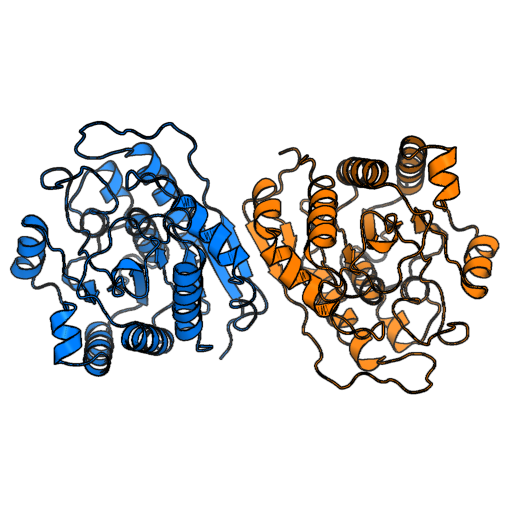 1 40 ? 24.912 -10.863 -12.607 1.00 35.23 24 GLU B O 1
ATOM 2547 N N . GLY B 1 41 ? 25.635 -12.852 -13.241 1.00 31.21 25 GLY B N 1
ATOM 2548 C CA . GLY B 1 41 ? 25.268 -12.646 -14.653 1.00 31.86 25 GLY B CA 1
ATOM 2549 C C . GLY B 1 41 ? 23.854 -12.114 -14.884 1.00 31.26 25 GLY B C 1
ATOM 2550 O O . GLY B 1 41 ? 23.686 -11.070 -15.527 1.00 31.11 25 GLY B O 1
ATOM 2551 N N . PRO B 1 42 ? 22.842 -12.813 -14.365 1.00 31.18 26 PRO B N 1
ATOM 2552 C CA . PRO B 1 42 ? 21.476 -12.324 -14.576 1.00 34.93 26 PRO B CA 1
ATOM 2553 C C . PRO B 1 42 ? 21.251 -10.931 -14.030 1.00 35.56 26 PRO B C 1
ATOM 2554 O O . PRO B 1 42 ? 20.686 -10.081 -14.726 1.00 31.71 26 PRO B O 1
ATOM 2558 N N . LYS B 1 43 ? 21.693 -10.709 -12.787 1.00 35.35 27 LYS B N 1
ATOM 2559 C CA . LYS B 1 43 ? 21.488 -9.441 -12.163 1.00 35.80 27 LYS B CA 1
ATOM 2560 C C . LYS B 1 43 ? 22.090 -8.294 -12.969 1.00 34.48 27 LYS B C 1
ATOM 2561 O O . LYS B 1 43 ? 21.455 -7.216 -13.099 1.00 33.69 27 LYS B O 1
ATOM 2567 N N . PHE B 1 44 ? 23.283 -8.495 -13.523 1.00 30.22 28 PHE B N 1
ATOM 2568 C CA . PHE B 1 44 ? 23.927 -7.437 -14.284 1.00 32.99 28 PHE B CA 1
ATOM 2569 C C . PHE B 1 44 ? 23.349 -7.261 -15.701 1.00 34.58 28 PHE B C 1
ATOM 2570 O O . PHE B 1 44 ? 23.343 -6.153 -16.210 1.00 36.80 28 PHE B O 1
ATOM 2578 N N . LEU B 1 45 ? 22.864 -8.325 -16.318 1.00 32.30 29 LEU B N 1
ATOM 2579 C CA . LEU B 1 45 ? 22.138 -8.171 -17.588 1.00 33.95 29 LEU B CA 1
ATOM 2580 C C . LEU B 1 45 ? 20.816 -7.427 -17.363 1.00 36.07 29 LEU B C 1
ATOM 2581 O O . LEU B 1 45 ? 20.436 -6.615 -18.192 1.00 34.01 29 LEU B O 1
ATOM 2586 N N . GLU B 1 46 ? 20.168 -7.630 -16.207 1.00 32.53 30 GLU B N 1
ATOM 2587 C CA . GLU B 1 46 ? 18.994 -6.839 -15.872 1.00 35.17 30 GLU B CA 1
ATOM 2588 C C . GLU B 1 46 ? 19.342 -5.383 -15.726 1.00 37.03 30 GLU B C 1
ATOM 2589 O O . GLU B 1 46 ? 18.634 -4.518 -16.268 1.00 35.23 30 GLU B O 1
ATOM 2595 N N . LYS B 1 47 ? 20.426 -5.087 -15.010 1.00 36.96 31 LYS B N 1
ATOM 2596 C CA . LYS B 1 47 ? 20.908 -3.722 -14.825 1.00 39.14 31 LYS B CA 1
ATOM 2597 C C . LYS B 1 47 ? 21.123 -3.008 -16.169 1.00 36.99 31 LYS B C 1
ATOM 2598 O O . LYS B 1 47 ? 20.845 -1.834 -16.273 1.00 34.96 31 LYS B O 1
ATOM 2604 N N . LEU B 1 48 ? 21.611 -3.737 -17.158 1.00 36.19 32 LEU B N 1
ATOM 2605 C CA . LEU B 1 48 ? 21.929 -3.206 -18.488 1.00 38.97 32 LEU B CA 1
ATOM 2606 C C . LEU B 1 48 ? 20.733 -3.235 -19.429 1.00 43.91 32 LEU B C 1
ATOM 2607 O O . LEU B 1 48 ? 20.855 -2.794 -20.545 1.00 39.67 32 LEU B O 1
ATOM 2612 N N . GLY B 1 49 ? 19.570 -3.728 -18.981 1.00 41.07 33 GLY B N 1
ATOM 2613 C CA . GLY B 1 49 ? 18.302 -3.562 -19.716 1.00 41.56 33 GLY B CA 1
ATOM 2614 C C . GLY B 1 49 ? 17.712 -4.833 -20.336 1.00 37.75 33 GLY B C 1
ATOM 2615 O O . GLY B 1 49 ? 16.872 -4.757 -21.233 1.00 35.64 33 GLY B O 1
ATOM 2616 N N . PHE B 1 50 ? 18.101 -5.992 -19.827 1.00 35.75 34 PHE B N 1
ATOM 2617 C CA . PHE B 1 50 ? 17.595 -7.282 -20.328 1.00 32.43 34 PHE B CA 1
ATOM 2618 C C . PHE B 1 50 ? 16.055 -7.347 -20.354 1.00 33.31 34 PHE B C 1
ATOM 2619 O O . PHE B 1 50 ? 15.478 -7.792 -21.366 1.00 32.05 34 PHE B O 1
ATOM 2627 N N . MET B 1 51 ? 15.404 -6.859 -19.310 1.00 31.17 35 MET B N 1
ATOM 2628 C CA . MET B 1 51 ? 13.920 -6.913 -19.274 1.00 33.16 35 MET B CA 1
ATOM 2629 C C . MET B 1 51 ? 13.312 -6.038 -20.373 1.00 35.66 35 MET B C 1
ATOM 2630 O O . MET B 1 51 ? 12.274 -6.357 -20.908 1.00 34.15 35 MET B O 1
ATOM 2635 N N . ASN B 1 52 ? 13.976 -4.942 -20.729 1.00 34.67 36 ASN B N 1
ATOM 2636 C CA . ASN B 1 52 ? 13.489 -4.043 -21.760 1.00 36.14 36 ASN B CA 1
ATOM 2637 C C . ASN B 1 52 ? 13.638 -4.689 -23.119 1.00 37.01 36 ASN B C 1
ATOM 2638 O O . ASN B 1 52 ? 12.826 -4.448 -24.018 1.00 45.89 36 ASN B O 1
ATOM 2643 N N . VAL B 1 53 ? 14.677 -5.498 -23.296 1.00 36.41 37 VAL B N 1
ATOM 2644 C CA . VAL B 1 53 ? 14.863 -6.308 -24.522 1.00 37.74 37 VAL B CA 1
ATOM 2645 C C . VAL B 1 53 ? 13.693 -7.313 -24.647 1.00 43.18 37 VAL B C 1
ATOM 2646 O O . VAL B 1 53 ? 13.080 -7.440 -25.720 1.00 36.73 37 VAL B O 1
ATOM 2650 N N . LEU B 1 54 ? 13.379 -8.006 -23.553 1.00 35.88 38 LEU B N 1
ATOM 2651 C CA . LEU B 1 54 ? 12.259 -8.958 -23.559 1.00 35.83 38 LEU B CA 1
ATOM 2652 C C . LEU B 1 54 ? 10.908 -8.291 -23.838 1.00 36.23 38 LEU B C 1
ATOM 2653 O O . LEU B 1 54 ? 10.015 -8.906 -24.414 1.00 39.39 38 LEU B O 1
ATOM 2658 N N . GLU B 1 55 ? 10.752 -7.043 -23.415 1.00 37.09 39 GLU B N 1
ATOM 2659 C CA . GLU B 1 55 ? 9.553 -6.251 -23.660 1.00 40.00 39 GLU B CA 1
ATOM 2660 C C . GLU B 1 55 ? 9.267 -6.026 -25.170 1.00 41.47 39 GLU B C 1
ATOM 2661 O O . GLU B 1 55 ? 8.129 -5.818 -25.549 1.00 41.49 39 GLU B O 1
ATOM 2667 N N . GLN B 1 56 ? 10.286 -6.040 -26.003 1.00 39.37 40 GLN B N 1
ATOM 2668 C CA . GLN B 1 56 ? 10.102 -5.854 -27.449 1.00 41.52 40 GLN B CA 1
ATOM 2669 C C . GLN B 1 56 ? 9.517 -7.144 -28.075 1.00 41.03 40 GLN B C 1
ATOM 2670 O O . GLN B 1 56 ? 8.973 -7.110 -29.168 1.00 42.23 40 GLN B O 1
ATOM 2676 N N . VAL B 1 57 ? 9.647 -8.263 -27.356 1.00 38.52 41 VAL B N 1
ATOM 2677 C CA . VAL B 1 57 ? 9.290 -9.578 -27.858 1.00 40.19 41 VAL B CA 1
ATOM 2678 C C . VAL B 1 57 ? 7.974 -10.149 -27.266 1.00 42.72 41 VAL B C 1
ATOM 2679 O O . VAL B 1 57 ? 7.290 -10.918 -27.958 1.00 41.59 41 VAL B O 1
ATOM 2683 N N . ALA B 1 58 ? 7.615 -9.795 -26.033 1.00 35.67 42 ALA B N 1
ATOM 2684 C CA . ALA B 1 58 ? 6.358 -10.316 -25.449 1.00 36.24 42 ALA B CA 1
ATOM 2685 C C . ALA B 1 58 ? 5.845 -9.348 -24.397 1.00 35.71 42 ALA B C 1
ATOM 2686 O O . ALA B 1 58 ? 6.630 -8.727 -23.673 1.00 37.41 42 ALA B O 1
ATOM 2688 N N . LYS B 1 59 ? 4.538 -9.267 -24.284 1.00 36.33 43 LYS B N 1
ATOM 2689 C CA . LYS B 1 59 ? 3.929 -8.489 -23.236 1.00 41.56 43 LYS B CA 1
ATOM 2690 C C . LYS B 1 59 ? 3.943 -9.200 -21.883 1.00 41.13 43 LYS B C 1
ATOM 2691 O O . LYS B 1 59 ? 3.657 -8.549 -20.885 1.00 39.35 43 LYS B O 1
ATOM 2697 N N . SER B 1 60 ? 4.149 -10.518 -21.868 1.00 35.80 44 SER B N 1
ATOM 2698 C CA . SER B 1 60 ? 4.198 -11.297 -20.620 1.00 33.87 44 SER B CA 1
ATOM 2699 C C . SER B 1 60 ? 5.550 -11.930 -20.502 1.00 31.31 44 SER B C 1
ATOM 2700 O O . SER B 1 60 ? 6.009 -12.585 -21.447 1.00 32.16 44 SER B O 1
ATOM 2703 N N . VAL B 1 61 ? 6.229 -11.736 -19.369 1.00 28.93 45 VAL B N 1
ATOM 2704 C CA . VAL B 1 61 ? 7.475 -12.414 -19.085 1.00 28.52 45 VAL B CA 1
ATOM 2705 C C . VAL B 1 61 ? 7.254 -13.118 -17.760 1.00 29.67 45 VAL B C 1
ATOM 2706 O O . VAL B 1 61 ? 6.875 -12.476 -16.774 1.00 30.43 45 VAL B O 1
ATOM 2710 N N . ASN B 1 62 ? 7.429 -14.436 -17.763 1.00 29.51 46 ASN B N 1
ATOM 2711 C CA . ASN B 1 62 ? 7.333 -15.238 -16.544 1.00 32.19 46 ASN B CA 1
ATOM 2712 C C . ASN B 1 62 ? 8.767 -15.516 -16.101 1.00 31.34 46 ASN B C 1
ATOM 2713 O O . ASN B 1 62 ? 9.461 -16.342 -16.695 1.00 29.78 46 ASN B O 1
ATOM 2718 N N . LYS B 1 63 ? 9.210 -14.843 -15.055 1.00 31.15 47 LYS B N 1
ATOM 2719 C CA . LYS B 1 63 ? 10.564 -15.030 -14.573 1.00 29.32 47 LYS B CA 1
ATOM 2720 C C . LYS B 1 63 ? 10.532 -16.023 -13.443 1.00 30.63 47 LYS B C 1
ATOM 2721 O O . LYS B 1 63 ? 9.678 -15.911 -12.543 1.00 31.03 47 LYS B O 1
ATOM 2727 N N . LYS B 1 64 ? 11.499 -16.933 -13.459 1.00 30.48 48 LYS B N 1
ATOM 2728 C CA . LYS B 1 64 ? 11.756 -17.838 -12.336 1.00 32.89 48 LYS B CA 1
ATOM 2729 C C . LYS B 1 64 ? 13.214 -17.657 -11.928 1.00 34.01 48 LYS B C 1
ATOM 2730 O O . LYS B 1 64 ? 14.071 -17.499 -12.790 1.00 31.47 48 LYS B O 1
ATOM 2736 N N . THR B 1 65 ? 13.514 -17.766 -10.647 1.00 31.52 49 THR B N 1
ATOM 2737 C CA . THR B 1 65 ? 14.877 -17.750 -10.168 1.00 36.00 49 THR B CA 1
ATOM 2738 C C . THR B 1 65 ? 15.186 -19.084 -9.513 1.00 35.12 49 THR B C 1
ATOM 2739 O O . THR B 1 65 ? 14.506 -19.495 -8.584 1.00 35.79 49 THR B O 1
ATOM 2743 N N . ILE B 1 66 ? 16.230 -19.741 -9.998 1.00 31.34 50 ILE B N 1
ATOM 2744 C CA . ILE B 1 66 ? 16.689 -21.000 -9.397 1.00 32.22 50 ILE B CA 1
ATOM 2745 C C . ILE B 1 66 ? 17.412 -20.649 -8.073 1.00 33.88 50 ILE B C 1
ATOM 2746 O O . ILE B 1 66 ? 18.111 -19.645 -7.981 1.00 36.09 50 ILE B O 1
ATOM 2751 N N . THR B 1 67 ? 17.209 -21.434 -7.041 1.00 32.53 51 THR B N 1
ATOM 2752 C CA . THR B 1 67 ? 17.877 -21.198 -5.750 1.00 36.16 51 THR B CA 1
ATOM 2753 C C . THR B 1 67 ? 19.381 -21.114 -5.879 1.00 33.44 51 THR B C 1
ATOM 2754 O O . THR B 1 67 ? 19.989 -21.999 -6.467 1.00 34.97 51 THR B O 1
ATOM 2758 N N . GLU B 1 68 ? 19.980 -20.041 -5.356 1.00 31.76 52 GLU B N 1
ATOM 2759 C CA . GLU B 1 68 ? 21.436 -19.930 -5.316 1.00 34.87 52 GLU B CA 1
ATOM 2760 C C . GLU B 1 68 ? 21.980 -20.683 -4.067 1.00 37.28 52 GLU B C 1
ATOM 2761 O O . GLU B 1 68 ? 21.645 -20.297 -2.937 1.00 41.48 52 GLU B O 1
ATOM 2767 N N . PRO B 1 69 ? 22.853 -21.697 -4.243 1.00 40.80 53 PRO B N 1
ATOM 2768 C CA . PRO B 1 69 ? 23.529 -22.244 -3.040 1.00 44.63 53 PRO B CA 1
ATOM 2769 C C . PRO B 1 69 ? 24.472 -21.198 -2.408 1.00 45.39 53 PRO B C 1
ATOM 2770 O O . PRO B 1 69 ? 24.993 -20.348 -3.113 1.00 41.16 53 PRO B O 1
ATOM 2774 N N . LYS B 1 70 ? 24.697 -21.253 -1.112 1.00 43.57 54 LYS B N 1
ATOM 2775 C CA . LYS B 1 70 ? 25.594 -20.281 -0.431 1.00 47.55 54 LYS B CA 1
ATOM 2776 C C . LYS B 1 70 ? 26.817 -20.898 0.278 1.00 50.80 54 LYS B C 1
ATOM 2777 O O . LYS B 1 70 ? 27.520 -20.205 0.972 1.00 50.13 54 LYS B O 1
ATOM 2783 N N . THR B 1 71 ? 27.111 -22.152 0.020 1.00 47.35 55 THR B N 1
ATOM 2784 C CA . THR B 1 71 ? 28.141 -22.868 0.722 1.00 53.35 55 THR B CA 1
ATOM 2785 C C . THR B 1 71 ? 29.556 -22.477 0.252 1.00 53.66 55 THR B C 1
ATOM 2786 O O . THR B 1 71 ? 29.716 -21.908 -0.827 1.00 49.38 55 THR B O 1
ATOM 2790 N N . PRO B 1 72 ? 30.580 -22.799 1.057 1.00 55.37 56 PRO B N 1
ATOM 2791 C CA . PRO B 1 72 ? 31.943 -22.499 0.642 1.00 55.66 56 PRO B CA 1
ATOM 2792 C C . PRO B 1 72 ? 32.310 -23.245 -0.637 1.00 54.31 56 PRO B C 1
ATOM 2793 O O . PRO B 1 72 ? 31.854 -24.370 -0.847 1.00 53.76 56 PRO B O 1
ATOM 2797 N N . GLN B 1 73 ? 33.056 -22.589 -1.522 1.00 54.25 57 GLN B N 1
ATOM 2798 C CA . GLN B 1 73 ? 33.638 -23.260 -2.693 1.00 55.35 57 GLN B CA 1
ATOM 2799 C C . GLN B 1 73 ? 34.652 -24.333 -2.251 1.00 57.89 57 GLN B C 1
ATOM 2800 O O . GLN B 1 73 ? 35.317 -24.146 -1.236 1.00 62.68 57 GLN B O 1
ATOM 2806 N N . GLU B 1 74 ? 34.671 -25.477 -2.939 1.00 56.07 58 GLU B N 1
ATOM 2807 C CA . GLU B 1 74 ? 35.546 -26.631 -2.583 1.00 62.48 58 GLU B CA 1
ATOM 2808 C C . GLU B 1 74 ? 36.793 -26.412 -3.444 1.00 64.41 58 GLU B C 1
ATOM 2809 O O . GLU B 1 74 ? 36.751 -26.573 -4.662 1.00 64.79 58 GLU B O 1
ATOM 2815 N N . LEU B 1 75 ? 37.870 -25.924 -2.839 1.00 79.18 59 LEU B N 1
ATOM 2816 C CA . LEU B 1 75 ? 39.043 -25.448 -3.604 1.00 86.76 59 LEU B CA 1
ATOM 2817 C C . LEU B 1 75 ? 40.265 -26.387 -3.524 1.00 81.66 59 LEU B C 1
ATOM 2818 O O . LEU B 1 75 ? 41.303 -26.065 -4.113 1.00 88.91 59 LEU B O 1
ATOM 2823 N N . GLY B 1 76 ? 40.148 -27.529 -2.829 1.00 81.38 60 GLY B N 1
ATOM 2824 C CA . GLY B 1 76 ? 41.185 -28.566 -2.839 1.00 83.51 60 GLY B CA 1
ATOM 2825 C C . GLY B 1 76 ? 41.248 -29.392 -4.131 1.00 90.77 60 GLY B C 1
ATOM 2826 O O . GLY B 1 76 ? 40.630 -29.047 -5.171 1.00 86.13 60 GLY B O 1
ATOM 2827 N N . VAL B 1 77 ? 41.985 -30.499 -4.066 1.00 79.52 61 VAL B N 1
ATOM 2828 C CA . VAL B 1 77 ? 42.031 -31.488 -5.146 1.00 83.60 61 VAL B CA 1
ATOM 2829 C C . VAL B 1 77 ? 40.772 -32.368 -5.034 1.00 83.39 61 VAL B C 1
ATOM 2830 O O . VAL B 1 77 ? 40.444 -32.885 -3.960 1.00 83.37 61 VAL B O 1
ATOM 2834 N N . THR B 1 78 ? 40.045 -32.463 -6.141 1.00 77.86 62 THR B N 1
ATOM 2835 C CA . THR B 1 78 ? 38.948 -33.396 -6.288 1.00 65.78 62 THR B CA 1
ATOM 2836 C C . THR B 1 78 ? 38.748 -33.486 -7.801 1.00 58.91 62 THR B C 1
ATOM 2837 O O . THR B 1 78 ? 39.129 -32.572 -8.544 1.00 58.99 62 THR B O 1
ATOM 2841 N N . ASN B 1 79 ? 38.127 -34.576 -8.237 1.00 53.41 63 ASN B N 1
ATOM 2842 C CA . ASN B 1 79 ? 37.770 -34.806 -9.631 1.00 52.63 63 ASN B CA 1
ATOM 2843 C C . ASN B 1 79 ? 36.442 -34.115 -10.085 1.00 48.93 63 ASN B C 1
ATOM 2844 O O . ASN B 1 79 ? 36.138 -34.074 -11.267 1.00 45.85 63 ASN B O 1
ATOM 2849 N N . ALA B 1 80 ? 35.628 -33.662 -9.126 1.00 46.56 64 ALA B N 1
ATOM 2850 C CA . ALA B 1 80 ? 34.299 -33.141 -9.383 1.00 45.70 64 ALA B CA 1
ATOM 2851 C C . ALA B 1 80 ? 33.905 -32.200 -8.258 1.00 46.62 64 ALA B C 1
ATOM 2852 O O . ALA B 1 80 ? 33.203 -32.560 -7.296 1.00 48.96 64 ALA B O 1
ATOM 2854 N N . ARG B 1 81 ? 34.360 -30.968 -8.413 1.00 44.92 65 ARG B N 1
ATOM 2855 C CA . ARG B 1 81 ? 34.248 -29.942 -7.384 1.00 47.32 65 ARG B CA 1
ATOM 2856 C C . ARG B 1 81 ? 32.780 -29.496 -7.177 1.00 44.02 65 ARG B C 1
ATOM 2857 O O . ARG B 1 81 ? 32.057 -29.240 -8.127 1.00 38.35 65 ARG B O 1
ATOM 2865 N N . ASN B 1 82 ? 32.383 -29.390 -5.906 1.00 42.84 66 ASN B N 1
ATOM 2866 C CA . ASN B 1 82 ? 31.038 -28.893 -5.511 1.00 44.32 66 ASN B CA 1
ATOM 2867 C C . ASN B 1 82 ? 29.910 -29.645 -6.184 1.00 43.80 66 ASN B C 1
ATOM 2868 O O . ASN B 1 82 ? 28.928 -29.071 -6.638 1.00 39.06 66 ASN B O 1
ATOM 2873 N N . LEU B 1 83 ? 30.067 -30.959 -6.240 1.00 43.23 67 LEU B N 1
ATOM 2874 C CA . LEU B 1 83 ? 29.063 -31.828 -6.824 1.00 48.46 67 LEU B CA 1
ATOM 2875 C C . LEU B 1 83 ? 27.649 -31.629 -6.207 1.00 45.48 67 LEU B C 1
ATOM 2876 O O . LEU B 1 83 ? 26.669 -31.567 -6.938 1.00 42.67 67 LEU B O 1
ATOM 2881 N N . ASN B 1 84 ? 27.547 -31.476 -4.885 1.00 44.09 68 ASN B N 1
ATOM 2882 C CA . ASN B 1 84 ? 26.245 -31.217 -4.264 1.00 44.98 68 ASN B CA 1
ATOM 2883 C C . ASN B 1 84 ? 25.529 -29.992 -4.872 1.00 43.34 68 ASN B C 1
ATOM 2884 O O . ASN B 1 84 ? 24.329 -30.043 -5.130 1.00 44.12 68 ASN B O 1
ATOM 2889 N N . GLU B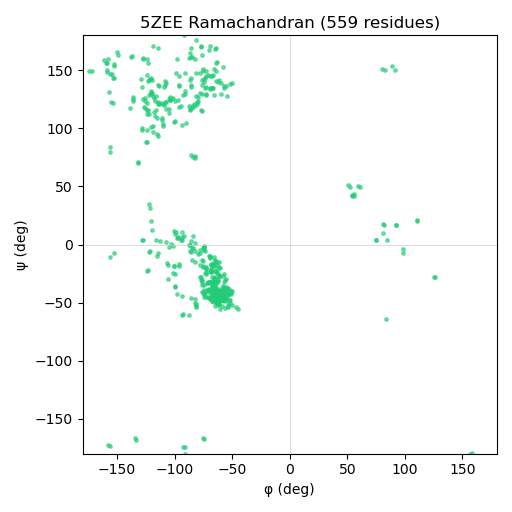 1 85 ? 26.271 -28.912 -5.098 1.00 41.25 69 GLU B N 1
ATOM 2890 C CA . GLU B 1 85 ? 25.700 -27.639 -5.558 1.00 39.95 69 GLU B CA 1
ATOM 2891 C C . GLU B 1 85 ? 25.319 -27.714 -7.043 1.00 38.80 69 GLU B C 1
ATOM 2892 O O . GLU B 1 85 ? 24.315 -27.110 -7.480 1.00 36.98 69 GLU B O 1
ATOM 2898 N N . VAL B 1 86 ? 26.107 -28.443 -7.823 1.00 35.06 70 VAL B N 1
ATOM 2899 C CA . VAL B 1 86 ? 25.773 -28.577 -9.240 1.00 34.27 70 VAL B CA 1
ATOM 2900 C C . VAL B 1 86 ? 24.556 -29.476 -9.378 1.00 35.00 70 VAL B C 1
ATOM 2901 O O . VAL B 1 86 ? 23.662 -29.209 -10.208 1.00 34.34 70 VAL B O 1
ATOM 2905 N N . GLU B 1 87 ? 24.497 -30.526 -8.552 1.00 34.16 71 GLU B N 1
ATOM 2906 C CA . GLU B 1 87 ? 23.370 -31.459 -8.552 1.00 36.19 71 GLU B CA 1
ATOM 2907 C C . GLU B 1 87 ? 22.079 -30.736 -8.209 1.00 35.06 71 GLU B C 1
ATOM 2908 O O . GLU B 1 87 ? 21.062 -30.841 -8.932 1.00 34.62 71 GLU B O 1
ATOM 2914 N N . SER B 1 88 ? 22.095 -30.064 -7.062 1.00 35.94 72 SER B N 1
ATOM 2915 C CA A SER B 1 88 ? 20.914 -29.354 -6.569 0.73 37.25 72 SER B CA 1
ATOM 2916 C CA B SER B 1 88 ? 20.892 -29.373 -6.565 0.27 33.72 72 SER B CA 1
ATOM 2917 C C . SER B 1 88 ? 20.351 -28.333 -7.574 1.00 33.93 72 SER B C 1
ATOM 2918 O O . SER B 1 88 ? 19.134 -28.310 -7.902 1.00 32.73 72 SER B O 1
ATOM 2923 N N . VAL B 1 89 ? 21.205 -27.473 -8.070 1.00 32.56 73 VAL B N 1
ATOM 2924 C CA . VAL B 1 89 ? 20.797 -26.493 -9.081 1.00 32.10 73 VAL B CA 1
ATOM 2925 C C . VAL B 1 89 ? 20.255 -27.175 -10.336 1.00 29.90 73 VAL B C 1
ATOM 2926 O O . VAL B 1 89 ? 19.202 -26.788 -10.853 1.00 29.32 73 VAL B O 1
ATOM 2930 N N . ASN B 1 90 ? 20.925 -28.209 -10.832 1.00 30.78 74 ASN B N 1
ATOM 2931 C CA . ASN B 1 90 ? 20.515 -28.821 -12.098 1.00 29.89 74 ASN B CA 1
ATOM 2932 C C . ASN B 1 90 ? 19.181 -29.564 -11.997 1.00 31.44 74 ASN B C 1
ATOM 2933 O O . ASN B 1 90 ? 18.397 -29.586 -12.932 1.00 30.35 74 ASN B O 1
ATOM 2938 N N . ILE B 1 91 ? 18.913 -30.120 -10.831 1.00 31.41 75 ILE B N 1
ATOM 2939 C CA . ILE B 1 91 ? 17.629 -30.782 -10.597 1.00 33.94 75 ILE B CA 1
ATOM 2940 C C . ILE B 1 91 ? 16.491 -29.749 -10.589 1.00 31.26 75 ILE B C 1
ATOM 2941 O O . ILE B 1 91 ? 15.460 -29.943 -11.243 1.00 32.54 75 ILE B O 1
ATOM 2946 N N . GLU B 1 92 ? 16.692 -28.676 -9.837 1.00 33.89 76 GLU B N 1
ATOM 2947 C CA . GLU B 1 92 ? 15.699 -27.606 -9.781 1.00 35.37 76 GLU B CA 1
ATOM 2948 C C . GLU B 1 92 ? 15.474 -26.977 -11.194 1.00 32.80 76 GLU B C 1
ATOM 2949 O O . GLU B 1 92 ? 14.327 -26.719 -11.629 1.00 33.32 76 GLU B O 1
ATOM 2955 N N . LEU B 1 93 ? 16.557 -26.777 -11.903 1.00 29.32 77 LEU B N 1
ATOM 2956 C CA . LEU B 1 93 ? 16.507 -26.231 -13.238 1.00 29.23 77 LEU B CA 1
ATOM 2957 C C . LEU B 1 93 ? 15.771 -27.111 -14.213 1.00 29.36 77 LEU B C 1
ATOM 2958 O O . LEU B 1 93 ? 14.842 -26.629 -14.924 1.00 29.67 77 LEU B O 1
ATOM 2963 N N . ARG B 1 94 ? 16.120 -28.404 -14.227 1.00 31.34 78 ARG B N 1
ATOM 2964 C CA . ARG B 1 94 ? 15.412 -29.414 -15.008 1.00 30.41 78 ARG B CA 1
ATOM 2965 C C . ARG B 1 94 ? 13.892 -29.368 -14.783 1.00 31.38 78 ARG B C 1
ATOM 2966 O O . ARG B 1 94 ? 13.124 -29.337 -15.735 1.00 30.85 78 ARG B O 1
ATOM 2974 N N . ASP B 1 95 ? 13.482 -29.396 -13.528 1.00 30.54 79 ASP B N 1
ATOM 2975 C CA . ASP B 1 95 ? 12.108 -29.484 -13.187 1.00 34.39 79 ASP B CA 1
ATOM 2976 C C . ASP B 1 95 ? 11.343 -28.185 -13.500 1.00 33.08 79 ASP B C 1
ATOM 2977 O O . ASP B 1 95 ? 10.182 -28.233 -13.863 1.00 34.40 79 ASP B O 1
ATOM 2982 N N . THR B 1 96 ? 12.003 -27.046 -13.373 1.00 32.51 80 THR B N 1
ATOM 2983 C CA . THR B 1 96 ? 11.381 -25.757 -13.675 1.00 32.81 80 THR B CA 1
ATOM 2984 C C . THR B 1 96 ? 11.156 -25.672 -15.216 1.00 33.76 80 THR B C 1
ATOM 2985 O O . THR B 1 96 ? 10.045 -25.354 -15.683 1.00 30.84 80 THR B O 1
ATOM 2989 N N . ILE B 1 97 ? 12.189 -26.017 -15.979 1.00 29.73 81 ILE B N 1
ATOM 2990 C CA . ILE B 1 97 ? 12.065 -26.080 -17.454 1.00 29.25 81 ILE B CA 1
ATOM 2991 C C . ILE B 1 97 ? 10.966 -27.069 -17.889 1.00 32.33 81 ILE B C 1
ATOM 2992 O O . ILE B 1 97 ? 10.163 -26.763 -18.754 1.00 32.22 81 ILE B O 1
ATOM 2997 N N . ALA B 1 98 ? 10.915 -28.236 -17.245 1.00 31.98 82 ALA B N 1
ATOM 2998 C CA . ALA B 1 98 ? 9.952 -29.258 -17.611 1.00 34.98 82 ALA B CA 1
ATOM 2999 C C . ALA B 1 98 ? 8.517 -28.724 -17.543 1.00 37.71 82 ALA B C 1
ATOM 3000 O O . ALA B 1 98 ? 7.716 -29.017 -18.421 1.00 37.25 82 ALA B O 1
ATOM 3002 N N . LYS B 1 99 ? 8.233 -27.925 -16.516 1.00 37.39 83 LYS B N 1
ATOM 3003 C CA . LYS B 1 99 ? 6.941 -27.278 -16.379 1.00 38.19 83 LYS B CA 1
ATOM 3004 C C . LYS B 1 99 ? 6.671 -26.145 -17.358 1.00 38.01 83 LYS B C 1
ATOM 3005 O O . LYS B 1 99 ? 5.550 -26.000 -17.817 1.00 39.60 83 LYS B O 1
ATOM 3011 N N . GLU B 1 100 ? 7.654 -25.309 -17.633 1.00 34.58 84 GLU B N 1
ATOM 3012 C CA . GLU B 1 100 ? 7.433 -24.057 -18.401 1.00 34.76 84 GLU B CA 1
ATOM 3013 C C . GLU B 1 100 ? 7.732 -24.156 -19.910 1.00 37.39 84 GLU B C 1
ATOM 3014 O O . GLU B 1 100 ? 7.295 -23.304 -20.682 1.00 35.09 84 GLU B O 1
ATOM 3020 N N . TYR B 1 101 ? 8.467 -25.186 -20.330 1.00 33.35 85 TYR B N 1
ATOM 3021 C CA . TYR B 1 101 ? 8.846 -25.340 -21.726 1.00 33.70 85 TYR B CA 1
ATOM 3022 C C . TYR B 1 101 ? 7.627 -25.375 -22.635 1.00 34.42 85 TYR B C 1
ATOM 3023 O O . TYR B 1 101 ? 6.648 -26.017 -22.303 1.00 34.71 85 TYR B O 1
ATOM 3032 N N . ASP B 1 102 ? 7.672 -24.680 -23.765 1.00 32.71 86 ASP B N 1
ATOM 3033 C CA . ASP B 1 102 ? 6.490 -24.516 -24.575 1.00 32.35 86 ASP B CA 1
ATOM 3034 C C . ASP B 1 102 ? 6.890 -24.305 -26.018 1.00 35.24 86 ASP B C 1
ATOM 3035 O O . ASP B 1 102 ? 7.575 -23.306 -26.326 1.00 32.60 86 ASP B O 1
ATOM 3040 N N . VAL B 1 103 ? 6.418 -25.176 -26.914 1.00 32.67 87 VAL B N 1
ATOM 3041 C CA . VAL B 1 103 ? 6.781 -25.080 -28.338 1.00 37.80 87 VAL B CA 1
ATOM 3042 C C . VAL B 1 103 ? 6.208 -23.901 -29.082 1.00 35.97 87 VAL B C 1
ATOM 3043 O O . VAL B 1 103 ? 6.618 -23.656 -30.219 1.00 38.21 87 VAL B O 1
ATOM 3047 N N . ASN B 1 104 ? 5.266 -23.175 -28.474 1.00 36.90 88 ASN B N 1
ATOM 3048 C CA . ASN B 1 104 ? 4.714 -21.955 -29.065 1.00 38.03 88 ASN B CA 1
ATOM 3049 C C . ASN B 1 104 ? 5.234 -20.643 -28.460 1.00 38.45 88 ASN B C 1
ATOM 3050 O O . ASN B 1 104 ? 4.847 -19.556 -28.873 1.00 39.87 88 ASN B O 1
ATOM 3055 N N . ASN B 1 105 ? 6.111 -20.737 -27.490 1.00 35.81 89 ASN B N 1
ATOM 3056 C CA . ASN B 1 105 ? 6.706 -19.549 -26.875 1.00 33.89 89 ASN B CA 1
ATOM 3057 C C . ASN B 1 105 ? 8.218 -19.753 -26.730 1.00 33.82 89 ASN B C 1
ATOM 3058 O O . ASN B 1 105 ? 8.797 -20.672 -27.353 1.00 38.98 89 ASN B O 1
ATOM 3063 N N . LEU B 1 106 ? 8.887 -18.911 -25.953 1.00 33.51 90 LEU B N 1
ATOM 3064 C CA . LEU B 1 106 ? 10.296 -19.010 -25.889 1.00 29.52 90 LEU B CA 1
ATOM 3065 C C . LEU B 1 106 ? 10.700 -19.069 -24.438 1.00 30.79 90 LEU B C 1
ATOM 3066 O O . LEU B 1 106 ? 10.158 -18.362 -23.609 1.00 32.25 90 LEU B O 1
ATOM 3071 N N . LEU B 1 107 ? 11.705 -19.876 -24.170 1.00 27.93 91 LEU B N 1
ATOM 3072 C CA . LEU B 1 107 ? 12.308 -20.023 -22.802 1.00 27.54 91 LEU B CA 1
ATOM 3073 C C . LEU B 1 107 ? 13.804 -19.630 -22.881 1.00 29.99 91 LEU B C 1
ATOM 3074 O O . LEU B 1 107 ? 14.529 -20.094 -23.767 1.00 28.15 91 LEU B O 1
ATOM 3079 N N . ILE B 1 108 ? 14.256 -18.746 -21.985 1.00 28.06 92 ILE B N 1
ATOM 3080 C CA A ILE B 1 108 ? 15.645 -18.269 -22.009 0.50 24.30 92 ILE B CA 1
ATOM 3081 C CA B ILE B 1 108 ? 15.647 -18.231 -21.995 0.50 29.47 92 ILE B CA 1
ATOM 3082 C C . ILE B 1 108 ? 16.205 -18.442 -20.598 1.00 28.59 92 ILE B C 1
ATOM 3083 O O . ILE B 1 108 ? 15.609 -17.947 -19.634 1.00 26.74 92 ILE B O 1
ATOM 3092 N N . ASN B 1 109 ? 17.307 -19.199 -20.490 1.00 26.77 93 ASN B N 1
ATOM 3093 C CA . ASN B 1 109 ? 17.976 -19.439 -19.224 1.00 24.89 93 ASN B CA 1
ATOM 3094 C C . ASN B 1 109 ? 19.251 -18.566 -19.225 1.00 28.56 93 ASN B C 1
ATOM 3095 O O . ASN B 1 109 ? 20.022 -18.597 -20.169 1.00 28.08 93 ASN B O 1
ATOM 3100 N N . ILE B 1 110 ? 19.426 -17.733 -18.225 1.00 26.00 94 ILE B N 1
ATOM 3101 C CA . ILE B 1 110 ? 20.605 -16.893 -18.105 1.00 26.83 94 ILE B CA 1
ATOM 3102 C C . ILE B 1 110 ? 21.426 -17.404 -16.943 1.00 26.64 94 ILE B C 1
ATOM 3103 O O . ILE B 1 110 ? 20.945 -17.430 -15.819 1.00 28.00 94 ILE B O 1
ATOM 3108 N N . GLY B 1 111 ? 22.672 -17.789 -17.224 1.00 29.23 95 GLY B N 1
ATOM 3109 C CA . GLY B 1 111 ? 23.604 -18.228 -16.225 1.00 29.12 95 GLY B CA 1
ATOM 3110 C C . GLY B 1 111 ? 24.462 -17.111 -15.655 1.00 30.06 95 GLY B C 1
ATOM 3111 O O . GLY B 1 111 ? 24.330 -15.954 -16.051 1.00 29.90 95 GLY B O 1
ATOM 3112 N N . GLY B 1 112 ? 25.360 -17.429 -14.717 1.00 28.16 96 GLY B N 1
ATOM 3113 C CA . GLY B 1 112 ? 25.676 -18.769 -14.329 1.00 29.39 96 GLY B CA 1
ATOM 3114 C C . GLY B 1 112 ? 26.682 -19.426 -15.243 1.00 29.85 96 GLY B C 1
ATOM 3115 O O . GLY B 1 112 ? 26.729 -19.162 -16.462 1.00 28.95 96 GLY B O 1
ATOM 3116 N N . ASP B 1 113 ? 27.460 -20.337 -14.669 1.00 31.10 97 ASP B N 1
ATOM 3117 C CA . ASP B 1 113 ? 28.440 -21.091 -15.453 1.00 31.80 97 ASP B CA 1
ATOM 3118 C C . ASP B 1 113 ? 27.822 -22.216 -16.283 1.00 30.59 97 ASP B C 1
ATOM 3119 O O . ASP B 1 113 ? 26.616 -22.533 -16.147 1.00 28.85 97 ASP B O 1
ATOM 3124 N N . HIS B 1 114 ? 28.623 -22.801 -17.171 1.00 25.62 98 HIS B N 1
ATOM 3125 C CA . HIS B 1 114 ? 28.062 -23.769 -18.132 1.00 26.48 98 HIS B CA 1
ATOM 3126 C C . HIS B 1 114 ? 27.710 -25.127 -17.540 1.00 27.18 98 HIS B C 1
ATOM 3127 O O . HIS B 1 114 ? 27.108 -25.927 -18.229 1.00 28.26 98 HIS B O 1
ATOM 3134 N N . SER B 1 115 ? 27.957 -25.380 -16.237 1.00 26.01 99 SER B N 1
ATOM 3135 C CA . SER B 1 115 ? 27.490 -26.619 -15.654 1.00 28.42 99 SER B CA 1
ATOM 3136 C C . SER B 1 115 ? 25.954 -26.688 -15.695 1.00 29.77 99 SER B C 1
ATOM 3137 O O . SER B 1 115 ? 25.369 -27.788 -15.659 1.00 30.58 99 SER B O 1
ATOM 3140 N N . ILE B 1 116 ? 25.318 -25.525 -15.799 1.00 29.56 100 ILE B N 1
ATOM 3141 C CA . ILE B 1 116 ? 23.861 -25.480 -15.892 1.00 29.38 100 ILE B CA 1
ATOM 3142 C C . ILE B 1 116 ? 23.318 -26.131 -17.195 1.00 28.48 100 ILE B C 1
ATOM 3143 O O . ILE B 1 116 ? 22.141 -26.463 -17.267 1.00 30.30 100 ILE B O 1
ATOM 3148 N N . GLY B 1 117 ? 24.158 -26.300 -18.197 1.00 30.10 101 GLY B N 1
ATOM 3149 C CA . GLY B 1 117 ? 23.778 -26.902 -19.505 1.00 27.91 101 GLY B CA 1
ATOM 3150 C C . GLY B 1 117 ? 23.260 -28.342 -19.345 1.00 29.88 101 GLY B C 1
ATOM 3151 O O . GLY B 1 117 ? 22.423 -28.802 -20.125 1.00 30.35 101 GLY B O 1
ATOM 3152 N N . LEU B 1 118 ? 23.704 -29.033 -18.296 1.00 29.88 102 LEU B N 1
ATOM 3153 C CA . LEU B 1 118 ? 23.160 -30.340 -17.978 1.00 29.89 102 LEU B CA 1
ATOM 3154 C C . LEU B 1 118 ? 21.682 -30.196 -17.576 1.00 31.28 102 LEU B C 1
ATOM 3155 O O . LEU B 1 118 ? 20.823 -30.964 -18.046 1.00 32.81 102 LEU B O 1
ATOM 3160 N N . GLY B 1 119 ? 21.385 -29.264 -16.663 1.00 32.66 103 GLY B N 1
ATOM 3161 C CA . GLY B 1 119 ? 20.021 -29.016 -16.232 1.00 32.11 103 GLY B CA 1
ATOM 3162 C C . GLY B 1 119 ? 19.118 -28.540 -17.359 1.00 32.25 103 GLY B C 1
ATOM 3163 O O . GLY B 1 119 ? 17.958 -28.932 -17.426 1.00 32.13 103 GLY B O 1
ATOM 3164 N N . THR B 1 120 ? 19.626 -27.689 -18.231 1.00 28.50 104 THR B N 1
ATOM 3165 C CA . THR B 1 120 ? 18.808 -27.116 -19.277 1.00 28.02 104 THR B CA 1
ATOM 3166 C C . THR B 1 120 ? 18.456 -28.195 -20.281 1.00 28.75 104 THR B C 1
ATOM 3167 O O . THR B 1 120 ? 17.283 -28.367 -20.588 1.00 28.26 104 THR B O 1
ATOM 3171 N N . ILE B 1 121 ? 19.424 -29.001 -20.698 1.00 27.61 105 ILE B N 1
ATOM 3172 C CA . ILE B 1 121 ? 19.148 -30.058 -21.656 1.00 28.97 105 ILE B CA 1
ATOM 3173 C C . ILE B 1 121 ? 18.244 -31.113 -21.003 1.00 28.93 105 ILE B C 1
ATOM 3174 O O . ILE B 1 121 ? 17.294 -31.570 -21.615 1.00 29.03 105 ILE B O 1
ATOM 3179 N N . ALA B 1 122 ? 18.500 -31.476 -19.750 1.00 29.07 106 ALA B N 1
ATOM 3180 C CA . ALA B 1 122 ? 17.630 -32.426 -19.052 1.00 27.70 106 ALA B CA 1
ATOM 3181 C C . ALA B 1 122 ? 16.208 -31.945 -18.996 1.00 29.46 106 ALA B C 1
ATOM 3182 O O . ALA B 1 122 ? 15.272 -32.752 -19.104 1.00 29.84 106 ALA B O 1
ATOM 3184 N N . GLY B 1 123 ? 16.042 -30.642 -18.759 1.00 28.40 107 GLY B N 1
ATOM 3185 C CA . GLY B 1 123 ? 14.715 -30.061 -18.655 1.00 29.37 107 GLY B CA 1
ATOM 3186 C C . GLY B 1 123 ? 13.959 -30.122 -19.963 1.00 28.94 107 GLY B C 1
ATOM 3187 O O . GLY B 1 123 ? 12.785 -30.450 -19.959 1.00 30.98 107 GLY B O 1
ATOM 3188 N N . VAL B 1 124 ? 14.643 -29.815 -21.074 1.00 27.07 108 VAL B N 1
ATOM 3189 C CA . VAL B 1 124 ? 14.031 -29.940 -22.410 1.00 29.10 108 VAL B CA 1
ATOM 3190 C C . VAL B 1 124 ? 13.645 -31.370 -22.677 1.00 30.59 108 VAL B C 1
ATOM 3191 O O . VAL B 1 124 ? 12.510 -31.657 -23.070 1.00 31.62 108 VAL B O 1
ATOM 3195 N N . VAL B 1 125 ? 14.538 -32.307 -22.373 1.00 31.55 109 VAL B N 1
ATOM 3196 C CA . VAL B 1 125 ? 14.221 -33.713 -22.508 1.00 30.45 109 VAL B CA 1
ATOM 3197 C C . VAL B 1 125 ? 13.012 -34.150 -21.663 1.00 31.97 109 VAL B C 1
ATOM 3198 O O . VAL B 1 125 ? 12.143 -34.876 -22.136 1.00 32.92 109 VAL B O 1
ATOM 3202 N N . LYS B 1 126 ? 12.946 -33.703 -20.414 1.00 30.46 110 LYS B N 1
ATOM 3203 C CA . LYS B 1 126 ? 11.864 -34.055 -19.542 1.00 30.68 110 LYS B CA 1
ATOM 3204 C C . LYS B 1 126 ? 10.511 -33.500 -19.995 1.00 34.61 110 LYS B C 1
ATOM 3205 O O . LYS B 1 126 ? 9.478 -34.126 -19.788 1.00 32.13 110 LYS B O 1
ATOM 3211 N N . ALA B 1 127 ? 10.564 -32.332 -20.625 1.00 38.16 111 ALA B N 1
ATOM 3212 C CA . ALA B 1 127 ? 9.350 -31.634 -21.113 1.00 42.01 111 ALA B CA 1
ATOM 3213 C C . ALA B 1 127 ? 8.748 -32.313 -22.283 1.00 38.48 111 ALA B C 1
ATOM 3214 O O . ALA B 1 127 ? 7.555 -32.249 -22.474 1.00 41.22 111 ALA B O 1
ATOM 3216 N N A MET B 1 128 ? 9.589 -32.984 -23.066 0.63 36.13 112 MET B N 1
ATOM 3217 N N B MET B 1 128 ? 9.559 -32.936 -23.118 0.37 38.92 112 MET B N 1
ATOM 3218 C CA A MET B 1 128 ? 9.146 -33.666 -24.275 0.63 37.03 112 MET B CA 1
ATOM 3219 C CA B MET B 1 128 ? 8.993 -33.662 -24.222 0.37 41.21 112 MET B CA 1
ATOM 3220 C C A MET B 1 128 ? 8.773 -35.109 -23.913 0.63 43.89 112 MET B C 1
ATOM 3221 C C B MET B 1 128 ? 8.632 -35.086 -23.836 0.37 44.12 112 MET B C 1
ATOM 3222 O O A MET B 1 128 ? 9.171 -35.616 -22.839 0.63 43.49 112 MET B O 1
ATOM 3223 O O B MET B 1 128 ? 8.828 -35.526 -22.691 0.37 41.99 112 MET B O 1
ATOM 3232 N N . LYS B 1 129 ? 8.054 -35.781 -24.803 1.00 42.22 113 LYS B N 1
ATOM 3233 C CA . LYS B 1 129 ? 7.833 -37.205 -24.708 1.00 51.51 113 LYS B CA 1
ATOM 3234 C C . LYS B 1 129 ? 9.192 -37.970 -24.647 1.00 48.13 113 LYS B C 1
ATOM 3235 O O . LYS B 1 129 ? 10.224 -37.489 -25.165 1.00 44.44 113 LYS B O 1
ATOM 3241 N N . PRO B 1 130 ? 9.196 -39.154 -23.994 1.00 53.87 114 PRO B N 1
ATOM 3242 C CA . PRO B 1 130 ? 10.406 -39.973 -23.920 1.00 54.51 114 PRO B CA 1
ATOM 3243 C C . PRO B 1 130 ? 10.971 -40.357 -25.292 1.00 56.79 114 PRO B C 1
ATOM 3244 O O . PRO B 1 130 ? 12.189 -40.531 -25.400 1.00 53.00 114 PRO B O 1
ATOM 3248 N N . ASN B 1 131 ? 10.128 -40.437 -26.324 1.00 55.09 115 ASN B N 1
ATOM 3249 C CA . ASN B 1 131 ? 10.606 -40.696 -27.691 1.00 55.43 115 ASN B CA 1
ATOM 3250 C C . ASN B 1 131 ? 11.089 -39.481 -28.498 1.00 56.88 115 ASN B C 1
ATOM 3251 O O . ASN B 1 131 ? 11.350 -39.608 -29.688 1.00 54.75 115 ASN B O 1
ATOM 3256 N N . ALA B 1 132 ? 11.187 -38.310 -27.888 1.00 48.25 116 ALA B N 1
ATOM 3257 C CA . ALA B 1 132 ? 11.513 -37.107 -28.666 1.00 46.12 116 ALA B CA 1
ATOM 3258 C C . ALA B 1 132 ? 12.961 -37.066 -29.034 1.00 45.40 116 ALA B C 1
ATOM 3259 O O . ALA B 1 132 ? 13.818 -37.565 -28.305 1.00 43.38 116 ALA B O 1
ATOM 3261 N N . ARG B 1 133 ? 13.250 -36.426 -30.160 1.00 39.35 117 ARG B N 1
ATOM 3262 C CA . ARG B 1 133 ? 14.622 -36.147 -30.549 1.00 36.67 117 ARG B CA 1
ATOM 3263 C C . ARG B 1 133 ? 14.931 -34.691 -30.315 1.00 36.68 117 ARG B C 1
ATOM 3264 O O . ARG B 1 133 ? 14.359 -33.791 -30.952 1.00 35.66 117 ARG B O 1
ATOM 3272 N N . VAL B 1 134 ? 15.868 -34.467 -29.409 1.00 32.46 118 VAL B N 1
ATOM 3273 C CA . VAL B 1 134 ? 16.306 -33.145 -29.025 1.00 31.57 118 VAL B CA 1
ATOM 3274 C C . VAL B 1 134 ? 17.690 -32.906 -29.593 1.00 31.45 118 VAL B C 1
ATOM 3275 O O . VAL B 1 134 ? 18.613 -33.689 -29.340 1.00 32.42 118 VAL B O 1
ATOM 3279 N N . GLY B 1 135 ? 17.809 -31.838 -30.379 1.00 32.96 119 GLY B N 1
ATOM 3280 C CA . GLY B 1 135 ? 19.092 -31.411 -30.983 1.00 32.06 119 GLY B CA 1
ATOM 3281 C C . GLY B 1 135 ? 19.707 -30.342 -30.122 1.00 30.31 119 GLY B C 1
ATOM 3282 O O . GLY B 1 135 ? 19.017 -29.531 -29.524 1.00 31.29 119 GLY B O 1
ATOM 3283 N N . VAL B 1 136 ? 21.027 -30.333 -30.041 1.00 28.26 120 VAL B N 1
ATOM 3284 C CA . VAL B 1 136 ? 21.704 -29.345 -29.275 1.00 29.51 120 VAL B CA 1
ATOM 3285 C C . VAL B 1 136 ? 22.755 -28.625 -30.132 1.00 29.96 120 VAL B C 1
ATOM 3286 O O . VAL B 1 136 ? 23.599 -29.290 -30.719 1.00 31.85 120 VAL B O 1
ATOM 3290 N N . VAL B 1 137 ? 22.698 -27.292 -30.176 1.00 28.12 121 VAL B N 1
ATOM 3291 C CA . VAL B 1 137 ? 23.761 -26.469 -30.747 1.00 25.20 121 VAL B CA 1
ATOM 3292 C C . VAL B 1 137 ? 24.489 -25.884 -29.570 1.00 28.77 121 VAL B C 1
ATOM 3293 O O . VAL B 1 137 ? 23.892 -25.230 -28.718 1.00 27.56 121 VAL B O 1
ATOM 3297 N N . TRP B 1 138 ? 25.793 -26.122 -29.524 1.00 26.69 122 TRP B N 1
ATOM 3298 C CA . TRP B 1 138 ? 26.621 -25.731 -28.389 1.00 26.77 122 TRP B CA 1
ATOM 3299 C C . TRP B 1 138 ? 27.657 -24.753 -28.896 1.00 26.28 122 TRP B C 1
ATOM 3300 O O . TRP B 1 138 ? 28.613 -25.156 -29.581 1.00 27.39 122 TRP B O 1
ATOM 3311 N N . PHE B 1 139 ? 27.427 -23.476 -28.649 1.00 24.89 123 PHE B N 1
ATOM 3312 C CA . PHE B 1 139 ? 28.316 -22.405 -29.133 1.00 25.13 123 PHE B CA 1
ATOM 3313 C C . PHE B 1 139 ? 29.267 -22.082 -27.983 1.00 28.76 123 PHE B C 1
ATOM 3314 O O . PHE B 1 139 ? 28.839 -21.653 -26.891 1.00 27.71 123 PHE B O 1
ATOM 3322 N N . ASP B 1 140 ? 30.553 -22.282 -28.209 1.00 25.89 124 ASP B N 1
ATOM 3323 C CA . ASP B 1 140 ? 31.481 -22.325 -27.075 1.00 26.01 124 ASP B CA 1
ATOM 3324 C C . ASP B 1 140 ? 32.916 -22.370 -27.619 1.00 26.14 124 ASP B C 1
ATOM 3325 O O . ASP B 1 140 ? 33.144 -22.883 -28.739 1.00 28.00 124 ASP B O 1
ATOM 3330 N N . ALA B 1 141 ? 33.854 -21.802 -26.872 1.00 28.67 125 ALA B N 1
ATOM 3331 C CA . ALA B 1 141 ? 35.272 -22.118 -27.094 1.00 29.40 125 ALA B CA 1
ATOM 3332 C C . ALA B 1 141 ? 35.668 -23.576 -26.707 1.00 28.62 125 ALA B C 1
ATOM 3333 O O . ALA B 1 141 ? 36.673 -24.117 -27.223 1.00 33.74 125 ALA B O 1
ATOM 3335 N N . HIS B 1 142 ? 34.890 -24.185 -25.824 1.00 27.35 126 HIS B N 1
ATOM 3336 C CA . HIS B 1 142 ? 35.172 -25.489 -25.239 1.00 28.32 126 HIS B CA 1
ATOM 3337 C C . HIS B 1 142 ? 34.073 -26.521 -25.528 1.00 29.75 126 HIS B C 1
ATOM 3338 O O . HIS B 1 142 ? 32.885 -26.198 -25.533 1.00 26.91 126 HIS B O 1
ATOM 3345 N N . PRO B 1 143 ? 34.438 -27.769 -25.752 1.00 28.50 127 PRO B N 1
ATOM 3346 C CA . PRO B 1 143 ? 33.412 -28.815 -25.948 1.00 27.63 127 PRO B CA 1
ATOM 3347 C C . PRO B 1 143 ? 32.647 -29.240 -24.697 1.00 29.37 127 PRO B C 1
ATOM 3348 O O . PRO B 1 143 ? 31.579 -29.850 -24.822 1.00 30.44 127 PRO B O 1
ATOM 3352 N N . ASP B 1 144 ? 33.199 -28.964 -23.513 1.00 27.79 128 ASP B N 1
ATOM 3353 C CA . ASP B 1 144 ? 32.554 -29.278 -22.251 1.00 31.07 128 ASP B CA 1
ATOM 3354 C C . ASP B 1 144 ? 32.147 -30.775 -22.169 1.00 32.31 128 ASP B C 1
ATOM 3355 O O . ASP B 1 144 ? 31.080 -31.132 -21.664 1.00 32.98 128 ASP B O 1
ATOM 3360 N N . MET B 1 145 ? 33.048 -31.638 -22.646 1.00 32.88 129 MET B N 1
ATOM 3361 C CA . MET B 1 145 ? 32.840 -33.084 -22.636 1.00 34.62 129 MET B CA 1
ATOM 3362 C C . MET B 1 145 ? 33.920 -33.859 -21.880 1.00 33.20 129 MET B C 1
ATOM 3363 O O . MET B 1 145 ? 34.217 -35.000 -22.239 1.00 36.11 129 MET B O 1
ATOM 3368 N N . ASN B 1 146 ? 34.439 -33.274 -20.811 1.00 34.68 130 ASN B N 1
ATOM 3369 C CA . ASN B 1 146 ? 35.383 -33.954 -19.947 1.00 35.83 130 ASN B CA 1
ATOM 3370 C C . ASN B 1 146 ? 34.583 -34.776 -18.950 1.00 40.49 130 ASN B C 1
ATOM 3371 O O . ASN B 1 146 ? 33.377 -34.529 -18.720 1.00 36.17 130 ASN B O 1
ATOM 3376 N N . THR B 1 147 ? 35.253 -35.746 -18.343 1.00 40.10 131 THR B N 1
ATOM 3377 C CA . THR B 1 147 ? 34.711 -36.471 -17.203 1.00 41.73 131 THR B CA 1
ATOM 3378 C C . THR B 1 147 ? 35.563 -36.159 -16.001 1.00 39.75 131 THR B C 1
ATOM 3379 O O . THR B 1 147 ? 36.676 -35.633 -16.143 1.00 40.50 131 THR B O 1
ATOM 3383 N N . PRO B 1 148 ? 35.087 -36.566 -14.808 1.00 40.58 132 PRO B N 1
ATOM 3384 C CA . PRO B 1 148 ? 35.935 -36.430 -13.661 1.00 45.65 132 PRO B CA 1
ATOM 3385 C C . PRO B 1 148 ? 37.292 -37.121 -13.806 1.00 45.95 132 PRO B C 1
ATOM 3386 O O . PRO B 1 148 ? 38.267 -36.667 -13.249 1.00 49.12 132 PRO B O 1
ATOM 3390 N N . GLU B 1 149 ? 37.344 -38.205 -14.555 1.00 46.59 133 GLU B N 1
ATOM 3391 C CA . GLU B 1 149 ? 38.562 -38.986 -14.655 1.00 49.38 133 GLU B CA 1
ATOM 3392 C C . GLU B 1 149 ? 39.576 -38.286 -15.563 1.00 48.49 133 GLU B C 1
ATOM 3393 O O . GLU B 1 149 ? 40.772 -38.441 -15.350 1.00 48.41 133 GLU B O 1
ATOM 3399 N N . ASN B 1 150 ? 39.134 -37.542 -16.593 1.00 44.50 134 ASN B N 1
ATOM 3400 C CA . ASN B 1 150 ? 40.092 -36.875 -17.496 1.00 44.71 134 ASN B CA 1
ATOM 3401 C C . ASN B 1 150 ? 40.099 -35.357 -17.440 1.00 44.70 134 ASN B C 1
ATOM 3402 O O . ASN B 1 150 ? 40.850 -34.719 -18.170 1.00 44.73 134 ASN B O 1
ATOM 3407 N N . SER B 1 151 ? 39.302 -34.764 -16.558 1.00 43.15 135 SER B N 1
ATOM 3408 C CA . SER B 1 151 ? 39.243 -33.318 -16.442 1.00 42.97 135 SER B CA 1
ATOM 3409 C C . SER B 1 151 ? 40.561 -32.797 -15.893 1.00 46.52 135 SER B C 1
ATOM 3410 O O . SER B 1 151 ? 41.056 -33.331 -14.916 1.00 47.61 135 SER B O 1
ATOM 3413 N N . PRO B 1 152 ? 41.112 -31.733 -16.491 1.00 42.61 136 PRO B N 1
ATOM 3414 C CA . PRO B 1 152 ? 42.322 -31.165 -15.898 1.00 46.61 136 PRO B CA 1
ATOM 3415 C C . PRO B 1 152 ? 42.094 -30.341 -14.633 1.00 46.12 136 PRO B C 1
ATOM 3416 O O . PRO B 1 152 ? 43.037 -30.030 -13.962 1.00 46.49 136 PRO B O 1
ATOM 3420 N N . SER B 1 153 ? 40.866 -29.973 -14.332 1.00 43.05 137 SER B N 1
ATOM 3421 C CA . SER B 1 153 ? 40.572 -29.002 -13.284 1.00 44.72 137 SER B CA 1
ATOM 3422 C C . SER B 1 153 ? 39.611 -29.529 -12.199 1.00 45.50 137 SER B C 1
ATOM 3423 O O . SER B 1 153 ? 39.556 -28.942 -11.132 1.00 48.14 137 SER B O 1
ATOM 3426 N N . GLY B 1 154 ? 38.796 -30.553 -12.498 1.00 42.28 138 GLY B N 1
ATOM 3427 C CA . GLY B 1 154 ? 37.693 -30.926 -11.598 1.00 48.10 138 GLY B CA 1
ATOM 3428 C C . GLY B 1 154 ? 36.475 -29.982 -11.636 1.00 45.62 138 GLY B C 1
ATOM 3429 O O . GLY B 1 154 ? 35.509 -30.227 -10.919 1.00 41.06 138 GLY B O 1
ATOM 3430 N N . ASN B 1 155 ? 36.499 -28.978 -12.527 1.00 43.16 139 ASN B N 1
ATOM 3431 C CA . ASN B 1 155 ? 35.414 -27.990 -12.656 1.00 41.40 139 ASN B CA 1
ATOM 3432 C C . ASN B 1 155 ? 34.305 -28.579 -13.521 1.00 37.87 139 ASN B C 1
ATOM 3433 O O . ASN B 1 155 ? 34.528 -28.908 -14.715 1.00 34.76 139 ASN B O 1
ATOM 3438 N N . ILE B 1 156 ? 33.109 -28.699 -12.942 1.00 32.50 140 ILE B N 1
ATOM 3439 C CA . ILE B 1 156 ? 32.010 -29.378 -13.592 1.00 35.45 140 ILE B CA 1
ATOM 3440 C C . ILE B 1 156 ? 31.484 -28.606 -14.812 1.00 33.58 140 ILE B C 1
ATOM 3441 O O . ILE B 1 156 ? 30.827 -29.198 -15.662 1.00 33.56 140 ILE B O 1
ATOM 3446 N N . HIS B 1 157 ? 31.820 -27.314 -14.947 1.00 34.35 141 HIS B N 1
ATOM 3447 C CA . HIS B 1 157 ? 31.398 -26.576 -16.123 1.00 34.13 141 HIS B CA 1
ATOM 3448 C C . HIS B 1 157 ? 32.033 -27.074 -17.389 1.00 35.60 141 HIS B C 1
ATOM 3449 O O . HIS B 1 157 ? 31.539 -26.738 -18.484 1.00 32.56 141 HIS B O 1
ATOM 3456 N N . GLY B 1 158 ? 33.107 -27.874 -17.256 1.00 33.58 142 GLY B N 1
ATOM 3457 C CA . GLY B 1 158 ? 33.721 -28.544 -18.392 1.00 32.95 142 GLY B CA 1
ATOM 3458 C C . GLY B 1 158 ? 33.225 -29.951 -18.652 1.00 31.06 142 GLY B C 1
ATOM 3459 O O . GLY B 1 158 ? 33.756 -30.629 -19.524 1.00 30.03 142 GLY B O 1
ATOM 3460 N N . MET B 1 159 ? 32.147 -30.356 -17.975 1.00 29.57 143 MET B N 1
ATOM 3461 C CA . MET B 1 159 ? 31.581 -31.701 -18.088 1.00 31.54 143 MET B CA 1
ATOM 3462 C C . MET B 1 159 ? 30.126 -31.868 -18.533 1.00 30.18 143 MET B C 1
ATOM 3463 O O . MET B 1 159 ? 29.702 -33.005 -18.695 1.00 33.18 143 MET B O 1
ATOM 3468 N N . PRO B 1 160 ? 29.345 -30.778 -18.700 1.00 31.07 144 PRO B N 1
ATOM 3469 C CA . PRO B 1 160 ? 27.917 -31.064 -18.846 1.00 30.59 144 PRO B CA 1
ATOM 3470 C C . PRO B 1 160 ? 27.497 -31.865 -20.068 1.00 29.81 144 PRO B C 1
ATOM 3471 O O . PRO B 1 160 ? 26.523 -32.635 -19.986 1.00 31.63 144 PRO B O 1
ATOM 3475 N N . LEU B 1 161 ? 28.179 -31.713 -21.204 1.00 29.46 145 LEU B N 1
ATOM 3476 C CA A LEU B 1 161 ? 27.759 -32.451 -22.370 0.50 29.43 145 LEU B CA 1
ATOM 3477 C CA B LEU B 1 161 ? 27.835 -32.470 -22.404 0.50 30.48 145 LEU B CA 1
ATOM 3478 C C . LEU B 1 161 ? 28.165 -33.912 -22.229 1.00 30.83 145 LEU B C 1
ATOM 3479 O O . LEU B 1 161 ? 27.496 -34.782 -22.781 1.00 32.59 145 LEU B O 1
ATOM 3488 N N . ALA B 1 162 ? 29.252 -34.190 -21.495 1.00 32.13 146 ALA B N 1
ATOM 3489 C CA . ALA B 1 162 ? 29.590 -35.553 -21.190 1.00 31.51 146 ALA B CA 1
ATOM 3490 C C . ALA B 1 162 ? 28.468 -36.152 -20.333 1.00 31.25 146 ALA B C 1
ATOM 3491 O O . ALA B 1 162 ? 27.972 -37.221 -20.661 1.00 31.88 146 ALA B O 1
ATOM 3493 N N . CYS B 1 163 ? 28.074 -35.469 -19.260 1.00 32.30 147 CYS B N 1
ATOM 3494 C CA . CYS B 1 163 ? 26.984 -35.954 -18.411 1.00 33.89 147 CYS B CA 1
ATOM 3495 C C . CYS B 1 163 ? 25.695 -36.157 -19.223 1.00 34.38 147 CYS B C 1
ATOM 3496 O O . CYS B 1 163 ? 25.014 -37.166 -19.028 1.00 35.59 147 CYS B O 1
ATOM 3499 N N . ALA B 1 164 ? 25.417 -35.269 -20.193 1.00 31.96 148 ALA B N 1
ATOM 3500 C CA . ALA B 1 164 ? 24.168 -35.378 -20.959 1.00 31.41 148 ALA B CA 1
ATOM 3501 C C . ALA B 1 164 ? 24.136 -36.621 -21.836 1.00 32.35 148 ALA B C 1
ATOM 3502 O O . ALA B 1 164 ? 23.046 -37.163 -22.085 1.00 34.34 148 ALA B O 1
ATOM 3504 N N . VAL B 1 165 ? 25.298 -37.099 -22.269 1.00 32.45 149 VAL B N 1
ATOM 3505 C CA A VAL B 1 165 ? 25.395 -38.319 -23.089 0.04 33.60 149 VAL B CA 1
ATOM 3506 C CA B VAL B 1 165 ? 25.357 -38.340 -23.060 0.96 32.08 149 VAL B CA 1
ATOM 3507 C C . VAL B 1 165 ? 25.631 -39.554 -22.208 1.00 35.02 149 VAL B C 1
ATOM 3508 O O . VAL B 1 165 ? 25.759 -40.659 -22.712 1.00 36.40 149 VAL B O 1
ATOM 3515 N N . GLY B 1 166 ? 25.654 -39.371 -20.896 1.00 36.65 150 GLY B N 1
ATOM 3516 C CA . GLY B 1 166 ? 25.780 -40.474 -19.999 1.00 38.13 150 GLY B CA 1
ATOM 3517 C C . GLY B 1 166 ? 27.167 -40.841 -19.568 1.00 37.23 150 GLY B C 1
ATOM 3518 O O . GLY B 1 166 ? 27.349 -41.932 -19.064 1.00 37.98 150 GLY B O 1
ATOM 3519 N N . LEU B 1 167 ? 28.134 -39.944 -19.752 1.00 40.14 151 LEU B N 1
ATOM 3520 C CA . LEU B 1 167 ? 29.527 -40.176 -19.351 1.00 40.00 151 LEU B CA 1
ATOM 3521 C C . LEU B 1 167 ? 29.768 -39.247 -18.208 1.00 42.63 151 LEU B C 1
ATOM 3522 O O . LEU B 1 167 ? 29.843 -38.035 -18.394 1.00 43.82 151 LEU B O 1
ATOM 3527 N N . GLY B 1 168 ? 29.860 -39.764 -17.001 1.00 40.00 152 GLY B N 1
ATOM 3528 C CA . GLY B 1 168 ? 29.988 -38.855 -15.857 1.00 39.70 152 GLY B CA 1
ATOM 3529 C C . GLY B 1 168 ? 29.558 -39.573 -14.609 1.00 42.71 152 GLY B C 1
ATOM 3530 O O . GLY B 1 168 ? 29.170 -40.746 -14.660 1.00 42.76 152 GLY B O 1
ATOM 3531 N N . PRO B 1 169 ? 29.600 -38.873 -13.473 1.00 43.56 153 PRO B N 1
ATOM 3532 C CA . PRO B 1 169 ? 29.169 -39.467 -12.220 1.00 44.37 153 PRO B CA 1
ATOM 3533 C C . PRO B 1 169 ? 27.673 -39.679 -12.222 1.00 41.81 153 PRO B C 1
ATOM 3534 O O . PRO B 1 169 ? 26.940 -38.872 -12.793 1.00 39.58 153 PRO B O 1
ATOM 3538 N N . GLN B 1 170 ? 27.248 -40.773 -11.589 1.00 41.31 154 GLN B N 1
ATOM 3539 C CA . GLN B 1 170 ? 25.856 -41.138 -11.507 1.00 44.61 154 GLN B CA 1
ATOM 3540 C C . GLN B 1 170 ? 24.950 -39.990 -11.032 1.00 43.28 154 GLN B C 1
ATOM 3541 O O . GLN B 1 170 ? 23.831 -39.834 -11.519 1.00 42.20 154 GLN B O 1
ATOM 3547 N N . ARG B 1 171 ? 25.403 -39.209 -10.058 1.00 42.70 155 ARG B N 1
ATOM 3548 C CA . ARG B 1 171 ? 24.554 -38.149 -9.501 1.00 41.09 155 ARG B CA 1
ATOM 3549 C C . ARG B 1 171 ? 24.241 -37.066 -10.519 1.00 39.59 155 ARG B C 1
ATOM 3550 O O . ARG B 1 171 ? 23.251 -36.374 -10.406 1.00 39.79 155 ARG B O 1
ATOM 3558 N N . LEU B 1 172 ? 25.073 -36.940 -11.534 1.00 35.50 156 LEU B N 1
ATOM 3559 C CA . LEU B 1 172 ? 24.813 -35.983 -12.590 1.00 39.93 156 LEU B CA 1
ATOM 3560 C C . LEU B 1 172 ? 24.156 -36.631 -13.804 1.00 38.16 156 LEU B C 1
ATOM 3561 O O . LEU B 1 172 ? 23.228 -36.068 -14.343 1.00 36.97 156 LEU B O 1
ATOM 3566 N N . THR B 1 173 ? 24.614 -37.814 -14.228 1.00 36.33 157 THR B N 1
ATOM 3567 C CA . THR B 1 173 ? 24.033 -38.449 -15.394 1.00 37.44 157 THR B CA 1
ATOM 3568 C C . THR B 1 173 ? 22.583 -38.850 -15.125 1.00 36.04 157 THR B C 1
ATOM 3569 O O . THR B 1 173 ? 21.775 -38.799 -16.026 1.00 36.41 157 THR B O 1
ATOM 3573 N N . SER B 1 174 ? 22.252 -39.195 -13.898 1.00 35.18 158 SER B N 1
ATOM 3574 C CA . SER B 1 174 ? 20.888 -39.563 -13.566 1.00 37.07 158 SER B CA 1
ATOM 3575 C C . SER B 1 174 ? 19.886 -38.396 -13.606 1.00 36.76 158 SER B C 1
ATOM 3576 O O . SER B 1 174 ? 18.666 -38.623 -13.555 1.00 37.14 158 SER B O 1
ATOM 3579 N N . ILE B 1 175 ? 20.371 -37.163 -13.694 1.00 40.73 159 ILE B N 1
ATOM 3580 C CA . ILE B 1 175 ? 19.493 -35.998 -13.870 1.00 34.58 159 ILE B CA 1
ATOM 3581 C C . ILE B 1 175 ? 18.792 -36.084 -15.207 1.00 35.28 159 ILE B C 1
ATOM 3582 O O . ILE B 1 175 ? 17.646 -35.625 -15.339 1.00 33.93 159 ILE B O 1
ATOM 3587 N N . MET B 1 176 ? 19.422 -36.721 -16.188 1.00 32.20 160 MET B N 1
ATOM 3588 C CA . MET B 1 176 ? 18.780 -36.872 -17.497 1.00 33.85 160 MET B CA 1
ATOM 3589 C C . MET B 1 176 ? 17.655 -37.894 -17.414 1.00 35.58 160 MET B C 1
ATOM 3590 O O . MET B 1 176 ? 17.860 -39.005 -16.919 1.00 34.26 160 MET B O 1
ATOM 3595 N N . PRO B 1 177 ? 16.443 -37.536 -17.879 1.00 34.25 161 PRO B N 1
ATOM 3596 C CA . PRO B 1 177 ? 15.420 -38.579 -17.994 1.00 37.47 161 PRO B CA 1
ATOM 3597 C C . PRO B 1 177 ? 15.866 -39.735 -18.924 1.00 39.30 161 PRO B C 1
ATOM 3598 O O . PRO B 1 177 ? 15.641 -40.892 -18.622 1.00 37.63 161 PRO B O 1
ATOM 3602 N N . HIS B 1 178 ? 16.501 -39.404 -20.035 1.00 35.99 162 HIS B N 1
ATOM 3603 C CA . HIS B 1 178 ? 17.286 -40.354 -20.775 1.00 39.26 162 HIS B CA 1
ATOM 3604 C C . HIS B 1 178 ? 18.405 -39.565 -21.435 1.00 35.48 162 HIS B C 1
ATOM 3605 O O . HIS B 1 178 ? 18.343 -38.335 -21.512 1.00 34.66 162 HIS B O 1
ATOM 3612 N N . TYR B 1 179 ? 19.438 -40.247 -21.873 1.00 36.73 163 TYR B N 1
ATOM 3613 C CA . TYR B 1 179 ? 20.594 -39.548 -22.448 1.00 35.06 163 TYR B CA 1
ATOM 3614 C C . TYR B 1 179 ? 20.317 -39.033 -23.845 1.00 33.34 163 TYR B C 1
ATOM 3615 O O . TYR B 1 179 ? 19.535 -39.622 -24.584 1.00 34.62 163 TYR B O 1
ATOM 3624 N N . ILE B 1 180 ? 20.952 -37.929 -24.202 1.00 34.45 164 ILE B N 1
ATOM 3625 C CA . ILE B 1 180 ? 21.120 -37.592 -25.621 1.00 35.45 164 ILE B CA 1
ATOM 3626 C C . ILE B 1 180 ? 22.330 -38.396 -26.089 1.00 37.50 164 ILE B C 1
ATOM 3627 O O . ILE B 1 180 ? 22.969 -39.103 -25.298 1.00 34.53 164 ILE B O 1
ATOM 3632 N N A THR B 1 181 ? 22.636 -38.294 -27.374 0.38 37.41 165 THR B N 1
ATOM 3633 N N B THR B 1 181 ? 22.595 -38.372 -27.393 0.62 34.11 165 THR B N 1
ATOM 3634 C CA A THR B 1 181 ? 23.688 -39.089 -27.978 0.38 38.77 165 THR B CA 1
ATOM 3635 C CA B THR B 1 181 ? 23.711 -39.127 -27.962 0.62 33.42 165 THR B CA 1
ATOM 3636 C C A THR B 1 181 ? 24.657 -38.110 -28.648 0.38 36.32 165 THR B C 1
ATOM 3637 C C B THR B 1 181 ? 24.649 -38.129 -28.635 0.62 33.50 165 THR B C 1
ATOM 3638 O O A THR B 1 181 ? 24.286 -36.973 -28.954 0.38 34.68 165 THR B O 1
ATOM 3639 O O B THR B 1 181 ? 24.218 -37.015 -29.006 0.62 31.41 165 THR B O 1
ATOM 3646 N N . PRO B 1 182 ? 25.913 -38.516 -28.839 1.00 33.19 166 PRO B N 1
ATOM 3647 C CA . PRO B 1 182 ? 26.823 -37.596 -29.529 1.00 33.02 166 PRO B CA 1
ATOM 3648 C C . PRO B 1 182 ? 26.364 -37.128 -30.945 1.00 35.16 166 PRO B C 1
ATOM 3649 O O . PRO B 1 182 ? 26.713 -36.022 -31.379 1.00 32.18 166 PRO B O 1
ATOM 3653 N N . LYS B 1 183 ? 25.600 -37.950 -31.657 1.00 32.39 167 LYS B N 1
ATOM 3654 C CA . LYS B 1 183 ? 25.022 -37.533 -32.927 1.00 38.36 167 LYS B CA 1
ATOM 3655 C C . LYS B 1 183 ? 24.024 -36.353 -32.828 1.00 35.21 167 LYS B C 1
ATOM 3656 O O . LYS B 1 183 ? 23.742 -35.727 -33.843 1.00 33.94 167 LYS B O 1
ATOM 3662 N N . ASP B 1 184 ? 23.540 -36.031 -31.625 1.00 34.15 168 ASP B N 1
ATOM 3663 C CA . ASP B 1 184 ? 22.593 -34.924 -31.402 1.00 31.90 168 ASP B CA 1
ATOM 3664 C C . ASP B 1 184 ? 23.208 -33.550 -31.259 1.00 29.61 168 ASP B C 1
ATOM 3665 O O . ASP B 1 184 ? 22.494 -32.555 -31.177 1.00 31.73 168 ASP B O 1
ATOM 3670 N N . ILE B 1 185 ? 24.537 -33.471 -31.280 1.00 27.69 169 ILE B N 1
ATOM 3671 C CA . ILE B 1 185 ? 25.269 -32.267 -30.942 1.00 28.39 169 ILE B CA 1
ATOM 3672 C C . ILE B 1 185 ? 25.901 -31.630 -32.183 1.00 29.71 169 ILE B C 1
ATOM 3673 O O . ILE B 1 185 ? 26.468 -32.329 -33.001 1.00 30.59 169 ILE B O 1
ATOM 3678 N N . MET B 1 186 ? 25.806 -30.301 -32.265 1.00 29.57 170 MET B N 1
ATOM 3679 C CA . MET B 1 186 ? 26.584 -29.487 -33.209 1.00 31.68 170 MET B CA 1
ATOM 3680 C C . MET B 1 186 ? 27.366 -28.467 -32.403 1.00 31.59 170 MET B C 1
ATOM 3681 O O . MET B 1 186 ? 26.794 -27.559 -31.809 1.00 27.64 170 MET B O 1
ATOM 3686 N N . TYR B 1 187 ? 28.688 -28.577 -32.459 1.00 29.60 171 TYR B N 1
ATOM 3687 C CA . TYR B 1 187 ? 29.553 -27.578 -31.862 1.00 27.55 171 TYR B CA 1
ATOM 3688 C C . TYR B 1 187 ? 29.839 -26.421 -32.826 1.00 32.06 171 TYR B C 1
ATOM 3689 O O . TYR B 1 187 ? 30.069 -26.657 -34.006 1.00 32.04 171 TYR B O 1
ATOM 3698 N N . VAL B 1 188 ? 29.890 -25.180 -32.306 1.00 30.36 172 VAL B N 1
ATOM 3699 C CA . VAL B 1 188 ? 30.262 -24.011 -33.112 1.00 28.90 172 VAL B CA 1
ATOM 3700 C C . VAL B 1 188 ? 31.220 -23.176 -32.294 1.00 30.49 172 VAL B C 1
ATOM 3701 O O . VAL B 1 188 ? 30.875 -22.780 -31.158 1.00 27.03 172 VAL B O 1
ATOM 3705 N N . GLY B 1 189 ? 32.418 -22.915 -32.845 1.00 31.27 173 GLY B N 1
ATOM 3706 C CA . GLY B 1 189 ? 33.380 -22.033 -32.232 1.00 31.92 173 GLY B CA 1
ATOM 3707 C C . GLY B 1 189 ? 34.468 -22.712 -31.436 1.00 31.42 173 GLY B C 1
ATOM 3708 O O . GLY B 1 189 ? 35.367 -22.032 -30.943 1.00 32.63 173 GLY B O 1
ATOM 3709 N N . ILE B 1 190 ? 34.373 -24.012 -31.249 1.00 30.22 174 ILE B N 1
ATOM 3710 C CA . ILE B 1 190 ? 35.319 -24.724 -30.405 1.00 31.01 174 ILE B CA 1
ATOM 3711 C C . ILE B 1 190 ? 36.760 -24.557 -30.849 1.00 30.88 174 ILE B C 1
ATOM 3712 O O . ILE B 1 190 ? 37.059 -24.653 -32.010 1.00 33.13 174 ILE B O 1
ATOM 3717 N N . ARG B 1 191 ? 37.615 -24.296 -29.885 1.00 28.62 175 ARG B N 1
ATOM 3718 C CA . ARG B 1 191 ? 39.017 -24.070 -30.165 1.00 31.94 175 ARG B CA 1
ATOM 3719 C C . ARG B 1 191 ? 39.967 -24.406 -29.043 1.00 31.68 175 ARG B C 1
ATOM 3720 O O . ARG B 1 191 ? 41.128 -24.347 -29.238 1.00 34.50 175 ARG B O 1
ATOM 3728 N N . SER B 1 192 ? 39.458 -24.726 -27.871 1.00 31.52 176 SER B N 1
ATOM 3729 C CA . SER B 1 192 ? 40.279 -25.108 -26.748 1.00 35.65 176 SER B CA 1
ATOM 3730 C C . SER B 1 192 ? 39.770 -26.464 -26.335 1.00 34.76 176 SER B C 1
ATOM 3731 O O . SER B 1 192 ? 38.805 -26.567 -25.644 1.00 32.93 176 SER B O 1
ATOM 3734 N N . ILE B 1 193 ? 40.448 -27.499 -26.781 1.00 30.56 177 ILE B N 1
ATOM 3735 C CA . ILE B 1 193 ? 40.022 -28.857 -26.590 1.00 31.29 177 ILE B CA 1
ATOM 3736 C C . ILE B 1 193 ? 40.976 -29.738 -25.806 1.00 34.37 177 ILE B C 1
ATOM 3737 O O . ILE B 1 193 ? 42.119 -29.766 -26.101 1.00 35.25 177 ILE B O 1
ATOM 3742 N N . ASP B 1 194 ? 40.485 -30.452 -24.808 1.00 34.75 178 ASP B N 1
ATOM 3743 C CA . ASP B 1 194 ? 41.327 -31.346 -23.982 1.00 37.63 178 ASP B CA 1
ATOM 3744 C C . ASP B 1 194 ? 41.437 -32.722 -24.630 1.00 36.16 178 ASP B C 1
ATOM 3745 O O . ASP B 1 194 ? 40.673 -33.074 -25.524 1.00 35.64 178 ASP B O 1
ATOM 3750 N N . VAL B 1 195 ? 42.404 -33.500 -24.171 1.00 35.83 179 VAL B N 1
ATOM 3751 C CA . VAL B 1 195 ? 42.684 -34.835 -24.730 1.00 37.50 179 VAL B CA 1
ATOM 3752 C C . VAL B 1 195 ? 41.402 -35.723 -24.778 1.00 38.72 179 VAL B C 1
ATOM 3753 O O . VAL B 1 195 ? 41.106 -36.330 -25.801 1.00 34.51 179 VAL B O 1
ATOM 3757 N N . GLY B 1 196 ? 40.646 -35.778 -23.683 1.00 37.49 180 GLY B N 1
ATOM 3758 C CA . GLY B 1 196 ? 39.428 -36.594 -23.653 1.00 39.85 180 GLY B CA 1
ATOM 3759 C C . GLY B 1 196 ? 38.311 -36.102 -24.591 1.00 39.09 180 GLY B C 1
ATOM 3760 O O . GLY B 1 196 ? 37.503 -36.881 -25.125 1.00 41.28 180 GLY B O 1
ATOM 3761 N N . GLU B 1 197 ? 38.259 -34.799 -24.806 1.00 36.39 181 GLU B N 1
ATOM 3762 C CA . GLU B 1 197 ? 37.247 -34.217 -25.669 1.00 36.34 181 GLU B CA 1
ATOM 3763 C C . GLU B 1 197 ? 37.577 -34.489 -27.150 1.00 35.35 181 GLU B C 1
ATOM 3764 O O . GLU B 1 197 ? 36.711 -34.814 -27.929 1.00 36.08 181 GLU B O 1
ATOM 3770 N N . GLN B 1 198 ? 38.838 -34.348 -27.500 1.00 31.00 182 GLN B N 1
ATOM 3771 C CA . GLN B 1 198 ? 39.310 -34.674 -28.827 1.00 34.71 182 GLN B CA 1
ATOM 3772 C C . GLN B 1 198 ? 38.996 -36.142 -29.145 1.00 35.93 182 GLN B C 1
ATOM 3773 O O . GLN B 1 198 ? 38.583 -36.471 -30.261 1.00 36.09 182 GLN B O 1
ATOM 3779 N N . PHE B 1 199 ? 39.245 -37.019 -28.172 1.00 38.31 183 PHE B N 1
ATOM 3780 C CA . PHE B 1 199 ? 38.901 -38.426 -28.341 1.00 41.92 183 PHE B CA 1
ATOM 3781 C C . PHE B 1 199 ? 37.386 -38.621 -28.680 1.00 36.54 183 PHE B C 1
ATOM 3782 O O . PHE B 1 199 ? 37.041 -39.253 -29.692 1.00 36.56 183 PHE B O 1
ATOM 3790 N N . GLU B 1 200 ? 36.527 -38.072 -27.835 1.00 36.07 184 GLU B N 1
ATOM 3791 C CA . GLU B 1 200 ? 35.057 -38.189 -28.066 1.00 37.45 184 GLU B CA 1
ATOM 3792 C C . GLU B 1 200 ? 34.617 -37.606 -29.424 1.00 38.13 184 GLU B C 1
ATOM 3793 O O . GLU B 1 200 ? 33.859 -38.243 -30.157 1.00 35.58 184 GLU B O 1
ATOM 3799 N N . ILE B 1 201 ? 35.155 -36.439 -29.783 1.00 32.69 185 ILE B N 1
ATOM 3800 C CA . ILE B 1 201 ? 34.789 -35.789 -31.018 1.00 32.91 185 ILE B CA 1
ATOM 3801 C C . ILE B 1 201 ? 35.153 -36.641 -32.224 1.00 35.45 185 ILE B C 1
ATOM 3802 O O . ILE B 1 201 ? 34.350 -36.822 -33.121 1.00 34.87 185 ILE B O 1
ATOM 3807 N N . GLN B 1 202 ? 36.369 -37.153 -32.257 1.00 36.29 186 GLN B N 1
ATOM 3808 C CA . GLN B 1 202 ? 36.792 -37.978 -33.367 1.00 40.56 186 GLN B CA 1
ATOM 3809 C C . GLN B 1 202 ? 36.181 -39.395 -33.293 1.00 40.42 186 GLN B C 1
ATOM 3810 O O . GLN B 1 202 ? 35.768 -39.937 -34.338 1.00 39.10 186 GLN B O 1
ATOM 3816 N N . ASP B 1 203 ? 36.115 -39.991 -32.104 1.00 35.49 187 ASP B N 1
ATOM 3817 C CA . ASP B 1 203 ? 35.636 -41.373 -31.980 1.00 41.48 187 ASP B CA 1
ATOM 3818 C C . ASP B 1 203 ? 34.124 -41.462 -32.265 1.00 41.53 187 ASP B C 1
ATOM 3819 O O . ASP B 1 203 ? 33.678 -42.434 -32.863 1.00 42.33 187 ASP B O 1
ATOM 3824 N N . LYS B 1 204 ? 33.355 -40.474 -31.815 1.00 38.89 188 LYS B N 1
ATOM 3825 C CA . LYS B 1 204 ? 31.918 -40.490 -32.016 1.00 36.92 188 LYS B CA 1
ATOM 3826 C C . LYS B 1 204 ? 31.499 -39.670 -33.233 1.00 38.40 188 LYS B C 1
ATOM 3827 O O . LYS B 1 204 ? 30.320 -39.533 -33.453 1.00 36.50 188 LYS B O 1
ATOM 3833 N N . HIS B 1 205 ? 32.441 -39.150 -34.016 1.00 35.41 189 HIS B N 1
ATOM 3834 C CA . HIS B 1 205 ? 32.159 -38.343 -35.221 1.00 40.60 189 HIS B CA 1
ATOM 3835 C C . HIS B 1 205 ? 31.201 -37.175 -34.937 1.00 39.40 189 HIS B C 1
ATOM 3836 O O . HIS B 1 205 ? 30.212 -36.996 -35.628 1.00 35.96 189 HIS B O 1
ATOM 3843 N N . ILE B 1 206 ? 31.500 -36.401 -33.895 1.00 33.58 190 ILE B N 1
ATOM 3844 C CA . ILE B 1 206 ? 30.600 -35.363 -33.458 1.00 32.18 190 ILE B CA 1
ATOM 3845 C C . ILE B 1 206 ? 30.710 -34.190 -34.422 1.00 32.15 190 ILE B C 1
ATOM 3846 O O . ILE B 1 206 ? 31.819 -33.739 -34.718 1.00 32.64 190 ILE B O 1
ATOM 3851 N N . ASP B 1 207 ? 29.573 -33.705 -34.921 1.00 31.25 191 ASP B N 1
ATOM 3852 C CA . ASP B 1 207 ? 29.559 -32.591 -35.879 1.00 32.82 191 ASP B CA 1
ATOM 3853 C C . ASP B 1 207 ? 30.059 -31.304 -35.201 1.00 33.09 191 ASP B C 1
ATOM 3854 O O . ASP B 1 207 ? 29.664 -30.979 -34.069 1.00 30.14 191 ASP B O 1
ATOM 3859 N N . HIS B 1 208 ? 30.935 -30.581 -35.888 1.00 33.51 192 HIS B N 1
ATOM 3860 C CA . HIS B 1 208 ? 31.486 -29.351 -35.346 1.00 32.63 192 HIS B CA 1
ATOM 3861 C C . HIS B 1 208 ? 32.033 -28.447 -36.441 1.00 33.29 192 HIS B C 1
ATOM 3862 O O . HIS B 1 208 ? 32.418 -28.903 -37.508 1.00 30.53 192 HIS B O 1
ATOM 3869 N N . PHE B 1 209 ? 32.080 -27.167 -36.102 1.00 29.76 193 PHE B N 1
ATOM 3870 C CA . PHE B 1 209 ? 32.862 -26.142 -36.747 1.00 31.32 193 PHE B CA 1
ATOM 3871 C C . PHE B 1 209 ? 33.713 -25.480 -35.652 1.00 31.79 193 PHE B C 1
ATOM 3872 O O . PHE B 1 209 ? 33.194 -24.915 -34.683 1.00 29.83 193 PHE B O 1
ATOM 3880 N N . THR B 1 210 ? 35.036 -25.593 -35.799 1.00 34.75 194 THR B N 1
ATOM 3881 C CA . THR B 1 210 ? 35.969 -24.866 -34.960 1.00 33.06 194 THR B CA 1
ATOM 3882 C C . THR B 1 210 ? 35.844 -23.397 -35.362 1.00 31.92 194 THR B C 1
ATOM 3883 O O . THR B 1 210 ? 35.234 -23.069 -36.389 1.00 33.42 194 THR B O 1
ATOM 3887 N N . ALA B 1 211 ? 36.402 -22.498 -34.565 1.00 34.28 195 ALA B N 1
ATOM 3888 C CA . ALA B 1 211 ? 36.432 -21.100 -34.953 1.00 32.50 195 ALA B CA 1
ATOM 3889 C C . ALA B 1 211 ? 37.183 -20.910 -36.276 1.00 35.26 195 ALA B C 1
ATOM 3890 O O . ALA B 1 211 ? 36.753 -20.107 -37.132 1.00 32.58 195 ALA B O 1
ATOM 3892 N N . GLU B 1 212 ? 38.269 -21.644 -36.469 1.00 36.65 196 GLU B N 1
ATOM 3893 C CA . GLU B 1 212 ? 38.976 -21.573 -37.765 1.00 40.82 196 GLU B CA 1
ATOM 3894 C C . GLU B 1 212 ? 38.120 -22.072 -38.920 1.00 39.03 196 GLU B C 1
ATOM 3895 O O . GLU B 1 212 ? 38.196 -21.519 -40.029 1.00 40.28 196 GLU B O 1
ATOM 3901 N N . ASP B 1 213 ? 37.350 -23.136 -38.680 1.00 36.34 197 ASP B N 1
ATOM 3902 C CA . ASP B 1 213 ? 36.398 -23.634 -39.673 1.00 39.25 197 ASP B CA 1
ATOM 3903 C C . ASP B 1 213 ? 35.409 -22.527 -40.066 1.00 37.73 197 ASP B C 1
ATOM 3904 O O . ASP B 1 213 ? 35.187 -22.286 -41.258 1.00 38.11 197 ASP B O 1
ATOM 3909 N N . VAL B 1 214 ? 34.862 -21.837 -39.069 1.00 33.34 198 VAL B N 1
ATOM 3910 C CA . VAL B 1 214 ? 33.923 -20.756 -39.294 1.00 36.17 198 VAL B CA 1
ATOM 3911 C C . VAL B 1 214 ? 34.538 -19.659 -40.160 1.00 38.19 198 VAL B C 1
ATOM 3912 O O . VAL B 1 214 ? 33.926 -19.183 -41.124 1.00 40.91 198 VAL B O 1
ATOM 3916 N N . LYS B 1 215 ? 35.762 -19.286 -39.827 1.00 36.59 199 LYS B N 1
ATOM 3917 C CA . LYS B 1 215 ? 36.439 -18.268 -40.581 1.00 41.75 199 LYS B CA 1
ATOM 3918 C C . LYS B 1 215 ? 36.607 -18.719 -42.054 1.00 46.47 199 LYS B C 1
ATOM 3919 O O . LYS B 1 215 ? 36.507 -17.914 -42.982 1.00 50.13 199 LYS B O 1
ATOM 3925 N N . ARG B 1 216 ? 36.889 -19.996 -42.264 1.00 44.35 200 ARG B N 1
ATOM 3926 C CA . ARG B 1 216 ? 37.151 -20.516 -43.594 1.00 48.60 200 ARG B CA 1
ATOM 3927 C C . ARG B 1 216 ? 35.870 -20.637 -44.421 1.00 47.86 200 ARG B C 1
ATOM 3928 O O . ARG B 1 216 ? 35.857 -20.278 -45.593 1.00 45.93 200 ARG B O 1
ATOM 3936 N N . VAL B 1 217 ? 34.804 -21.171 -43.838 1.00 42.14 201 VAL B N 1
ATOM 3937 C CA . VAL B 1 217 ? 33.611 -21.505 -44.635 1.00 45.67 201 VAL B CA 1
ATOM 3938 C C . VAL B 1 217 ? 32.492 -20.468 -44.528 1.00 46.55 201 VAL B C 1
ATOM 3939 O O . VAL B 1 217 ? 31.608 -20.447 -45.374 1.00 43.86 201 VAL B O 1
ATOM 3943 N N . GLY B 1 218 ? 32.523 -19.625 -43.493 1.00 42.57 202 GLY B N 1
ATOM 3944 C CA . GLY B 1 218 ? 31.496 -18.596 -43.292 1.00 43.73 202 GLY B CA 1
ATOM 3945 C C . GLY B 1 218 ? 30.360 -19.136 -42.418 1.00 45.68 202 GLY B C 1
ATOM 3946 O O . GLY B 1 218 ? 30.027 -20.331 -42.453 1.00 41.34 202 GLY B O 1
ATOM 3947 N N . MET B 1 219 ? 29.722 -18.245 -41.668 1.00 40.93 203 MET B N 1
ATOM 3948 C CA . MET B 1 219 ? 28.665 -18.612 -40.773 1.00 41.34 203 MET B CA 1
ATOM 3949 C C . MET B 1 219 ? 27.398 -18.994 -41.577 1.00 43.01 203 MET B C 1
ATOM 3950 O O . MET B 1 219 ? 26.585 -19.781 -41.110 1.00 39.41 203 MET B O 1
ATOM 3955 N N . LYS B 1 220 ? 27.247 -18.513 -42.824 1.00 40.49 204 LYS B N 1
ATOM 3956 C CA . LYS B 1 220 ? 26.138 -18.981 -43.629 1.00 39.69 204 LYS B CA 1
ATOM 3957 C C . LYS B 1 220 ? 26.149 -20.520 -43.780 1.00 41.73 204 LYS B C 1
ATOM 3958 O O . LYS B 1 220 ? 25.111 -21.186 -43.636 1.00 38.92 204 LYS B O 1
ATOM 3964 N N . GLU B 1 221 ? 27.320 -21.080 -44.064 1.00 42.72 205 GLU B N 1
ATOM 3965 C CA . GLU B 1 221 ? 27.455 -22.531 -44.208 1.00 44.75 205 GLU B CA 1
ATOM 3966 C C . GLU B 1 221 ? 27.190 -23.244 -42.884 1.00 38.15 205 GLU B C 1
ATOM 3967 O O . GLU B 1 221 ? 26.616 -24.335 -42.860 1.00 40.01 205 GLU B O 1
ATOM 3973 N N . VAL B 1 222 ? 27.585 -22.623 -41.781 1.00 38.92 206 VAL B N 1
ATOM 3974 C CA . VAL B 1 222 ? 27.352 -23.237 -40.481 1.00 33.57 206 VAL B CA 1
ATOM 3975 C C . VAL B 1 222 ? 25.851 -23.390 -40.251 1.00 34.00 206 VAL B C 1
ATOM 3976 O O . VAL B 1 222 ? 25.364 -24.457 -39.855 1.00 33.79 206 VAL B O 1
ATOM 3980 N N . ILE B 1 223 ? 25.123 -22.318 -40.496 1.00 32.81 207 ILE B N 1
ATOM 3981 C CA . ILE B 1 223 ? 23.679 -22.298 -40.328 1.00 33.88 207 ILE B CA 1
ATOM 3982 C C . ILE B 1 223 ? 22.999 -23.329 -41.252 1.00 34.91 207 ILE B C 1
ATOM 3983 O O . ILE B 1 223 ? 22.078 -24.022 -40.824 1.00 34.52 207 ILE B O 1
ATOM 3988 N N . GLU B 1 224 ? 23.444 -23.432 -42.502 1.00 36.02 208 GLU B N 1
ATOM 3989 C CA . GLU B 1 224 ? 22.875 -24.417 -43.413 1.00 37.56 208 GLU B CA 1
ATOM 3990 C C . GLU B 1 224 ? 23.074 -25.858 -42.904 1.00 37.39 208 GLU B C 1
ATOM 3991 O O . GLU B 1 224 ? 22.151 -26.659 -42.942 1.00 38.82 208 GLU B O 1
ATOM 3997 N N . ALA B 1 225 ? 24.250 -26.157 -42.374 1.00 33.96 209 ALA B N 1
ATOM 3998 C CA . ALA B 1 225 ? 24.568 -27.452 -41.809 1.00 34.62 209 ALA B CA 1
ATOM 3999 C C . ALA B 1 225 ? 23.692 -27.725 -40.580 1.00 31.56 209 ALA B C 1
ATOM 4000 O O . ALA B 1 225 ? 23.211 -28.824 -40.427 1.00 32.66 209 ALA B O 1
ATOM 4002 N N . ILE B 1 226 ? 23.441 -26.722 -39.744 1.00 30.33 210 ILE B N 1
ATOM 4003 C CA . ILE B 1 226 ? 22.539 -26.860 -38.611 1.00 30.27 210 ILE B CA 1
ATOM 4004 C C . ILE B 1 226 ? 21.101 -27.184 -39.088 1.00 33.98 210 ILE B C 1
ATOM 4005 O O . ILE B 1 226 ? 20.500 -28.143 -38.626 1.00 32.21 210 ILE B O 1
ATOM 4010 N N . ASN B 1 227 ? 20.577 -26.394 -40.024 1.00 34.49 211 ASN B N 1
ATOM 4011 C CA . ASN B 1 227 ? 19.262 -26.645 -40.641 1.00 38.60 211 ASN B CA 1
ATOM 4012 C C . ASN B 1 227 ? 19.111 -28.048 -41.195 1.00 37.82 211 ASN B C 1
ATOM 4013 O O . ASN B 1 227 ? 18.100 -28.713 -40.955 1.00 37.67 211 ASN B O 1
ATOM 4018 N N . LYS B 1 228 ? 20.117 -28.487 -41.941 1.00 37.27 212 LYS B N 1
ATOM 4019 C CA . LYS B 1 228 ? 20.097 -29.828 -42.533 1.00 42.34 212 LYS B CA 1
ATOM 4020 C C . LYS B 1 228 ? 20.185 -30.901 -41.451 1.00 40.57 212 LYS B C 1
ATOM 4021 O O . LYS B 1 228 ? 19.423 -31.853 -41.485 1.00 38.67 212 LYS B O 1
ATOM 4027 N N . LYS B 1 229 ? 21.073 -30.738 -40.479 1.00 36.17 213 LYS B N 1
ATOM 4028 C CA . LYS B 1 229 ? 21.261 -31.768 -39.462 1.00 35.28 213 LYS B CA 1
ATOM 4029 C C . LYS B 1 229 ? 19.958 -32.037 -38.654 1.00 36.76 213 LYS B C 1
ATOM 4030 O O . LYS B 1 229 ? 19.625 -33.198 -38.376 1.00 38.72 213 LYS B O 1
ATOM 4036 N N . PHE B 1 230 ? 19.231 -30.980 -38.297 1.00 32.98 214 PHE B N 1
ATOM 4037 C CA . PHE B 1 230 ? 18.133 -31.090 -37.359 1.00 32.06 214 PHE B CA 1
ATOM 4038 C C . PHE B 1 230 ? 16.741 -31.218 -38.001 1.00 32.67 214 PHE B C 1
ATOM 4039 O O . PHE B 1 230 ? 15.746 -31.239 -37.317 1.00 29.24 214 PHE B O 1
ATOM 4047 N N . VAL B 1 231 ? 16.681 -31.343 -39.341 1.00 32.61 215 VAL B N 1
ATOM 4048 C CA . VAL B 1 231 ? 15.453 -31.682 -40.032 1.00 34.34 215 VAL B CA 1
ATOM 4049 C C . VAL B 1 231 ? 14.783 -32.926 -39.393 1.00 36.38 215 VAL B C 1
ATOM 4050 O O . VAL B 1 231 ? 13.570 -32.973 -39.272 1.00 39.45 215 VAL B O 1
ATOM 4054 N N A ASP B 1 232 ? 15.581 -33.938 -39.022 0.77 36.31 216 ASP B N 1
ATOM 4055 N N B ASP B 1 232 ? 15.640 -33.870 -39.044 0.23 35.33 216 ASP B N 1
ATOM 4056 C CA A ASP B 1 232 ? 15.053 -35.192 -38.449 0.77 42.79 216 ASP B CA 1
ATOM 4057 C CA B ASP B 1 232 ? 15.320 -35.118 -38.414 0.23 36.86 216 ASP B CA 1
ATOM 4058 C C A ASP B 1 232 ? 14.601 -35.045 -36.974 0.77 40.33 216 ASP B C 1
ATOM 4059 C C B ASP B 1 232 ? 14.893 -35.072 -36.941 0.23 35.71 216 ASP B C 1
ATOM 4060 O O A ASP B 1 232 ? 14.111 -35.995 -36.403 0.77 39.36 216 ASP B O 1
ATOM 4061 O O B ASP B 1 232 ? 14.743 -36.136 -36.335 0.23 34.54 216 ASP B O 1
ATOM 4070 N N . TYR B 1 233 ? 14.752 -33.874 -36.362 1.00 34.44 217 TYR B N 1
ATOM 4071 C CA . TYR B 1 233 ? 14.575 -33.717 -34.923 1.00 34.05 217 TYR B CA 1
ATOM 4072 C C . TYR B 1 233 ? 13.301 -33.031 -34.564 1.00 36.51 217 TYR B C 1
ATOM 4073 O O . TYR B 1 233 ? 12.685 -32.388 -35.394 1.00 36.22 217 TYR B O 1
ATOM 4082 N N . ASP B 1 234 ? 12.875 -33.154 -33.310 1.00 33.32 218 ASP B N 1
ATOM 4083 C CA . ASP B 1 234 ? 11.629 -32.499 -32.906 1.00 36.63 218 ASP B CA 1
ATOM 4084 C C . ASP B 1 234 ? 11.852 -31.065 -32.495 1.00 35.87 218 ASP B C 1
ATOM 4085 O O . ASP B 1 234 ? 11.072 -30.184 -32.848 1.00 33.40 218 ASP B O 1
ATOM 4090 N N . VAL B 1 235 ? 12.879 -30.846 -31.680 1.00 30.78 219 VAL B N 1
ATOM 4091 C CA . VAL B 1 235 ? 13.244 -29.534 -31.202 1.00 31.23 219 VAL B CA 1
ATOM 4092 C C . VAL B 1 235 ? 14.760 -29.357 -31.242 1.00 30.68 219 VAL B C 1
ATOM 4093 O O . VAL B 1 235 ? 15.500 -30.317 -31.256 1.00 31.48 219 VAL B O 1
ATOM 4097 N N . ILE B 1 236 ? 15.170 -28.099 -31.205 1.00 30.37 220 ILE B N 1
ATOM 4098 C CA . ILE B 1 236 ? 16.561 -27.710 -31.081 1.00 30.56 220 ILE B CA 1
ATOM 4099 C C . ILE B 1 236 ? 16.685 -26.887 -29.794 1.00 29.26 220 ILE B C 1
ATOM 4100 O O . ILE B 1 236 ? 15.851 -26.013 -29.557 1.00 29.77 220 ILE B O 1
ATOM 4105 N N . HIS B 1 237 ? 17.771 -27.072 -29.064 1.00 28.66 221 HIS B N 1
ATOM 4106 C CA . HIS B 1 237 ? 18.109 -26.239 -27.904 1.00 26.26 221 HIS B CA 1
ATOM 4107 C C . HIS B 1 237 ? 19.452 -25.618 -28.203 1.00 25.90 221 HIS B C 1
ATOM 4108 O O . HIS B 1 237 ? 20.381 -26.319 -28.615 1.00 28.38 221 HIS B O 1
ATOM 4115 N N . LEU B 1 238 ? 19.563 -24.321 -27.991 1.00 26.47 222 LEU B N 1
ATOM 4116 C CA . LEU B 1 238 ? 20.833 -23.601 -28.160 1.00 27.70 222 LEU B CA 1
ATOM 4117 C C . LEU B 1 238 ? 21.436 -23.305 -26.820 1.00 28.06 222 LEU B C 1
ATOM 4118 O O . LEU B 1 238 ? 20.798 -22.673 -25.981 1.00 26.43 222 LEU B O 1
ATOM 4123 N N . SER B 1 239 ? 22.698 -23.698 -26.616 1.00 27.26 223 SER B N 1
ATOM 4124 C CA . SER B 1 239 ? 23.400 -23.344 -25.392 1.00 27.46 223 SER B CA 1
ATOM 4125 C C . SER B 1 239 ? 24.585 -22.457 -25.798 1.00 27.71 223 SER B C 1
ATOM 4126 O O . SER B 1 239 ? 25.506 -22.926 -26.449 1.00 29.70 223 SER B O 1
ATOM 4129 N N . PHE B 1 240 ? 24.516 -21.179 -25.456 1.00 26.53 224 PHE B N 1
ATOM 4130 C CA . PHE B 1 240 ? 25.416 -20.165 -25.943 1.00 27.75 224 PHE B CA 1
ATOM 4131 C C . PHE B 1 240 ? 26.309 -19.722 -24.798 1.00 27.75 224 PHE B C 1
ATOM 4132 O O . PHE B 1 240 ? 25.893 -18.953 -23.969 1.00 25.95 224 PHE B O 1
ATOM 4140 N N . ASP B 1 241 ? 27.569 -20.194 -24.827 1.00 26.59 225 ASP B N 1
ATOM 4141 C CA . ASP B 1 241 ? 28.619 -19.754 -23.967 1.00 26.96 225 ASP B CA 1
ATOM 4142 C C . ASP B 1 241 ? 29.282 -18.546 -24.615 1.00 30.22 225 ASP B C 1
ATOM 4143 O O . ASP B 1 241 ? 29.820 -18.614 -25.734 1.00 28.58 225 ASP B O 1
ATOM 4148 N N . ILE B 1 242 ? 29.230 -17.428 -23.918 1.00 29.14 226 ILE B N 1
ATOM 4149 C CA . ILE B 1 242 ? 29.760 -16.191 -24.471 1.00 29.69 226 ILE B CA 1
ATOM 4150 C C . ILE B 1 242 ? 31.245 -16.252 -24.783 1.00 29.63 226 ILE B C 1
ATOM 4151 O O . ILE B 1 242 ? 31.713 -15.466 -25.615 1.00 30.75 226 ILE B O 1
ATOM 4156 N N . ASP B 1 243 ? 31.999 -17.194 -24.178 1.00 27.55 227 ASP B N 1
ATOM 4157 C CA . ASP B 1 243 ? 33.424 -17.295 -24.515 1.00 29.89 227 ASP B CA 1
ATOM 4158 C C . ASP B 1 243 ? 33.700 -17.930 -25.890 1.00 29.10 227 ASP B C 1
ATOM 4159 O O . ASP B 1 243 ? 34.857 -17.972 -26.357 1.00 30.47 227 ASP B O 1
ATOM 4164 N N . GLY B 1 244 ? 32.649 -18.396 -26.544 1.00 28.28 228 GLY B N 1
ATOM 4165 C CA . GLY B 1 244 ? 32.735 -18.682 -27.991 1.00 29.00 228 GLY B CA 1
ATOM 4166 C C . GLY B 1 244 ? 33.197 -17.478 -28.791 1.00 26.32 228 GLY B C 1
ATOM 4167 O O . GLY B 1 244 ? 33.870 -17.600 -29.833 1.00 28.07 228 GLY B O 1
ATOM 4168 N N . ILE B 1 245 ? 32.747 -16.312 -28.352 1.00 29.36 229 ILE B N 1
ATOM 4169 C CA . ILE B 1 245 ? 33.051 -15.043 -29.021 1.00 31.22 229 ILE B CA 1
ATOM 4170 C C . ILE B 1 245 ? 34.493 -14.643 -28.732 1.00 33.36 229 ILE B C 1
ATOM 4171 O O . ILE B 1 245 ? 35.024 -14.838 -27.612 1.00 32.53 229 ILE B O 1
ATOM 4176 N N . ASP B 1 246 ? 35.138 -14.078 -29.731 1.00 32.19 230 ASP B N 1
ATOM 4177 C CA . ASP B 1 246 ? 36.487 -13.536 -29.519 1.00 34.12 230 ASP B CA 1
ATOM 4178 C C . ASP B 1 246 ? 36.616 -12.577 -28.284 1.00 34.22 230 ASP B C 1
ATOM 4179 O O . ASP B 1 246 ? 35.774 -11.712 -28.074 1.00 32.62 230 ASP B O 1
ATOM 4184 N N . PRO B 1 247 ? 37.720 -12.692 -27.515 1.00 36.51 231 PRO B N 1
ATOM 4185 C CA . PRO B 1 247 ? 37.914 -11.839 -26.317 1.00 36.04 231 PRO B CA 1
ATOM 4186 C C . PRO B 1 247 ? 38.064 -10.345 -26.545 1.00 36.77 231 PRO B C 1
ATOM 4187 O O . PRO B 1 247 ? 37.966 -9.580 -25.594 1.00 39.09 231 PRO B O 1
ATOM 4191 N N . GLU B 1 248 ? 38.301 -9.902 -27.773 1.00 38.12 232 GLU B N 1
ATOM 4192 C CA . GLU B 1 248 ? 38.179 -8.482 -28.073 1.00 38.49 232 GLU B CA 1
ATOM 4193 C C . GLU B 1 248 ? 36.807 -7.910 -27.649 1.00 38.40 232 GLU B C 1
ATOM 4194 O O . GLU B 1 248 ? 36.751 -6.802 -27.163 1.00 42.00 232 GLU B O 1
ATOM 4200 N N . PHE B 1 249 ? 35.734 -8.692 -27.812 1.00 35.60 233 PHE B N 1
ATOM 4201 C CA . PHE B 1 249 ? 34.366 -8.263 -27.537 1.00 35.97 233 PHE B CA 1
ATOM 4202 C C . PHE B 1 249 ? 33.789 -8.765 -26.191 1.00 35.95 233 PHE B C 1
ATOM 4203 O O . PHE B 1 249 ? 32.868 -8.160 -25.633 1.00 34.83 233 PHE B O 1
ATOM 4211 N N . ILE B 1 250 ? 34.326 -9.868 -25.687 1.00 34.40 234 ILE B N 1
ATOM 4212 C CA . ILE B 1 250 ? 33.818 -10.514 -24.506 1.00 35.17 234 ILE B CA 1
ATOM 4213 C C . ILE B 1 250 ? 34.988 -10.711 -23.564 1.00 37.81 234 ILE B C 1
ATOM 4214 O O . ILE B 1 250 ? 35.770 -11.642 -23.718 1.00 35.91 234 ILE B O 1
ATOM 4219 N N . LEU B 1 251 ? 35.101 -9.809 -22.604 1.00 40.66 235 LEU B N 1
ATOM 4220 C CA . LEU B 1 251 ? 36.176 -9.821 -21.636 1.00 41.38 235 LEU B CA 1
ATOM 4221 C C . LEU B 1 251 ? 35.720 -10.436 -20.316 1.00 41.91 235 LEU B C 1
ATOM 4222 O O . LEU B 1 251 ? 36.509 -11.055 -19.631 1.00 40.23 235 LEU B O 1
ATOM 4227 N N . GLY B 1 252 ? 34.472 -10.205 -19.938 1.00 36.85 236 GLY B N 1
ATOM 4228 C CA . GLY B 1 252 ? 33.959 -10.582 -18.608 1.00 36.82 236 GLY B CA 1
ATOM 4229 C C . GLY B 1 252 ? 33.532 -12.014 -18.632 1.00 33.65 236 GLY B C 1
ATOM 4230 O O . GLY B 1 252 ? 32.344 -12.329 -18.688 1.00 31.84 236 GLY B O 1
ATOM 4231 N N . THR B 1 253 ? 34.518 -12.917 -18.609 1.00 34.25 237 THR B N 1
ATOM 4232 C CA . THR B 1 253 ? 34.223 -14.349 -18.672 1.00 33.01 237 THR B CA 1
ATOM 4233 C C . THR B 1 253 ? 35.468 -15.046 -18.091 1.00 35.16 237 THR B C 1
ATOM 4234 O O . THR B 1 253 ? 36.569 -14.509 -18.167 1.00 35.56 237 THR B O 1
ATOM 4238 N N . GLY B 1 254 ? 35.288 -16.204 -17.481 1.00 34.52 238 GLY B N 1
ATOM 4239 C CA . GLY B 1 254 ? 36.328 -16.817 -16.699 1.00 37.92 238 GLY B CA 1
ATOM 4240 C C . GLY B 1 254 ? 37.445 -17.503 -17.459 1.00 36.83 238 GLY B C 1
ATOM 4241 O O . GLY B 1 254 ? 38.591 -17.590 -16.951 1.00 34.65 238 GLY B O 1
ATOM 4242 N N . THR B 1 255 ? 37.129 -17.995 -18.663 1.00 34.53 239 THR B N 1
ATOM 4243 C CA . THR B 1 255 ? 38.096 -18.758 -19.460 1.00 36.99 239 THR B CA 1
ATOM 4244 C C . THR B 1 255 ? 38.121 -18.237 -20.913 1.00 34.35 239 THR B C 1
ATOM 4245 O O . THR B 1 255 ? 37.656 -18.926 -21.832 1.00 34.73 239 THR B O 1
ATOM 4249 N N . PRO B 1 256 ? 38.652 -17.024 -21.116 1.00 33.75 240 PRO B N 1
ATOM 4250 C CA . PRO B 1 256 ? 38.695 -16.459 -22.479 1.00 33.55 240 PRO B CA 1
ATOM 4251 C C . PRO B 1 256 ? 39.732 -17.147 -23.320 1.00 35.18 240 PRO B C 1
ATOM 4252 O O . PRO B 1 256 ? 40.788 -17.493 -22.811 1.00 35.91 240 PRO B O 1
ATOM 4256 N N . VAL B 1 257 ? 39.472 -17.308 -24.609 1.00 32.41 241 VAL B N 1
ATOM 4257 C CA . VAL B 1 257 ? 40.382 -18.020 -25.472 1.00 34.15 241 VAL B CA 1
ATOM 4258 C C . VAL B 1 257 ? 40.510 -17.220 -26.753 1.00 35.16 241 VAL B C 1
ATOM 4259 O O . VAL B 1 257 ? 39.488 -16.909 -27.360 1.00 31.24 241 VAL B O 1
ATOM 4263 N N . PRO B 1 258 ? 41.735 -16.859 -27.149 1.00 34.29 242 PRO B N 1
ATOM 4264 C CA . PRO B 1 258 ? 41.887 -16.056 -28.374 1.00 35.22 242 PRO B CA 1
ATOM 4265 C C . PRO B 1 258 ? 41.445 -16.762 -29.660 1.00 33.68 242 PRO B C 1
ATOM 4266 O O . PRO B 1 258 ? 41.163 -17.950 -29.639 1.00 34.36 242 PRO B O 1
ATOM 4270 N N . LYS B 1 259 ? 41.355 -15.990 -30.730 1.00 33.61 243 LYS B N 1
ATOM 4271 C CA . LYS B 1 259 ? 40.996 -16.458 -32.061 1.00 36.79 243 LYS B CA 1
ATOM 4272 C C . LYS B 1 259 ? 39.626 -17.077 -32.114 1.00 34.37 243 LYS B C 1
ATOM 4273 O O . LYS B 1 259 ? 39.421 -18.193 -32.625 1.00 34.31 243 LYS B O 1
ATOM 4279 N N . GLY B 1 260 ? 38.686 -16.318 -31.551 1.00 35.87 244 GLY B N 1
ATOM 4280 C CA . GLY B 1 260 ? 37.288 -16.702 -31.419 1.00 31.65 244 GLY B CA 1
ATOM 4281 C C . GLY B 1 260 ? 36.428 -16.231 -32.554 1.00 32.44 244 GLY B C 1
ATOM 4282 O O . GLY B 1 260 ? 36.908 -15.723 -33.557 1.00 32.83 244 GLY B O 1
ATOM 4283 N N . ILE B 1 261 ? 35.123 -16.458 -32.422 1.00 31.57 245 ILE B N 1
ATOM 4284 C CA . ILE B 1 261 ? 34.157 -15.989 -33.438 1.00 34.73 245 ILE B CA 1
ATOM 4285 C C . ILE B 1 261 ? 34.014 -14.455 -33.312 1.00 35.04 245 ILE B C 1
ATOM 4286 O O . ILE B 1 261 ? 33.936 -13.905 -32.194 1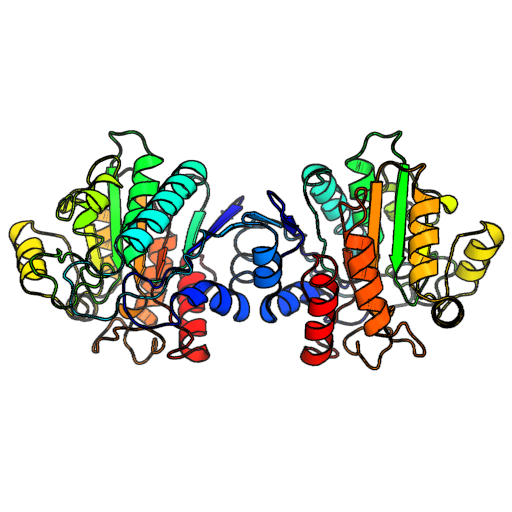.00 32.57 245 ILE B O 1
ATOM 4291 N N . SER B 1 262 ? 34.030 -13.756 -34.453 1.00 31.78 246 SER B N 1
ATOM 4292 C CA . SER B 1 262 ? 33.870 -12.313 -34.444 1.00 32.60 246 SER B CA 1
ATOM 4293 C C . SER B 1 262 ? 32.464 -11.965 -33.898 1.00 33.64 246 SER B C 1
ATOM 4294 O O . SER B 1 262 ? 31.516 -12.782 -33.958 1.00 33.17 246 SER B O 1
ATOM 4297 N N . LEU B 1 263 ? 32.309 -10.754 -33.388 1.00 35.00 247 LEU B N 1
ATOM 4298 C CA . LEU B 1 263 ? 31.008 -10.310 -32.953 1.00 33.86 247 LEU B CA 1
ATOM 4299 C C . LEU B 1 263 ? 30.041 -10.269 -34.132 1.00 34.29 247 LEU B C 1
ATOM 4300 O O . LEU B 1 263 ? 28.917 -10.684 -33.994 1.00 33.66 247 LEU B O 1
ATOM 4305 N N . GLU B 1 264 ? 30.496 -9.793 -35.285 1.00 35.11 248 GLU B N 1
ATOM 4306 C CA . GLU B 1 264 ? 29.652 -9.744 -36.460 1.00 38.00 248 GLU B CA 1
ATOM 4307 C C . GLU B 1 264 ? 29.089 -11.140 -36.803 1.00 38.03 248 GLU B C 1
ATOM 4308 O O . GLU B 1 264 ? 27.900 -11.287 -37.034 1.00 39.98 248 GLU B O 1
ATOM 4314 N N . ASP B 1 265 ? 29.949 -12.155 -36.810 1.00 34.63 249 ASP B N 1
ATOM 4315 C CA . ASP B 1 265 ? 29.522 -13.509 -37.063 1.00 33.33 249 ASP B CA 1
ATOM 4316 C C . ASP B 1 265 ? 28.657 -14.053 -35.975 1.00 30.51 249 ASP B C 1
ATOM 4317 O O . ASP B 1 265 ? 27.769 -14.875 -36.224 1.00 30.09 249 ASP B O 1
ATOM 4322 N N . SER B 1 266 ? 28.921 -13.675 -34.727 1.00 32.17 250 SER B N 1
ATOM 4323 C CA . SER B 1 266 ? 28.071 -14.145 -33.629 1.00 28.75 250 SER B CA 1
ATOM 4324 C C . SER B 1 266 ? 26.666 -13.548 -33.716 1.00 31.84 250 SER B C 1
ATOM 4325 O O . SER B 1 266 ? 25.687 -14.223 -33.423 1.00 32.22 250 SER B O 1
ATOM 4328 N N . LEU B 1 267 ? 26.556 -12.284 -34.113 1.00 31.97 251 LEU B N 1
ATOM 4329 C CA . LEU B 1 267 ? 25.244 -11.663 -34.246 1.00 34.64 251 LEU B CA 1
ATOM 4330 C C . LEU B 1 267 ? 24.457 -12.284 -35.417 1.00 35.68 251 LEU B C 1
ATOM 4331 O O . LEU B 1 267 ? 23.273 -12.529 -35.318 1.00 33.12 251 LEU B O 1
ATOM 4336 N N . TYR B 1 268 ? 25.139 -12.540 -36.515 1.00 36.49 252 TYR B N 1
ATOM 4337 C CA . TYR B 1 268 ? 24.527 -13.228 -37.628 1.00 36.59 252 TYR B CA 1
ATOM 4338 C C . TYR B 1 268 ? 24.064 -14.631 -37.230 1.00 34.95 252 TYR B C 1
ATOM 4339 O O . TYR B 1 268 ? 22.946 -15.026 -37.580 1.00 33.95 252 TYR B O 1
ATOM 4348 N N . PHE B 1 269 ? 24.927 -15.365 -36.517 1.00 33.16 253 PHE B N 1
ATOM 4349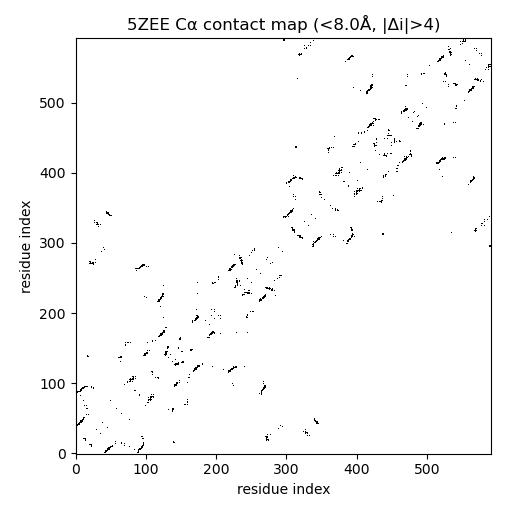 C CA . PHE B 1 269 ? 24.595 -16.667 -35.991 1.00 34.31 253 PHE B CA 1
ATOM 4350 C C . PHE B 1 269 ? 23.298 -16.615 -35.160 1.00 34.96 253 PHE B C 1
ATOM 4351 O O . PHE B 1 269 ? 22.382 -17.403 -35.401 1.00 30.74 253 PHE B O 1
ATOM 4359 N N . MET B 1 270 ? 23.249 -15.719 -34.166 1.00 33.50 254 MET B N 1
ATOM 4360 C CA . MET B 1 270 ? 22.064 -15.589 -33.332 1.00 30.52 254 MET B CA 1
ATOM 4361 C C . MET B 1 270 ? 20.844 -15.205 -34.159 1.00 31.77 254 MET B C 1
ATOM 4362 O O . MET B 1 270 ? 19.771 -15.729 -33.954 1.00 33.19 254 MET B O 1
ATOM 4367 N N . SER B 1 271 ? 21.001 -14.322 -35.130 1.00 32.44 255 SER B N 1
ATOM 4368 C CA . SER B 1 271 ? 19.868 -13.893 -35.937 1.00 36.66 255 SER B CA 1
ATOM 4369 C C . SER B 1 271 ? 19.277 -15.092 -36.662 1.00 37.54 255 SER B C 1
ATOM 4370 O O . SER B 1 271 ? 18.041 -15.278 -36.678 1.00 40.52 255 SER B O 1
ATOM 4373 N N . GLU B 1 272 ? 20.154 -15.902 -37.260 1.00 37.95 256 GLU B N 1
ATOM 4374 C CA . GLU B 1 272 ? 19.740 -17.101 -38.000 1.00 38.21 256 GLU B CA 1
ATOM 4375 C C . GLU B 1 272 ? 19.190 -18.240 -37.110 1.00 35.44 256 GLU B C 1
ATOM 4376 O O . GLU B 1 272 ? 18.210 -18.892 -37.468 1.00 37.48 256 GLU B O 1
ATOM 4382 N N . MET B 1 273 ? 19.795 -18.458 -35.946 1.00 32.72 257 MET B N 1
ATOM 4383 C CA . MET B 1 273 ? 19.239 -19.404 -34.970 1.00 28.74 257 MET B CA 1
ATOM 4384 C C . MET B 1 273 ? 17.801 -19.012 -34.578 1.00 34.71 257 MET B C 1
ATOM 4385 O O . MET B 1 273 ? 16.935 -19.891 -34.427 1.00 35.92 257 MET B O 1
ATOM 4390 N N . GLY B 1 274 ? 17.571 -17.714 -34.397 1.00 33.00 258 GLY B N 1
ATOM 4391 C CA . GLY B 1 274 ? 16.265 -17.216 -34.006 1.00 36.31 258 GLY B CA 1
ATOM 4392 C C . GLY B 1 274 ? 15.146 -17.409 -35.018 1.00 38.16 258 GLY B C 1
ATOM 4393 O O . GLY B 1 274 ? 13.997 -17.393 -34.639 1.00 43.28 258 GLY B O 1
ATOM 4394 N N . LYS B 1 275 ? 15.495 -17.565 -36.289 1.00 40.02 259 LYS B N 1
ATOM 4395 C CA . LYS B 1 275 ? 14.564 -17.913 -37.349 1.00 41.18 259 LYS B CA 1
ATOM 4396 C C . LYS B 1 275 ? 14.201 -19.400 -37.423 1.00 39.77 259 LYS B C 1
ATOM 4397 O O . LYS B 1 275 ? 13.325 -19.780 -38.207 1.00 40.52 259 LYS B O 1
ATOM 4403 N N . MET B 1 276 ? 14.865 -20.250 -36.652 1.00 36.35 260 MET B N 1
ATOM 4404 C CA . MET B 1 276 ? 14.596 -21.697 -36.728 1.00 35.21 260 MET B CA 1
ATOM 4405 C C . MET B 1 276 ? 13.340 -22.049 -35.956 1.00 36.44 260 MET B C 1
ATOM 4406 O O . MET B 1 276 ? 13.251 -21.826 -34.749 1.00 31.99 260 MET B O 1
ATOM 4411 N N . LYS B 1 277 ? 12.397 -22.669 -36.629 1.00 38.25 261 LYS B N 1
ATOM 4412 C CA . LYS B 1 277 ? 11.078 -22.882 -36.021 1.00 40.43 261 LYS B CA 1
ATOM 4413 C C . LYS B 1 277 ? 11.139 -23.871 -34.860 1.00 36.49 261 LYS B C 1
ATOM 4414 O O . LYS B 1 277 ? 10.286 -23.858 -34.004 1.00 38.56 261 LYS B O 1
ATOM 4420 N N . LYS B 1 278 ? 12.146 -24.735 -34.832 1.00 35.10 262 LYS B N 1
ATOM 4421 C CA . LYS B 1 278 ? 12.271 -25.791 -33.836 1.00 33.54 262 LYS B CA 1
ATOM 4422 C C . LYS B 1 278 ? 12.977 -25.311 -32.585 1.00 32.34 262 LYS B C 1
ATOM 4423 O O . LYS B 1 278 ? 13.080 -26.063 -31.622 1.00 31.64 262 LYS B O 1
ATOM 4429 N N . LEU B 1 279 ? 13.490 -24.071 -32.586 1.00 31.36 263 LEU B N 1
ATOM 4430 C CA . LEU B 1 279 ? 14.226 -23.534 -31.452 1.00 30.14 263 LEU B CA 1
ATOM 4431 C C . LEU B 1 279 ? 13.244 -22.933 -30.496 1.00 33.03 263 LEU B C 1
ATOM 4432 O O . LEU B 1 279 ? 12.577 -21.993 -30.856 1.00 34.60 263 LEU B O 1
ATOM 4437 N N . HIS B 1 280 ? 13.118 -23.473 -29.285 1.00 30.37 264 HIS B N 1
ATOM 4438 C CA . HIS B 1 280 ? 12.209 -22.906 -28.299 1.00 30.03 264 HIS B CA 1
ATOM 4439 C C . HIS B 1 280 ? 12.867 -22.627 -26.983 1.00 32.15 264 HIS B C 1
ATOM 4440 O O . HIS B 1 280 ? 12.179 -22.230 -26.031 1.00 33.15 264 HIS B O 1
ATOM 4447 N N . SER B 1 281 ? 14.177 -22.840 -26.896 1.00 29.65 265 SER B N 1
ATOM 4448 C CA . SER B 1 281 ? 14.875 -22.628 -25.632 1.00 29.21 265 SER B CA 1
ATOM 4449 C C . SER B 1 281 ? 16.345 -22.278 -25.948 1.00 29.47 265 SER B C 1
ATOM 4450 O O . SER B 1 281 ? 16.929 -22.807 -26.914 1.00 29.26 265 SER B O 1
ATOM 4453 N N . VAL B 1 282 ? 16.878 -21.370 -25.138 1.00 27.85 266 VAL B N 1
ATOM 4454 C CA A VAL B 1 282 ? 18.229 -20.841 -25.293 0.50 27.57 266 VAL B CA 1
ATOM 4455 C CA B VAL B 1 282 ? 18.245 -20.885 -25.280 0.50 27.24 266 VAL B CA 1
ATOM 4456 C C . VAL B 1 282 ? 18.837 -20.628 -23.899 1.00 27.62 266 VAL B C 1
ATOM 4457 O O . VAL B 1 282 ? 18.150 -20.200 -22.995 1.00 29.43 266 VAL B O 1
ATOM 4464 N N . ASP B 1 283 ? 20.109 -20.978 -23.739 1.00 24.76 267 ASP B N 1
ATOM 4465 C CA . ASP B 1 283 ? 20.898 -20.666 -22.544 1.00 27.89 267 ASP B CA 1
ATOM 4466 C C . ASP B 1 283 ? 21.909 -19.583 -22.946 1.00 27.77 267 ASP B C 1
ATOM 4467 O O . ASP B 1 283 ? 22.505 -19.637 -24.060 1.00 28.02 267 ASP B O 1
ATOM 4472 N N . ILE B 1 284 ? 22.135 -18.627 -22.061 1.00 27.90 268 ILE B N 1
ATOM 4473 C CA . ILE B 1 284 ? 23.212 -17.637 -22.226 1.00 29.22 268 ILE B CA 1
ATOM 4474 C C . ILE B 1 284 ? 24.044 -17.753 -20.963 1.00 28.40 268 ILE B C 1
ATOM 4475 O O . ILE B 1 284 ? 23.592 -17.384 -19.881 1.00 27.47 268 ILE B O 1
ATOM 4480 N N . VAL B 1 285 ? 25.276 -18.247 -21.105 1.00 27.04 269 VAL B N 1
ATOM 4481 C CA . VAL B 1 285 ? 26.079 -18.588 -19.944 1.00 26.25 269 VAL B CA 1
ATOM 4482 C C . VAL B 1 285 ? 27.470 -17.944 -19.962 1.00 28.17 269 VAL B C 1
ATOM 4483 O O . VAL B 1 285 ? 27.972 -17.509 -21.011 1.00 25.44 269 VAL B O 1
ATOM 4487 N N . GLU B 1 286 ? 28.056 -17.890 -18.765 1.00 26.12 270 GLU B N 1
ATOM 4488 C CA . GLU B 1 286 ? 29.434 -17.554 -18.501 1.00 29.34 270 GLU B CA 1
ATOM 4489 C C . GLU B 1 286 ? 29.750 -16.069 -18.473 1.00 28.48 270 GLU B C 1
ATOM 4490 O O . GLU B 1 286 ? 30.921 -15.698 -18.431 1.00 29.63 270 GLU B O 1
ATOM 4496 N N . TYR B 1 287 ? 28.731 -15.215 -18.346 1.00 27.93 271 TYR B N 1
ATOM 4497 C CA . TYR B 1 287 ? 28.964 -13.771 -18.130 1.00 28.07 271 TYR B CA 1
ATOM 4498 C C . TYR B 1 287 ? 29.375 -13.544 -16.698 1.00 30.62 271 TYR B C 1
ATOM 4499 O O . TYR B 1 287 ? 28.626 -13.835 -15.796 1.00 33.69 271 TYR B O 1
ATOM 4508 N N . ASN B 1 288 ? 30.617 -13.094 -16.493 1.00 31.14 272 ASN B N 1
ATOM 4509 C CA . ASN B 1 288 ? 31.109 -12.779 -15.135 1.00 33.94 272 ASN B CA 1
ATOM 4510 C C . ASN B 1 288 ? 31.358 -11.283 -15.075 1.00 34.99 272 ASN B C 1
ATOM 4511 O O . ASN B 1 288 ? 32.442 -10.824 -15.466 1.00 34.81 272 ASN B O 1
ATOM 4516 N N . PRO B 1 289 ? 30.355 -10.508 -14.610 1.00 33.96 273 PRO B N 1
ATOM 4517 C CA . PRO B 1 289 ? 30.506 -9.056 -14.591 1.00 37.74 273 PRO B CA 1
ATOM 4518 C C . PRO B 1 289 ? 31.559 -8.534 -13.636 1.00 40.23 273 PRO B C 1
ATOM 4519 O O . PRO B 1 289 ? 32.001 -7.404 -13.813 1.00 39.59 273 PRO B O 1
ATOM 4523 N N . LYS B 1 290 ? 31.983 -9.340 -12.659 1.00 42.92 274 LYS B N 1
ATOM 4524 C CA . LYS B 1 290 ? 33.056 -8.953 -11.772 1.00 44.13 274 LYS B CA 1
ATOM 4525 C C . LYS B 1 290 ? 34.398 -8.984 -12.493 1.00 42.61 274 LYS B C 1
ATOM 4526 O O . LYS B 1 290 ? 35.309 -8.341 -12.059 1.00 44.64 274 LYS B O 1
ATOM 4532 N N . ILE B 1 291 ? 34.520 -9.722 -13.597 1.00 43.07 275 ILE B N 1
ATOM 4533 C CA . ILE B 1 291 ? 35.734 -9.685 -14.381 1.00 42.11 275 ILE B CA 1
ATOM 4534 C C . ILE B 1 291 ? 35.706 -8.455 -15.297 1.00 40.90 275 ILE B C 1
ATOM 4535 O O . ILE B 1 291 ? 36.632 -7.700 -15.320 1.00 43.25 275 ILE B O 1
ATOM 4540 N N . GLU B 1 292 ? 34.638 -8.262 -16.049 1.00 42.76 276 GLU B N 1
ATOM 4541 C CA . GLU B 1 292 ? 34.406 -7.008 -16.787 1.00 41.54 276 GLU B CA 1
ATOM 4542 C C . GLU B 1 292 ? 32.931 -6.881 -17.042 1.00 40.96 276 GLU B C 1
ATOM 4543 O O . GLU B 1 292 ? 32.281 -7.826 -17.508 1.00 39.69 276 GLU B O 1
ATOM 4549 N N . GLU B 1 293 ? 32.395 -5.710 -16.725 1.00 42.61 277 GLU B N 1
ATOM 4550 C CA . GLU B 1 293 ? 30.965 -5.517 -16.690 1.00 42.57 277 GLU B CA 1
ATOM 4551 C C . GLU B 1 293 ? 30.388 -4.973 -17.993 1.00 44.66 277 GLU B C 1
ATOM 4552 O O . GLU B 1 293 ? 29.489 -5.605 -18.582 1.00 41.58 277 GLU B O 1
ATOM 4558 N N . GLU B 1 294 ? 30.839 -3.795 -18.395 1.00 46.90 278 GLU B N 1
ATOM 4559 C CA . GLU B 1 294 ? 30.062 -2.988 -19.331 1.00 50.35 278 GLU B CA 1
ATOM 4560 C C . GLU B 1 294 ? 30.203 -3.370 -20.795 1.00 47.95 278 GLU B C 1
ATOM 4561 O O . GLU B 1 294 ? 29.179 -3.552 -21.458 1.00 46.38 278 GLU B O 1
ATOM 4567 N N . ILE B 1 295 ? 31.433 -3.449 -21.301 1.00 47.61 279 ILE B N 1
ATOM 4568 C CA . ILE B 1 295 ? 31.672 -3.851 -22.713 1.00 43.66 279 ILE B CA 1
ATOM 4569 C C . ILE B 1 295 ? 31.071 -5.200 -22.957 1.00 41.44 279 ILE B C 1
ATOM 4570 O O . ILE B 1 295 ? 30.335 -5.422 -23.933 1.00 37.95 279 ILE B O 1
ATOM 4575 N N . THR B 1 296 ? 31.367 -6.125 -22.047 1.00 40.15 280 THR B N 1
ATOM 4576 C CA . THR B 1 296 ? 30.864 -7.481 -22.150 1.00 35.82 280 THR B CA 1
ATOM 4577 C C . THR B 1 296 ? 29.332 -7.570 -22.089 1.00 36.54 280 THR B C 1
ATOM 4578 O O . THR B 1 296 ? 28.700 -8.194 -22.947 1.00 30.66 280 THR B O 1
ATOM 4582 N N . GLY B 1 297 ? 28.744 -6.963 -21.054 1.00 35.89 281 GLY B N 1
ATOM 4583 C CA . GLY B 1 297 ? 27.309 -7.031 -20.845 1.00 34.45 281 GLY B CA 1
ATOM 4584 C C . GLY B 1 297 ? 26.553 -6.458 -22.043 1.00 34.67 281 GLY B C 1
ATOM 4585 O O . GLY B 1 297 ? 25.557 -7.033 -22.494 1.00 31.54 281 GLY B O 1
ATOM 4586 N N . LYS B 1 298 ? 27.022 -5.332 -22.540 1.00 35.89 282 LYS B N 1
ATOM 4587 C CA . LYS B 1 298 ? 26.397 -4.722 -23.694 1.00 41.91 282 LYS B CA 1
ATOM 4588 C C . LYS B 1 298 ? 26.513 -5.574 -24.956 1.00 38.12 282 LYS B C 1
ATOM 4589 O O . LYS B 1 298 ? 25.543 -5.671 -25.687 1.00 32.55 282 LYS B O 1
ATOM 4595 N N . ASN B 1 299 ? 27.653 -6.234 -25.178 1.00 34.01 283 ASN B N 1
ATOM 4596 C CA . ASN B 1 299 ? 27.762 -7.194 -26.286 1.00 34.86 283 ASN B CA 1
ATOM 4597 C C . ASN B 1 299 ? 26.917 -8.457 -26.085 1.00 34.15 283 ASN B C 1
ATOM 4598 O O . ASN B 1 299 ? 26.414 -9.027 -27.071 1.00 30.89 283 ASN B O 1
ATOM 4603 N N . VAL B 1 300 ? 26.738 -8.895 -24.827 1.00 32.20 284 VAL B N 1
ATOM 4604 C CA . VAL B 1 300 ? 25.873 -10.041 -24.554 1.00 29.85 284 VAL B CA 1
ATOM 4605 C C . VAL B 1 300 ? 24.431 -9.672 -24.909 1.00 28.44 284 VAL B C 1
ATOM 4606 O O . VAL B 1 300 ? 23.732 -10.454 -25.558 1.00 29.46 284 VAL B O 1
ATOM 4610 N N . LEU B 1 301 ? 24.014 -8.468 -24.528 1.00 29.83 285 LEU B N 1
ATOM 4611 C CA . LEU B 1 301 ? 22.661 -7.994 -24.859 1.00 32.44 285 LEU B CA 1
ATOM 4612 C C . LEU B 1 301 ? 22.469 -7.821 -26.354 1.00 32.32 285 LEU B C 1
ATOM 4613 O O . LEU B 1 301 ? 21.396 -8.094 -26.858 1.00 33.07 285 LEU B O 1
ATOM 4618 N N . LYS B 1 302 ? 23.502 -7.428 -27.083 1.00 32.49 286 LYS B N 1
ATOM 4619 C CA . LYS B 1 302 ? 23.397 -7.439 -28.552 1.00 34.61 286 LYS B CA 1
ATOM 4620 C C . LYS B 1 302 ? 23.144 -8.835 -29.139 1.00 33.25 286 LYS B C 1
ATOM 4621 O O . LYS B 1 302 ? 22.354 -8.962 -30.096 1.00 35.48 286 LYS B O 1
ATOM 4627 N N . CYS B 1 303 ? 23.812 -9.863 -28.604 1.00 30.59 287 CYS B N 1
ATOM 4628 C CA . CYS B 1 303 ? 23.630 -11.223 -29.061 1.00 32.85 287 CYS B CA 1
ATOM 4629 C C . CYS B 1 303 ? 22.178 -11.680 -28.819 1.00 32.89 287 CYS B C 1
ATOM 4630 O O . CYS B 1 303 ? 21.542 -12.252 -29.703 1.00 30.77 287 CYS B O 1
ATOM 4633 N N . ILE B 1 304 ? 21.681 -11.379 -27.633 1.00 30.74 288 ILE B N 1
ATOM 4634 C CA . ILE B 1 304 ? 20.325 -11.747 -27.263 1.00 31.64 288 ILE B CA 1
ATOM 4635 C C . ILE B 1 304 ? 19.337 -10.994 -28.150 1.00 32.53 288 ILE B C 1
ATOM 4636 O O . ILE B 1 304 ? 18.385 -11.600 -28.690 1.00 35.37 288 ILE B O 1
ATOM 4641 N N . SER B 1 305 ? 19.565 -9.693 -28.338 1.00 31.64 289 SER B N 1
ATOM 4642 C CA . SER B 1 305 ? 18.734 -8.893 -29.219 1.00 33.48 289 SER B CA 1
ATOM 4643 C C . SER B 1 305 ? 18.695 -9.441 -30.636 1.00 36.87 289 SER B C 1
ATOM 4644 O O . SER B 1 305 ? 17.608 -9.503 -31.253 1.00 35.21 289 SER B O 1
ATOM 4647 N N A SER B 1 306 ? 19.855 -9.841 -31.150 0.48 32.79 290 SER B N 1
ATOM 4648 N N B SER B 1 306 ? 19.848 -9.845 -31.170 0.52 32.01 290 SER B N 1
ATOM 4649 C CA A SER B 1 306 ? 19.922 -10.394 -32.497 0.48 34.52 290 SER B CA 1
ATOM 4650 C CA B SER B 1 306 ? 19.917 -10.408 -32.514 0.52 33.57 290 SER B CA 1
ATOM 4651 C C A SER B 1 306 ? 19.139 -11.713 -32.617 0.48 33.31 290 SER B C 1
ATOM 4652 C C B SER B 1 306 ? 19.120 -11.718 -32.619 0.52 32.68 290 SER B C 1
ATOM 4653 O O A SER B 1 306 ? 18.519 -11.953 -33.630 0.48 32.94 290 SER B O 1
ATOM 4654 O O B SER B 1 306 ? 18.458 -11.954 -33.615 0.52 32.32 290 SER B O 1
ATOM 4659 N N . LEU B 1 307 ? 19.191 -12.551 -31.587 1.00 30.27 291 LEU B N 1
ATOM 4660 C CA . LEU B 1 307 ? 18.410 -13.801 -31.546 1.00 32.46 291 LEU B CA 1
ATOM 4661 C C . LEU B 1 307 ? 16.911 -13.501 -31.782 1.00 37.84 291 LEU B C 1
ATOM 4662 O O . LEU B 1 307 ? 16.222 -14.185 -32.562 1.00 38.55 291 LEU B O 1
ATOM 4667 N N . PHE B 1 308 ? 16.449 -12.428 -31.151 1.00 38.29 292 PHE B N 1
ATOM 4668 C CA . PHE B 1 308 ? 15.052 -11.986 -31.256 1.00 44.13 292 PHE B CA 1
ATOM 4669 C C . PHE B 1 308 ? 14.743 -11.171 -32.485 1.00 43.99 292 PHE B C 1
ATOM 4670 O O . PHE B 1 308 ? 13.633 -10.744 -32.641 1.00 54.34 292 PHE B O 1
ATOM 4678 N N . GLY B 1 309 ? 15.707 -10.941 -33.377 1.00 43.35 293 GLY B N 1
ATOM 4679 C CA . GLY B 1 309 ? 15.480 -10.123 -34.555 1.00 47.33 293 GLY B CA 1
ATOM 4680 C C . GLY B 1 309 ? 15.634 -8.625 -34.380 1.00 50.42 293 GLY B C 1
ATOM 4681 O O . GLY B 1 309 ? 15.417 -7.893 -35.320 1.00 55.80 293 GLY B O 1
ATOM 4682 N N . ILE B 1 310 ? 16.036 -8.154 -33.214 1.00 47.54 294 ILE B N 1
ATOM 4683 C CA . ILE B 1 310 ? 16.202 -6.707 -32.934 1.00 54.25 294 ILE B CA 1
ATOM 4684 C C . ILE B 1 310 ? 17.667 -6.316 -33.264 1.00 63.11 294 ILE B C 1
ATOM 4685 O O . ILE B 1 310 ? 18.611 -6.980 -32.790 1.00 67.89 294 ILE B O 1
ATOM 4690 N N . LYS B 1 311 ? 17.930 -5.237 -34.009 1.00 76.60 295 LYS B N 1
ATOM 4691 C CA . LYS B 1 311 ? 19.357 -4.861 -34.282 1.00 84.69 295 LYS B CA 1
ATOM 4692 C C . LYS B 1 311 ? 19.947 -3.717 -33.435 1.00 81.56 295 LYS B C 1
ATOM 4693 O O . LYS B 1 311 ? 19.574 -2.559 -33.575 1.00 97.57 295 LYS B O 1
#

Sequence (592 aa):
MQFEKVTYIAVPQKYGQKKVVGVEEGPKFLEKLGFMNNVLEQQVAKSSVNKKTITEPKTPQELGVTNARNLNEVESVNIELRDTIAKEYDVNNLLINIGGDHSIGLGTIAGVVKAMKPNARVGVVWFDAHPDMNTPENSPSGNIHGMPLLACAVGLGPQRLTSIMPHYITPKDIMYVGIRSIDVGEQFEIQDKHIDHFTAEDVKRVGMKEVIEAINKKFVDYDVIHLSFDIDGIDPEFILGTGTPVPKGISLEDSLYFMSEMGKMKKLHSVVDIVEYNPKIEEEEITGKNVLKCISSLFGIKQSMQFEKVTYIIAVPQKYGQKKVGVEEGPKFLEKLGFMNVLEQVAKSVNKKTITEPKTPQELGVTNARNLNEVESSVNIELRDTIAKEYDVNNLLIINIGGDHSIGLGTIAGVVKAMMKPNARVGVVWFDAHPDMNTPENSPSGNIHGMPLLACAVVGLGPQRLTSIMPHYITTPKDIMYVGIRSIDVGEQFEIQDKHIDHFTAEDVKRVGMKEVIEAINKKFVDDYDVIHLSFDIDGIDPEFILGTGTPVPKGISLEDSLYFMSEMGKMKKLHSVVDIVEYNPKIEEEITGKNVLKCISSSLFGIK

CATH classification: 3.40.800.10

Foldseek 3Di:
DAAQEEEEEEQQADQLDDDPFQSCQVVLLVVVPVVVLRVVRHVYYHYHYQDQDDDDWPPDDALATPLVRLLSSLLSLLVVLLVPFDLRAAYEYEDDAQSNVLSNVLNVCNNDDVPAFEAEEEQAQAPLPDESVFDPGNRNSSHRLVLQQPHYDPSRVVSHPHHHHLLRYEYEAHDDYDPVRVCCCVVVVRHYAHLVNCVVPPLVVVLVCVCVSCVVGQAYEYEHEPLLEACVQAQQFDDHDHSHHHLVRLLVNLLSQLPDSRYRYYYYGGGRCVRPRDSNSVSSSSSVSSNSVRD/DQAAAQEEEEEEQQADQLDDDPFQSCQVVQLVVVPVVVLVVVHHPYYHYHYQDQDDDDWDQDDFLATPLVRLLRRLLSLLVVLLVPFDLRAAYEYEDDAQSNVLSPVLNVCNNDDVPFFEAEEEQAQAPLPDESVFDPRNRNSSHRLVLQQPHYDPSRVVSHPHHHHLLRYEYEAHDDYGPVRVCCCVVVVRHYQHLVNCVVPPLVVVLVCVVVSCVVGQAYEYEHEPLLEACVQAQQFDDHDHSHHHLVRLLVNLLSQLPDSRYRYYYYGGGRCVRPRDSNSVSSSSSVSSNNVHD

GO terms:
  GO:0030145 manganese ion binding (F, IDA)
  GO:0042802 identical protein binding (F, IDA)
  GO:0004053 arginase activity (F, IDA)
  GO:0052170 symbiont-mediated suppression of host innate immune response (P, IDA)
  GO:0000050 urea cycle (P, IDA)

Nearest PDB structures (foldseek):
  5zeh-assembly1_A  TM=1.002E+00  e=1.357E-63  Entamoeba histolytica
  5zeh-assembly1_B  TM=1.001E+00  e=5.633E-62  Entamoeba histolytica
  6nfp-assembly1_F  TM=9.341E-01  e=3.314E-31  Bacillus subtilis subsp. subtilis str. 168
  6nfp-assembly1_E  TM=9.134E-01  e=5.359E-31  Bacillus subtilis subsp. subtilis str. 168
  6nfp-assembly1_C  TM=9.122E-01  e=2.883E-30  Bacillus subtilis subsp. subtilis str. 168

Solvent-accessible surface area: 22410 Å² total

B-factor: mean 39.82, std 12.42, range [19.94, 122.1]

Secondary structure (DSSP, 8-state):
---SEEEEEEE---TTSS-TTGGGHHHHHHHTTHHHHHHTT-SEEEEEEPPPP-SPP--SS-SSTTHHHHHHHHHHHHHHHHHH--TTSEEEEEES-TTHHHHHHHHHHHHS-TT--EEEEEESSS-----TTT-SS--GGG-HHHHHTT-S-HHHHTTSSS---GGGEEEEEE----HHHHHHHHHTT-EEEEHHHHHHH-HHHHHHHHHHHTTT-SEEEEEEEGGGB-TTT--SSSS--SS-B-HHHHHHHHHHHHT-TTEEEEEEE---TTT--HHHHHHHHHHHHHHTT--/-----SEEEEEE----TTSS-TTGGGHHHHHHHTTHHHHHHTT-SEEEEEEPPPP-SPP--SS-SSTTHHHHHHHHHHHHHHHHHH--TTSEEEEE-S-TTHHHHHHHHHHHHS-TT--EEEEEESSS-----TTT-SS--GGG-HHHHHTT-S-HHHHTTSSS---GGGEEEEEE----HHHHHHHHHTT-EEEEHHHHHHH-HHHHHHHHHHHGGG-SEEEEEEEGGGB-TTT--SSSS--SS-B-HHHHHHHHHHHHT-TTEEEEEEE---TTT--HHHHHHHHHHHHHHTT--

Organism: Entamoeba histolytica (strain ATCC 30459 / HM-1:IMSS / ABRM) (NCBI:txid294381)

InterPro domains:
  IPR006035 Ureohydrolase [PF00491] (6-290)
  IPR006035 Ureohydrolase [PR00116] (94-109)
  IPR006035 Ureohydrolase [PR00116] (120-147)
  IPR006035 Ureohydrolase [PR00116] (172-190)
  IPR006035 Ureohydrolase [PR00116] (220-249)
  IPR006035 Ureohydrolase [PR00116] (255-269)
  IPR006035 Ureohydrolase [PS51409] (1-296)
  IPR006035 Ureohydrolase [PTHR43782] (4-293)
  IPR014033 Arginase [TIGR01229] (9-293)
  IPR014033 Arginase [cd09989] (6-291)
  IPR023696 Ureohydrolase domain superfamily [SSF52768] (5-293)

Radius of gyration: 26.73 Å; Cα contacts (8 Å, |Δi|>4): 1466; chains: 2; bounding box: 63×66×60 Å